Protein AF-0000000087680286 (afdb_homodimer)

Secondary structure (DSSP, 8-state):
--EEE--HHHHHHHHT-SS--PPSS----S--BEE-----TT--S--TT-EEEESSTTS--SSS-----GGGEEEE-TTS-HHHHHTSTTHHHHHHHHHHHSS---TT-EEEESSTTSHHHHHHHHHHHHTT-EEEEEE---TTHHHHHHHHHHTT-SEEEEHHHHHSTHHHHHHHHSPPPSEEEESS-HHHHHHHHHHSPTT-EEEE---TT---EEE-HHHHHHS--EEEE--HHHHHHHS-HHHHHHHHHHHHHHHHTTS--PPPEEEEEGGGHHHHHHHHTSTT--SEEEEE-/--EEE--HHHHHHHHT-SS--PPSS----S--BEE-----TT--S--TT-EEEESSTTS--SSS-----GGGEEEE-TTS-HHHHHTSTTHHHHHHHHHHHSS---TT-EEEESSTTSHHHHHHHHHHHHTT-EEEEEE---TTHHHHHHHHHHTT-SEEEEHHHHHSTHHHHHHHHSPPPSEEEESS-HHHHHHHHHHSPTT-EEEE---TT---EEE-HHHHHHS--EEEE--HHHHHHHS-HHHHHHHHHHHHHHHHTTS--PPPEEEEEGGGHHHHHHHHTSTT--SEEEEE-

Structure (mmCIF, N/CA/C/O backbone):
data_AF-0000000087680286-model_v1
#
loop_
_entity.id
_entity.type
_entity.pdbx_description
1 polymer Enoyl-
#
loop_
_atom_site.group_PDB
_atom_site.id
_atom_site.type_symbol
_atom_site.label_atom_id
_atom_site.label_alt_id
_atom_site.label_comp_id
_atom_site.label_asym_id
_atom_site.label_entity_id
_atom_site.label_seq_id
_atom_site.pdbx_PDB_ins_code
_atom_site.Cartn_x
_atom_site.Cartn_y
_atom_site.Cartn_z
_atom_site.occupancy
_atom_site.B_iso_or_equiv
_atom_site.auth_seq_id
_atom_site.auth_comp_id
_atom_site.auth_asym_id
_atom_site.auth_atom_id
_atom_site.pdbx_PDB_model_num
ATOM 1 N N . MET A 1 1 ? 9.203 36.938 14 1 97.38 1 MET A N 1
ATOM 2 C CA . MET A 1 1 ? 8.125 35.969 14.109 1 97.38 1 MET A CA 1
ATOM 3 C C . MET A 1 1 ? 6.957 36.531 14.914 1 97.38 1 MET A C 1
ATOM 5 O O . MET A 1 1 ? 7.16 37.219 15.898 1 97.38 1 MET A O 1
ATOM 9 N N . LEU A 1 2 ? 5.754 36.25 14.438 1 98.19 2 LEU A N 1
ATOM 10 C CA . LEU A 1 2 ? 4.551 36.688 15.148 1 98.19 2 LEU A CA 1
ATOM 11 C C . LEU A 1 2 ? 4.016 35.531 16.016 1 98.19 2 LEU A C 1
ATOM 13 O O . LEU A 1 2 ? 3.709 35.75 17.188 1 98.19 2 LEU A O 1
ATOM 17 N N . ALA A 1 3 ? 3.922 34.406 15.508 1 98.38 3 ALA A N 1
ATOM 18 C CA . ALA A 1 3 ? 3.383 33.25 16.172 1 98.38 3 ALA A CA 1
ATOM 19 C C . ALA A 1 3 ? 3.896 31.953 15.523 1 98.38 3 ALA A C 1
ATOM 21 O O . ALA A 1 3 ? 4.078 31.906 14.305 1 98.38 3 ALA A O 1
ATOM 22 N N . ALA A 1 4 ? 4.188 30.969 16.297 1 98.25 4 ALA A N 1
ATOM 23 C CA . ALA A 1 4 ? 4.672 29.672 15.828 1 98.25 4 ALA A CA 1
ATOM 24 C C . ALA A 1 4 ? 4.117 28.531 16.672 1 98.25 4 ALA A C 1
ATOM 26 O O . ALA A 1 4 ? 4.277 28.516 17.906 1 98.25 4 ALA A O 1
ATOM 27 N N . PRO A 1 5 ? 3.461 27.578 16.062 1 97.62 5 PRO A N 1
ATOM 28 C CA . PRO A 1 5 ? 2.879 26.469 16.828 1 97.62 5 PRO A CA 1
ATOM 29 C C . PRO A 1 5 ? 3.908 25.406 17.203 1 97.62 5 PRO A C 1
ATOM 31 O O . PRO A 1 5 ? 5.035 25.438 16.703 1 97.62 5 PRO A O 1
ATOM 34 N N . VAL A 1 6 ? 3.527 24.594 18.156 1 96.19 6 VAL A N 1
ATOM 35 C CA . VAL A 1 6 ? 4.254 23.359 18.469 1 96.19 6 VAL A CA 1
ATOM 36 C C . VAL A 1 6 ? 3.531 22.172 17.859 1 96.19 6 VAL A C 1
ATOM 38 O O . VAL A 1 6 ? 2.418 21.828 18.266 1 96.19 6 VAL A O 1
ATOM 41 N N . ASN A 1 7 ? 4.102 21.547 16.875 1 94.19 7 ASN A N 1
ATOM 42 C CA . ASN A 1 7 ? 3.543 20.359 16.25 1 94.19 7 ASN A CA 1
ATOM 43 C C . ASN A 1 7 ? 4.184 19.078 16.797 1 94.19 7 ASN A C 1
ATOM 45 O O . ASN A 1 7 ? 5.316 19.109 17.281 1 94.19 7 ASN A O 1
ATOM 49 N N . PRO A 1 8 ? 3.455 17.953 16.688 1 91.25 8 PRO A N 1
ATOM 50 C CA . PRO A 1 8 ? 4.09 16.672 17.031 1 91.25 8 PRO A CA 1
ATOM 51 C C . PRO A 1 8 ? 5.387 16.438 16.266 1 91.25 8 PRO A C 1
ATOM 53 O O . PRO A 1 8 ? 6.336 15.867 16.797 1 91.25 8 PRO A O 1
ATOM 56 N N . SER A 1 9 ? 5.465 16.875 15.07 1 92.25 9 SER A N 1
ATOM 57 C CA . SER A 1 9 ? 6.672 16.734 14.258 1 92.25 9 SER A CA 1
ATOM 58 C C . SER A 1 9 ? 7.844 17.484 14.875 1 92.25 9 SER A C 1
ATOM 60 O O . SER A 1 9 ? 8.992 17.062 14.766 1 92.25 9 SER A O 1
ATOM 62 N N . ASP A 1 10 ? 7.598 18.656 15.5 1 95.12 10 ASP A N 1
ATOM 63 C CA . ASP A 1 10 ? 8.648 19.391 16.203 1 95.12 10 ASP A CA 1
ATOM 64 C C . ASP A 1 10 ? 9.219 18.578 17.344 1 95.12 10 ASP A C 1
ATOM 66 O O . ASP A 1 10 ? 10.445 18.5 17.516 1 95.12 10 ASP A O 1
ATOM 70 N N . ILE A 1 11 ? 8.305 18.016 18.078 1 92.56 11 ILE A N 1
ATOM 71 C CA . ILE A 1 11 ? 8.703 17.203 19.234 1 92.56 11 ILE A CA 1
ATOM 72 C C . ILE A 1 11 ? 9.5 15.992 18.766 1 92.56 11 ILE A C 1
ATOM 74 O O . ILE A 1 11 ? 10.547 15.672 19.328 1 92.56 11 ILE A O 1
ATOM 78 N N . ASN A 1 12 ? 9.008 15.344 17.703 1 91.62 12 ASN A N 1
ATOM 79 C CA . ASN A 1 12 ? 9.719 14.195 17.125 1 91.62 12 ASN A CA 1
ATOM 80 C C . ASN A 1 12 ? 11.109 14.578 16.656 1 91.62 12 ASN A C 1
ATOM 82 O O . ASN A 1 12 ? 12.062 13.812 16.797 1 91.62 12 ASN A O 1
ATOM 86 N N . MET A 1 13 ? 11.211 15.734 16.094 1 92.44 13 MET A N 1
ATOM 87 C CA . MET A 1 13 ? 12.508 16.219 15.625 1 92.44 13 MET A CA 1
ATOM 88 C C . MET A 1 13 ? 13.461 16.453 16.797 1 92.44 13 MET A C 1
ATOM 90 O O . MET A 1 13 ? 14.625 16.047 16.734 1 92.44 13 MET A O 1
ATOM 94 N N . ILE A 1 14 ? 12.984 16.984 17.812 1 92.31 14 ILE A N 1
ATOM 95 C CA . ILE A 1 14 ? 13.781 17.234 19.016 1 92.31 14 ILE A CA 1
ATOM 96 C C . ILE A 1 14 ? 14.227 15.914 19.625 1 92.31 14 ILE A C 1
ATOM 98 O O . ILE A 1 14 ? 15.359 15.789 20.094 1 92.31 14 ILE A O 1
ATOM 102 N N . GLN A 1 15 ? 13.383 14.945 19.516 1 91.25 15 GLN A N 1
ATOM 103 C CA . GLN A 1 15 ? 13.664 13.633 20.078 1 91.25 15 GLN A CA 1
ATOM 104 C C . GLN A 1 15 ? 14.555 12.805 19.141 1 91.25 15 GLN A C 1
ATOM 106 O O . GLN A 1 15 ? 15.023 11.734 19.516 1 91.25 15 GLN A O 1
ATOM 111 N N . GLY A 1 16 ? 14.742 13.234 17.922 1 89.5 16 GLY A N 1
ATOM 112 C CA . GLY A 1 16 ? 15.633 12.562 16.984 1 89.5 16 GLY A CA 1
ATOM 113 C C . GLY A 1 16 ? 14.945 11.461 16.203 1 89.5 16 GLY A C 1
ATOM 114 O O . GLY A 1 16 ? 15.602 10.641 15.562 1 89.5 16 GLY A O 1
ATOM 115 N N . ASN A 1 17 ? 13.633 11.406 16.219 1 85.56 17 ASN A N 1
ATOM 116 C CA . ASN A 1 17 ? 12.883 10.32 15.586 1 85.56 17 ASN A CA 1
ATOM 117 C C . ASN A 1 17 ? 12.133 10.797 14.352 1 85.56 17 ASN A C 1
ATOM 119 O O . ASN A 1 17 ? 11.203 10.141 13.891 1 85.56 17 ASN A O 1
ATOM 123 N N . TYR A 1 18 ? 12.539 11.898 13.859 1 88.69 18 TYR A N 1
ATOM 124 C CA . TYR A 1 18 ? 11.875 12.453 12.695 1 88.69 18 TYR A CA 1
ATOM 125 C C . TYR A 1 18 ? 12.719 12.266 11.438 1 88.69 18 TYR A C 1
ATOM 127 O O . TYR A 1 18 ? 13.938 12.07 11.523 1 88.69 18 TYR A O 1
ATOM 135 N N . GLY A 1 19 ? 12.133 12.219 10.32 1 85.81 19 GLY A N 1
ATOM 136 C CA . GLY A 1 19 ? 12.805 11.977 9.047 1 85.81 19 GLY A CA 1
ATOM 137 C C . GLY A 1 19 ? 13.773 13.078 8.664 1 85.81 19 GLY A C 1
ATOM 138 O O . GLY A 1 19 ? 14.688 12.852 7.867 1 85.81 19 GLY A O 1
ATOM 139 N N . LEU A 1 20 ? 13.539 14.234 9.156 1 85.56 20 LEU A N 1
ATOM 140 C CA . LEU A 1 20 ? 14.406 15.391 8.945 1 85.56 20 LEU A CA 1
ATOM 141 C C . LEU A 1 20 ? 15 15.875 10.266 1 85.56 20 LEU A C 1
ATOM 143 O O . LEU A 1 20 ? 14.266 16.234 11.188 1 85.56 20 LEU A O 1
ATOM 147 N N . LEU A 1 21 ? 16.328 15.812 10.32 1 88.69 21 LEU A N 1
ATOM 148 C CA . LEU A 1 21 ? 17 16.297 11.516 1 88.69 21 LEU A CA 1
ATOM 149 C C . LEU A 1 21 ? 17.953 17.453 11.172 1 88.69 21 LEU A C 1
ATOM 151 O O . LEU A 1 21 ? 18.812 17.312 10.289 1 88.69 21 LEU A O 1
ATOM 155 N N . PRO A 1 22 ? 17.719 18.547 11.852 1 87.69 22 PRO A N 1
ATOM 156 C CA . PRO A 1 22 ? 18.594 19.688 11.578 1 87.69 22 PRO A CA 1
ATOM 157 C C . PRO A 1 22 ? 20 19.484 12.133 1 87.69 22 PRO A C 1
ATOM 159 O O . PRO A 1 22 ? 20.203 18.703 13.07 1 87.69 22 PRO A O 1
ATOM 162 N N . LYS A 1 23 ? 20.969 20.219 11.508 1 89.38 23 LYS A N 1
ATOM 163 C CA . LYS A 1 23 ? 22.312 20.281 12.086 1 89.38 23 LYS A CA 1
ATOM 164 C C . LYS A 1 23 ? 22.328 21.125 13.359 1 89.38 23 LYS A C 1
ATOM 166 O O . LYS A 1 23 ? 21.797 22.234 13.383 1 89.38 23 LYS A O 1
ATOM 171 N N . LEU A 1 24 ? 22.953 20.672 14.352 1 91.75 24 LEU A N 1
ATOM 172 C CA . LEU A 1 24 ? 22.984 21.391 15.625 1 91.75 24 LEU A CA 1
ATOM 173 C C . LEU A 1 24 ? 24.156 22.359 15.688 1 91.75 24 LEU A C 1
ATOM 175 O O . LEU A 1 24 ? 25.219 22.094 15.133 1 91.75 24 LEU A O 1
ATOM 179 N N . PRO A 1 25 ? 24.031 23.422 16.5 1 94.19 25 PRO A N 1
ATOM 180 C CA . PRO A 1 25 ? 22.844 23.922 17.203 1 94.19 25 PRO A CA 1
ATOM 181 C C . PRO A 1 25 ? 21.75 24.406 16.234 1 94.19 25 PRO A C 1
ATOM 183 O O . PRO A 1 25 ? 22.062 24.859 15.133 1 94.19 25 PRO A O 1
ATOM 186 N N . ALA A 1 26 ? 20.516 24.203 16.641 1 94.31 26 ALA A N 1
ATOM 187 C CA . ALA A 1 26 ? 19.391 24.578 15.789 1 94.31 26 ALA A CA 1
ATOM 188 C C . ALA A 1 26 ? 18.266 25.234 16.609 1 94.31 26 ALA A C 1
ATOM 190 O O . ALA A 1 26 ? 18.203 25.062 17.828 1 94.31 26 ALA A O 1
ATOM 191 N N . VAL A 1 27 ? 17.469 26.062 15.945 1 95.5 27 VAL A N 1
ATOM 192 C CA . VAL A 1 27 ? 16.25 26.641 16.516 1 95.5 27 VAL A CA 1
ATOM 193 C C . VAL A 1 27 ? 15.055 25.766 16.156 1 95.5 27 VAL A C 1
ATOM 195 O O . VAL A 1 27 ? 14.898 25.344 15.016 1 95.5 27 VAL A O 1
ATOM 198 N N . GLY A 1 28 ? 14.227 25.438 17.188 1 95.31 28 GLY A N 1
ATOM 199 C CA . GLY A 1 28 ? 13.062 24.609 16.953 1 95.31 28 GLY A CA 1
ATOM 200 C C . GLY A 1 28 ? 11.953 25.328 16.203 1 95.31 28 GLY A C 1
ATOM 201 O O . GLY A 1 28 ? 11.992 26.547 16.047 1 95.31 28 GLY A O 1
ATOM 202 N N . GLY A 1 29 ? 11 24.516 15.75 1 96.12 29 GLY A N 1
ATOM 203 C CA . GLY A 1 29 ? 9.828 25.047 15.078 1 96.12 29 GLY A CA 1
ATOM 204 C C . GLY A 1 29 ? 9.883 24.891 13.57 1 96.12 29 GLY A C 1
ATOM 205 O O . GLY A 1 29 ? 10.734 25.484 12.906 1 96.12 29 GLY A O 1
ATOM 206 N N . ASN A 1 30 ? 8.891 24.172 13.023 1 94.5 30 ASN A N 1
ATOM 207 C CA . ASN A 1 30 ? 8.844 23.891 11.586 1 94.5 30 ASN A CA 1
ATOM 208 C C . ASN A 1 30 ? 7.797 24.75 10.883 1 94.5 30 ASN A C 1
ATOM 210 O O . ASN A 1 30 ? 7.719 24.75 9.656 1 94.5 30 ASN A O 1
ATOM 214 N N . GLU A 1 31 ? 7.066 25.469 11.672 1 96.5 31 GLU A N 1
ATOM 215 C CA . GLU A 1 31 ? 5.922 26.234 11.172 1 96.5 31 GLU A CA 1
ATOM 216 C C . GLU A 1 31 ? 5.75 27.531 11.945 1 96.5 31 GLU A C 1
ATOM 218 O O . GLU A 1 31 ? 6.332 27.719 13.016 1 96.5 31 GLU A O 1
ATOM 223 N N . GLY A 1 32 ? 4.984 28.438 11.273 1 97.75 32 GLY A N 1
ATOM 224 C CA . GLY A 1 32 ? 4.695 29.719 11.883 1 97.75 32 GLY A CA 1
ATOM 225 C C . GLY A 1 32 ? 4.512 30.828 10.875 1 97.75 32 GLY A C 1
ATOM 226 O O . GLY A 1 32 ? 4.613 30.609 9.664 1 97.75 32 GLY A O 1
ATOM 227 N N . VAL A 1 33 ? 4.168 32.031 11.445 1 98.5 33 VAL A N 1
ATOM 228 C CA . VAL A 1 33 ? 4.004 33.188 10.594 1 98.5 33 VAL A CA 1
ATOM 229 C C . VAL A 1 33 ? 4.844 34.344 11.148 1 98.5 33 VAL A C 1
ATOM 231 O O . VAL A 1 33 ? 4.949 34.531 12.359 1 98.5 33 VAL A O 1
ATOM 234 N N . GLY A 1 34 ? 5.516 34.969 10.281 1 98.25 34 GLY A N 1
ATOM 235 C CA . GLY A 1 34 ? 6.273 36.156 10.602 1 98.25 34 GLY A CA 1
ATOM 236 C C . GLY A 1 34 ? 5.91 37.344 9.727 1 98.25 34 GLY A C 1
ATOM 237 O O . GLY A 1 34 ? 5.156 37.219 8.758 1 98.25 34 GLY A O 1
ATOM 238 N N . GLN A 1 35 ? 6.371 38.469 10.164 1 98.31 35 GLN A N 1
ATOM 239 C CA . GLN A 1 35 ? 6.234 39.688 9.383 1 98.31 35 GLN A CA 1
ATOM 240 C C . GLN A 1 35 ? 7.598 40.188 8.922 1 98.31 35 GLN A C 1
ATOM 242 O O . GLN A 1 35 ? 8.539 40.281 9.719 1 98.31 35 GLN A O 1
ATOM 247 N N . VAL A 1 36 ? 7.695 40.531 7.641 1 98.44 36 VAL A N 1
ATOM 248 C CA . VAL A 1 36 ? 8.938 41.094 7.098 1 98.44 36 VAL A CA 1
ATOM 249 C C . VAL A 1 36 ? 9.219 42.438 7.719 1 98.44 36 VAL A C 1
ATOM 251 O O . VAL A 1 36 ? 8.375 43.344 7.664 1 98.44 36 VAL A O 1
ATOM 254 N N . VAL A 1 37 ? 10.383 42.531 8.289 1 98.06 37 VAL A N 1
ATOM 255 C CA . VAL A 1 37 ? 10.75 43.781 8.945 1 98.06 37 VAL A CA 1
ATOM 256 C C . VAL A 1 37 ? 11.68 44.594 8.039 1 98.06 37 VAL A C 1
ATOM 258 O O . VAL A 1 37 ? 11.641 45.844 8.039 1 98.06 37 VAL A O 1
ATOM 261 N N . ALA A 1 38 ? 12.562 43.875 7.297 1 98 38 ALA A N 1
ATOM 262 C CA . ALA A 1 38 ? 13.516 44.5 6.371 1 98 38 ALA A CA 1
ATOM 263 C C . ALA A 1 38 ? 13.875 43.531 5.242 1 98 38 ALA A C 1
ATOM 265 O O . ALA A 1 38 ? 13.711 42.312 5.383 1 98 38 ALA A O 1
ATOM 266 N N . VAL A 1 39 ? 14.328 44.156 4.117 1 97.81 39 VAL A N 1
ATOM 267 C CA . VAL A 1 39 ? 14.719 43.312 2.98 1 97.81 39 VAL A CA 1
ATOM 268 C C . VAL A 1 39 ? 16.078 43.781 2.457 1 97.81 39 VAL A C 1
ATOM 270 O O . VAL A 1 39 ? 16.453 44.938 2.588 1 97.81 39 VAL A O 1
ATOM 273 N N . GLY A 1 40 ? 16.828 42.75 1.97 1 96.69 40 GLY A N 1
ATOM 274 C CA . GLY A 1 40 ? 18.062 43.094 1.274 1 96.69 40 GLY A CA 1
ATOM 275 C C . GLY A 1 40 ? 17.828 43.812 -0.038 1 96.69 40 GLY A C 1
ATOM 276 O O . GLY A 1 40 ? 16.703 43.812 -0.567 1 96.69 40 GLY A O 1
ATOM 277 N N . SER A 1 41 ? 18.828 44.375 -0.595 1 96 41 SER A N 1
ATOM 278 C CA . SER A 1 41 ? 18.734 45.219 -1.788 1 96 41 SER A CA 1
ATOM 279 C C . SER A 1 41 ? 18.297 44.406 -3.002 1 96 41 SER A C 1
ATOM 281 O O . SER A 1 41 ? 17.688 44.938 -3.93 1 96 41 SER A O 1
ATOM 283 N N . SER A 1 42 ? 18.516 43.125 -2.971 1 96 42 SER A N 1
ATOM 284 C CA . SER A 1 42 ? 18.234 42.281 -4.145 1 96 42 SER A CA 1
ATOM 285 C C . SER A 1 42 ? 16.922 41.562 -4 1 96 42 SER A C 1
ATOM 287 O O . SER A 1 42 ? 16.5 40.812 -4.902 1 96 42 SER A O 1
ATOM 289 N N . VAL A 1 43 ? 16.281 41.688 -2.863 1 96.88 43 VAL A N 1
ATOM 290 C CA . VAL A 1 43 ? 15.031 41 -2.604 1 96.88 43 VAL A CA 1
ATOM 291 C C . VAL A 1 43 ? 13.875 41.75 -3.258 1 96.88 43 VAL A C 1
ATOM 293 O O . VAL A 1 43 ? 13.719 42.938 -3.049 1 96.88 43 VAL A O 1
ATOM 296 N N . THR A 1 44 ? 13.078 41.094 -4.133 1 93.69 44 THR A N 1
ATOM 297 C CA . THR A 1 44 ? 11.969 41.75 -4.824 1 93.69 44 THR A CA 1
ATOM 298 C C . THR A 1 44 ? 10.656 41.031 -4.531 1 93.69 44 THR A C 1
ATOM 300 O O . THR A 1 44 ? 9.578 41.562 -4.797 1 93.69 44 THR A O 1
ATOM 303 N N . GLY A 1 45 ? 10.656 39.938 -3.982 1 92.69 45 GLY A N 1
ATOM 304 C CA . GLY A 1 45 ? 9.469 39.094 -3.863 1 92.69 45 GLY A CA 1
ATOM 305 C C . GLY A 1 45 ? 8.641 39.406 -2.631 1 92.69 45 GLY A C 1
ATOM 306 O O . GLY A 1 45 ? 7.477 39.031 -2.547 1 92.69 45 GLY A O 1
ATOM 307 N N . VAL A 1 46 ? 9.289 40.125 -1.631 1 96.06 46 VAL A N 1
ATOM 308 C CA . VAL A 1 46 ? 8.594 40.5 -0.408 1 96.06 46 VAL A CA 1
ATOM 309 C C . VAL A 1 46 ? 8.992 41.938 -0.009 1 96.06 46 VAL A C 1
ATOM 311 O O . VAL A 1 46 ? 10.008 42.438 -0.479 1 96.06 46 VAL A O 1
ATOM 314 N N . LYS A 1 47 ? 8.164 42.531 0.838 1 96.5 47 LYS A N 1
ATOM 315 C CA . LYS A 1 47 ? 8.445 43.844 1.374 1 96.5 47 LYS A CA 1
ATOM 316 C C . LYS A 1 47 ? 8.117 43.938 2.861 1 96.5 47 LYS A C 1
ATOM 318 O O . LYS A 1 47 ? 7.355 43.094 3.377 1 96.5 47 LYS A O 1
ATOM 323 N N . PRO A 1 48 ? 8.648 44.938 3.504 1 97.75 48 PRO A N 1
ATOM 324 C CA . PRO A 1 48 ? 8.305 45.094 4.918 1 97.75 48 PRO A CA 1
ATOM 325 C C . PRO A 1 48 ? 6.797 45.156 5.152 1 97.75 48 PRO A C 1
ATOM 327 O O . PRO A 1 48 ? 6.09 45.875 4.418 1 97.75 48 PRO A O 1
ATOM 330 N N . GLY A 1 49 ? 6.355 44.438 6.121 1 97.94 49 GLY A N 1
ATOM 331 C CA . GLY A 1 49 ? 4.934 44.406 6.426 1 97.94 49 GLY A CA 1
ATOM 332 C C . GLY A 1 49 ? 4.254 43.125 5.965 1 97.94 49 GLY A C 1
ATOM 333 O O . GLY A 1 49 ? 3.205 42.75 6.492 1 97.94 49 GLY A O 1
ATOM 334 N N . ASP A 1 50 ? 4.863 42.469 5.012 1 98.06 50 ASP A N 1
ATOM 335 C CA . ASP A 1 50 ? 4.281 41.25 4.48 1 98.06 50 ASP A CA 1
ATOM 336 C C . ASP A 1 50 ? 4.309 40.125 5.52 1 98.06 50 ASP A C 1
ATOM 338 O O . ASP A 1 50 ? 5.289 39.969 6.254 1 98.06 50 ASP A O 1
ATOM 342 N N . TRP A 1 51 ? 3.207 39.375 5.648 1 98.31 51 TRP A N 1
ATOM 343 C CA . TRP A 1 51 ? 3.238 38.125 6.402 1 98.31 51 TRP A CA 1
ATOM 344 C C . TRP A 1 51 ? 3.842 37 5.566 1 98.31 51 TRP A C 1
ATOM 346 O O . TRP A 1 51 ? 3.561 36.875 4.371 1 98.31 51 TRP A O 1
ATOM 356 N N . VAL A 1 52 ? 4.703 36.25 6.176 1 98.06 52 VAL A N 1
ATOM 357 C CA . VAL A 1 52 ? 5.387 35.156 5.477 1 98.06 52 VAL A CA 1
ATOM 358 C C . VAL A 1 52 ? 5.406 33.906 6.352 1 98.06 52 VAL A C 1
ATOM 360 O O . VAL A 1 52 ? 5.398 34 7.582 1 98.06 52 VAL A O 1
ATOM 363 N N . ILE A 1 53 ? 5.379 32.781 5.742 1 97.94 53 ILE A N 1
ATOM 364 C CA . ILE A 1 53 ? 5.547 31.516 6.406 1 97.94 53 ILE A CA 1
ATOM 365 C C . ILE A 1 53 ? 6.711 30.75 5.773 1 97.94 53 ILE A C 1
ATOM 367 O O . ILE A 1 53 ? 7.102 31.031 4.637 1 97.94 53 ILE A O 1
ATOM 371 N N . PRO A 1 54 ? 7.289 29.812 6.527 1 96.5 54 PRO A N 1
ATOM 372 C CA . PRO A 1 54 ? 8.383 29.016 5.957 1 96.5 54 PRO A CA 1
ATOM 373 C C . PRO A 1 54 ? 7.938 28.172 4.766 1 96.5 54 PRO A C 1
ATOM 375 O O . PRO A 1 54 ? 6.848 27.594 4.785 1 96.5 54 PRO A O 1
ATOM 378 N N . ALA A 1 55 ? 8.789 28.094 3.773 1 95.38 55 ALA A N 1
ATOM 379 C CA . ALA A 1 55 ? 8.508 27.266 2.604 1 95.38 55 ALA A CA 1
ATOM 380 C C . ALA A 1 55 ? 8.812 25.797 2.889 1 95.38 55 ALA A C 1
ATOM 382 O O . ALA A 1 55 ? 8.234 24.906 2.271 1 95.38 55 ALA A O 1
ATOM 383 N N . ASN A 1 56 ? 9.789 25.609 3.789 1 91.62 56 ASN A N 1
ATOM 384 C CA . ASN A 1 56 ? 10.219 24.25 4.129 1 91.62 56 ASN A CA 1
ATOM 385 C C . ASN A 1 56 ? 10.359 24.078 5.637 1 91.62 56 ASN A C 1
ATOM 387 O O . ASN A 1 56 ? 10.406 25.047 6.383 1 91.62 56 ASN A O 1
ATOM 391 N N . ALA A 1 57 ? 10.406 22.812 5.977 1 87.38 57 ALA A N 1
ATOM 392 C CA . ALA A 1 57 ? 10.68 22.5 7.379 1 87.38 57 ALA A CA 1
ATOM 393 C C . ALA A 1 57 ? 12.148 22.734 7.715 1 87.38 57 ALA A C 1
ATOM 395 O O . ALA A 1 57 ? 13 22.766 6.824 1 87.38 57 ALA A O 1
ATOM 396 N N . GLY A 1 58 ? 12.438 22.984 8.953 1 87.44 58 GLY A N 1
ATOM 397 C CA . GLY A 1 58 ? 13.805 23.016 9.445 1 87.44 58 GLY A CA 1
ATOM 398 C C . GLY A 1 58 ? 14.383 24.406 9.508 1 87.44 58 GLY A C 1
ATOM 399 O O . GLY A 1 58 ? 15.578 24.578 9.758 1 87.44 58 GLY A O 1
ATOM 400 N N . LEU A 1 59 ? 13.602 25.438 9.328 1 90.94 59 LEU A N 1
ATOM 401 C CA . LEU A 1 59 ? 14.117 26.812 9.352 1 90.94 59 LEU A CA 1
ATOM 402 C C . LEU A 1 59 ? 14.242 27.312 10.789 1 90.94 59 LEU A C 1
ATOM 404 O O . LEU A 1 59 ? 15.078 28.172 11.078 1 90.94 59 LEU A O 1
ATOM 408 N N . GLY A 1 60 ? 13.422 26.734 11.641 1 95.69 60 GLY A N 1
ATOM 409 C CA . GLY A 1 60 ? 13.43 27.203 13.023 1 95.69 60 GLY A CA 1
ATOM 410 C C . GLY A 1 60 ? 12.656 28.484 13.227 1 95.69 60 GLY A C 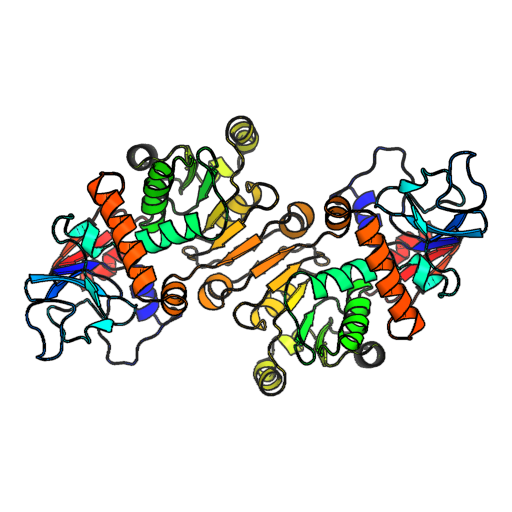1
ATOM 411 O O . GLY A 1 60 ? 13.18 29.578 12.992 1 95.69 60 GLY A O 1
ATOM 412 N N . THR A 1 61 ? 11.445 28.375 13.797 1 97.44 61 THR A N 1
ATOM 413 C CA . THR A 1 61 ? 10.578 29.531 13.891 1 97.44 61 THR A CA 1
ATOM 414 C C . THR A 1 61 ? 10.367 29.938 15.352 1 97.44 61 THR A C 1
ATOM 416 O O . THR A 1 61 ? 9.75 30.969 15.633 1 97.44 61 THR A O 1
ATOM 419 N N . TRP A 1 62 ? 10.844 29.156 16.281 1 97.81 62 TRP A N 1
ATOM 420 C CA . TRP A 1 62 ? 10.719 29.484 17.688 1 97.81 62 TRP A CA 1
ATOM 421 C C . TRP A 1 62 ? 11.75 30.531 18.094 1 97.81 62 TRP A C 1
ATOM 423 O O . TRP A 1 62 ? 12.602 30.281 18.953 1 97.81 62 TRP A O 1
ATOM 433 N N . ARG A 1 63 ? 11.633 31.656 17.531 1 97.69 63 ARG A N 1
ATOM 434 C CA . ARG A 1 63 ? 12.484 32.812 17.766 1 97.69 63 ARG A CA 1
ATOM 435 C C . ARG A 1 63 ? 11.758 34.125 17.422 1 97.69 63 ARG A C 1
ATOM 437 O O . ARG A 1 63 ? 10.703 34.094 16.781 1 97.69 63 ARG A O 1
ATOM 444 N N . THR A 1 64 ? 12.305 35.219 17.844 1 97.5 64 THR A N 1
ATOM 445 C CA . THR A 1 64 ? 11.648 36.5 17.641 1 97.5 64 THR A CA 1
ATOM 446 C C . THR A 1 64 ? 11.977 37.062 16.266 1 97.5 64 THR A C 1
ATOM 448 O O . THR A 1 64 ? 11.133 37.719 15.633 1 97.5 64 THR A O 1
ATOM 451 N N . GLU A 1 65 ? 13.25 36.875 15.875 1 97.25 65 GLU A N 1
ATOM 452 C CA . GLU A 1 65 ? 13.68 37.406 14.594 1 97.25 65 GLU A CA 1
ATOM 453 C C . GLU A 1 65 ? 14.68 36.469 13.906 1 97.25 65 GLU A C 1
ATOM 455 O O . GLU A 1 65 ? 15.375 35.719 14.578 1 97.25 65 GLU A O 1
ATOM 460 N N . ALA A 1 66 ? 14.672 36.531 12.609 1 96.75 66 ALA A N 1
ATOM 461 C CA . ALA A 1 66 ? 15.625 35.75 11.82 1 96.75 66 ALA A CA 1
ATOM 462 C C . ALA A 1 66 ? 15.82 36.375 10.438 1 96.75 66 ALA A C 1
ATOM 464 O O . ALA A 1 66 ? 15 37.156 9.984 1 96.75 66 ALA A O 1
ATOM 465 N N . VAL A 1 67 ? 16.969 36.062 9.797 1 97.12 67 VAL A N 1
ATOM 466 C CA . VAL A 1 67 ? 17.25 36.438 8.422 1 97.12 67 VAL A CA 1
ATOM 467 C C . VAL A 1 67 ? 17.172 35.188 7.52 1 97.12 67 VAL A C 1
ATOM 469 O O . VAL A 1 67 ? 17.828 34.188 7.789 1 97.12 67 VAL A O 1
ATOM 472 N N . PHE A 1 68 ? 16.375 35.281 6.488 1 96.31 68 PHE A N 1
ATOM 473 C CA . PHE A 1 68 ? 16.203 34.156 5.566 1 96.31 68 PHE A CA 1
ATOM 474 C C . PHE A 1 68 ? 16.359 34.625 4.125 1 96.31 68 PHE A C 1
ATOM 476 O O . PHE A 1 68 ? 16.188 35.812 3.822 1 96.31 68 PHE A O 1
ATOM 483 N N . SER A 1 69 ? 16.75 33.656 3.311 1 95.38 69 SER A N 1
ATOM 484 C CA . SER A 1 69 ? 16.641 33.938 1.88 1 95.38 69 SER A CA 1
ATOM 485 C C . SER A 1 69 ? 15.18 34.094 1.458 1 95.38 69 SER A C 1
ATOM 487 O O . SER A 1 69 ? 14.289 33.5 2.064 1 95.38 69 SER A O 1
ATOM 489 N N . GLU A 1 70 ? 14.945 34.906 0.458 1 93.75 70 GLU A N 1
ATOM 490 C CA . GLU A 1 70 ? 13.578 35.125 -0.002 1 93.75 70 GLU A CA 1
ATOM 491 C C . GLU A 1 70 ? 12.914 33.812 -0.433 1 93.75 70 GLU A C 1
ATOM 493 O O . GLU A 1 70 ? 11.703 33.656 -0.25 1 93.75 70 GLU A O 1
ATOM 498 N N . GLU A 1 71 ? 13.695 32.844 -0.941 1 92.94 71 GLU A N 1
ATOM 499 C CA . GLU A 1 71 ? 13.156 31.578 -1.44 1 92.94 71 GLU A CA 1
ATOM 500 C C . GLU A 1 71 ? 12.719 30.672 -0.292 1 92.94 71 GLU A C 1
ATOM 502 O O . GLU A 1 71 ? 11.969 29.719 -0.5 1 92.94 71 GLU A O 1
ATOM 507 N N . ALA A 1 72 ? 13.133 31.016 0.868 1 95 72 ALA A N 1
ATOM 508 C CA . ALA A 1 72 ? 12.828 30.188 2.029 1 95 72 ALA A CA 1
ATOM 509 C C . ALA A 1 72 ? 11.469 30.531 2.623 1 95 72 ALA A C 1
ATOM 511 O O . ALA A 1 72 ? 11 29.875 3.551 1 95 72 ALA A O 1
ATOM 512 N N . LEU A 1 73 ? 10.844 31.578 2.043 1 96 73 LEU A N 1
ATOM 513 C CA . LEU A 1 73 ? 9.602 32.062 2.619 1 96 73 LEU A CA 1
ATOM 514 C C . LEU A 1 73 ? 8.516 32.188 1.554 1 96 73 LEU A C 1
ATOM 516 O O . LEU A 1 73 ? 8.82 32.375 0.375 1 96 73 LEU A O 1
ATOM 520 N N . ILE A 1 74 ? 7.301 32.031 2.037 1 95.81 74 ILE A N 1
ATOM 521 C CA . ILE A 1 74 ? 6.121 32.219 1.2 1 95.81 74 ILE A CA 1
ATOM 522 C C . ILE A 1 74 ? 5.223 33.281 1.819 1 95.81 74 ILE A C 1
ATOM 524 O O . ILE A 1 74 ? 4.926 33.25 3.016 1 95.81 74 ILE A O 1
ATOM 528 N N . SER A 1 75 ? 4.828 34.219 0.966 1 96.06 75 SER A N 1
ATOM 529 C CA . SER A 1 75 ? 3.928 35.25 1.452 1 96.06 75 SER A CA 1
ATOM 530 C C . SER A 1 75 ? 2.51 34.719 1.623 1 96.06 75 SER A C 1
ATOM 532 O O . SER A 1 75 ? 2.039 33.906 0.811 1 96.06 75 SER A O 1
ATOM 534 N N . VAL A 1 76 ? 1.835 35.156 2.668 1 97 76 VAL A N 1
ATOM 535 C CA . VAL A 1 76 ? 0.426 34.844 2.887 1 97 76 VAL A CA 1
ATOM 536 C C . VAL A 1 76 ? -0.355 36.125 3.129 1 97 76 VAL A C 1
ATOM 538 O O . VAL A 1 76 ? 0.209 37.125 3.576 1 97 76 VAL A O 1
ATOM 541 N N . PRO A 1 77 ? -1.648 36.094 2.777 1 95.56 77 PRO A N 1
ATOM 542 C CA . PRO A 1 77 ? -2.449 37.281 3.082 1 95.56 77 PRO A CA 1
ATOM 543 C C . PRO A 1 77 ? -2.451 37.625 4.57 1 95.56 77 PRO A C 1
ATOM 545 O O . PRO A 1 77 ? -2.523 36.719 5.414 1 95.56 77 PRO A O 1
ATOM 548 N N . SER A 1 78 ? -2.391 38.906 4.797 1 94.69 78 SER A N 1
ATOM 549 C CA . SER A 1 78 ? -2.354 39.344 6.188 1 94.69 78 SER A CA 1
ATOM 550 C C . SER A 1 78 ? -3.754 39.656 6.711 1 94.69 78 SER A C 1
ATOM 552 O O . SER A 1 78 ? -3.912 40.125 7.836 1 94.69 78 SER A O 1
ATOM 554 N N . ASP A 1 79 ? -4.766 39.375 5.938 1 96.12 79 ASP A N 1
ATOM 555 C CA . ASP A 1 79 ? -6.137 39.625 6.363 1 96.12 79 ASP A CA 1
ATOM 556 C C . ASP A 1 79 ? -6.805 38.344 6.867 1 96.12 79 ASP A C 1
ATOM 558 O O . ASP A 1 79 ? -8.023 38.312 7.035 1 96.12 79 ASP A O 1
ATOM 562 N N . ILE A 1 80 ? -6.105 37.281 7.051 1 96.75 80 ILE A N 1
ATOM 563 C CA . ILE A 1 80 ? -6.605 36.062 7.703 1 96.75 80 ILE A CA 1
ATOM 564 C C . ILE A 1 80 ? -6.23 36.094 9.188 1 96.75 80 ILE A C 1
ATOM 566 O O . ILE A 1 80 ? -5.32 36.812 9.594 1 96.75 80 ILE A O 1
ATOM 570 N N . PRO A 1 81 ? -6.992 35.312 10.008 1 97.5 81 PRO A N 1
ATOM 571 C CA . PRO A 1 81 ? -6.66 35.312 11.43 1 97.5 81 PRO A CA 1
ATOM 572 C C . PRO A 1 81 ? -5.23 34.844 11.703 1 97.5 81 PRO A C 1
ATOM 574 O O . PRO A 1 81 ? -4.734 33.938 11.023 1 97.5 81 PRO A O 1
ATOM 577 N N . LEU A 1 82 ? -4.57 35.469 12.68 1 97.5 82 LEU A N 1
ATOM 578 C CA . LEU A 1 82 ? -3.184 35.188 13.031 1 97.5 82 LEU A CA 1
ATOM 579 C C . LEU A 1 82 ? -2.99 33.688 13.297 1 97.5 82 LEU A C 1
ATOM 581 O O . LEU A 1 82 ? -2.029 33.094 12.82 1 97.5 82 LEU A O 1
ATOM 585 N N . GLN A 1 83 ? -3.945 33.094 14.055 1 97.38 83 GLN A N 1
ATOM 586 C CA . GLN A 1 83 ? -3.842 31.672 14.398 1 97.38 83 GLN A CA 1
ATOM 587 C C . GLN A 1 83 ? -3.938 30.781 13.164 1 97.38 83 GLN A C 1
ATOM 589 O O . GLN A 1 83 ? -3.271 29.75 13.078 1 97.38 83 GLN A O 1
ATOM 594 N N . SER A 1 84 ? -4.777 31.203 12.188 1 98.12 84 SER A N 1
ATOM 595 C CA . SER A 1 84 ? -4.883 30.469 10.93 1 98.12 84 SER A CA 1
ATOM 596 C C . SER A 1 84 ? -3.576 30.531 10.141 1 98.12 84 SER A C 1
ATOM 598 O O . SER A 1 84 ? -3.102 29.516 9.633 1 98.12 84 SER A O 1
ATOM 600 N N . ALA A 1 85 ? -3.004 31.734 10.094 1 97.88 85 ALA A N 1
ATOM 601 C CA . ALA A 1 85 ? -1.741 31.906 9.383 1 97.88 85 ALA A CA 1
ATOM 602 C C . ALA A 1 85 ? -0.625 31.094 10.039 1 97.88 85 ALA A C 1
ATOM 604 O O . ALA A 1 85 ? 0.179 30.469 9.352 1 97.88 85 ALA A O 1
ATOM 605 N N . ALA A 1 86 ? -0.596 31.094 11.406 1 97.88 86 ALA A N 1
ATOM 606 C CA . ALA A 1 86 ? 0.466 30.453 12.172 1 97.88 86 ALA A CA 1
ATOM 607 C C . ALA A 1 86 ? 0.405 28.938 12.016 1 97.88 86 ALA A C 1
ATOM 609 O O . ALA A 1 86 ? 1.417 28.25 12.18 1 97.88 86 ALA A O 1
ATOM 610 N N . THR A 1 87 ? -0.782 28.391 11.734 1 97.69 87 THR A N 1
ATOM 611 C CA . THR A 1 87 ? -0.957 26.938 11.695 1 97.69 87 THR A CA 1
ATOM 612 C C . THR A 1 87 ? -1.274 26.469 10.281 1 97.69 87 THR A C 1
ATOM 614 O O . THR A 1 87 ? -1.776 25.359 10.086 1 97.69 87 THR A O 1
ATOM 617 N N . LEU A 1 88 ? -0.979 27.219 9.297 1 97.94 88 LEU A N 1
ATOM 618 C CA . LEU A 1 88 ? -1.408 27 7.922 1 97.94 88 LEU A CA 1
ATOM 619 C C . LEU A 1 88 ? -0.494 26 7.215 1 97.94 88 LEU A C 1
ATOM 621 O O . LEU A 1 88 ? -0.961 25.156 6.445 1 97.94 88 LEU A O 1
ATOM 625 N N . GLY A 1 89 ? 0.739 26.016 7.5 1 97.12 89 GLY A N 1
ATOM 626 C CA . GLY A 1 89 ? 1.769 25.438 6.645 1 97.12 89 GLY A CA 1
ATOM 627 C C . GLY A 1 89 ? 1.945 23.953 6.836 1 97.12 89 GLY A C 1
ATOM 628 O O . GLY A 1 89 ? 2.625 23.297 6.047 1 97.12 89 GLY A O 1
ATOM 629 N N . VAL A 1 90 ? 1.293 23.344 7.891 1 97.38 90 VAL A N 1
ATOM 630 C CA . VAL A 1 90 ? 1.567 21.938 8.164 1 97.38 90 VAL A CA 1
ATOM 631 C C . VAL A 1 90 ? 0.263 21.141 8.141 1 97.38 90 VAL A C 1
ATOM 633 O O . VAL A 1 90 ? 0.004 20.391 7.203 1 97.38 90 VAL A O 1
ATOM 636 N N . ASN A 1 91 ? -0.634 21.344 9.102 1 97.81 91 ASN A N 1
ATOM 637 C CA . ASN A 1 91 ? -1.798 20.484 9.281 1 97.81 91 ASN A CA 1
ATOM 638 C C . ASN A 1 91 ? -2.805 20.656 8.148 1 97.81 91 ASN A C 1
ATOM 640 O O . ASN A 1 91 ? -3.225 19.688 7.523 1 97.81 91 ASN A O 1
ATOM 644 N N . PRO A 1 92 ? -3.18 21.938 7.809 1 98.62 92 PRO A N 1
ATOM 645 C CA . PRO A 1 92 ? -4.121 22.094 6.695 1 98.62 92 PRO A CA 1
ATOM 646 C C . PRO A 1 92 ? -3.541 21.625 5.363 1 98.62 92 PRO A C 1
ATOM 648 O O . PRO A 1 92 ? -4.254 21.047 4.543 1 98.62 92 PRO A O 1
ATOM 651 N N . CYS A 1 93 ? -2.232 21.922 5.137 1 98.56 93 CYS A N 1
ATOM 652 C CA . CYS A 1 93 ? -1.586 21.469 3.908 1 98.56 93 CYS A CA 1
ATOM 653 C C . CYS A 1 93 ? -1.593 19.938 3.816 1 98.56 93 CYS A C 1
ATOM 655 O O . CYS A 1 93 ? -1.888 19.391 2.76 1 98.56 93 CYS A O 1
ATOM 657 N N . THR A 1 94 ? -1.287 19.281 4.918 1 98.62 94 THR A N 1
ATOM 658 C CA . THR A 1 94 ? -1.306 17.812 4.984 1 98.62 94 THR A CA 1
ATOM 659 C C . THR A 1 94 ? -2.699 17.281 4.68 1 98.62 94 THR A C 1
ATOM 661 O O . THR A 1 94 ? -2.857 16.391 3.838 1 98.62 94 THR A O 1
ATOM 664 N N . ALA A 1 95 ? -3.68 17.859 5.328 1 98.88 95 ALA A N 1
ATOM 665 C CA . ALA A 1 95 ? -5.062 17.438 5.137 1 98.88 95 ALA A CA 1
ATOM 666 C C . ALA A 1 95 ? -5.484 17.562 3.676 1 98.88 95 ALA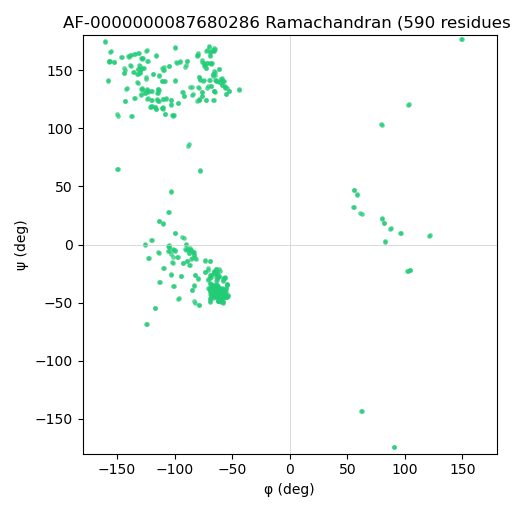 A C 1
ATOM 668 O O . ALA A 1 95 ? -6.031 16.625 3.088 1 98.88 95 ALA A O 1
ATOM 669 N N . TYR A 1 96 ? -5.211 18.703 3.119 1 98.88 96 TYR A N 1
ATOM 670 C CA . TYR A 1 96 ? -5.633 18.984 1.751 1 98.88 96 TYR A CA 1
ATOM 671 C C . TYR A 1 96 ? -4.98 18.016 0.769 1 98.88 96 TYR A C 1
ATOM 673 O O . TYR A 1 96 ? -5.66 17.438 -0.085 1 98.88 96 TYR A O 1
ATOM 681 N N . ARG A 1 97 ? -3.688 17.844 0.887 1 98.81 97 ARG A N 1
ATOM 682 C CA . ARG A 1 97 ? -2.975 17.016 -0.075 1 98.81 97 ARG A CA 1
ATOM 683 C C . ARG A 1 97 ? -3.381 15.555 0.063 1 98.81 97 ARG A C 1
ATOM 685 O O . ARG A 1 97 ? -3.467 14.828 -0.933 1 98.81 97 ARG A O 1
ATOM 692 N N . MET A 1 98 ? -3.662 15.07 1.263 1 98.88 98 MET A N 1
ATOM 693 C CA . MET A 1 98 ? -4.117 13.688 1.429 1 98.88 98 MET A CA 1
ATOM 694 C C . MET A 1 98 ? -5.48 13.484 0.778 1 98.88 98 MET A C 1
ATOM 696 O O . MET A 1 98 ? -5.742 12.438 0.19 1 98.88 98 MET A O 1
ATOM 700 N N . LEU A 1 99 ? -6.324 14.484 0.838 1 98.81 99 LEU A N 1
ATOM 701 C CA . LEU A 1 99 ? -7.66 14.383 0.266 1 98.81 99 LEU A CA 1
ATOM 702 C C . LEU A 1 99 ? -7.609 14.445 -1.257 1 98.81 99 LEU A C 1
ATOM 704 O O . LEU A 1 99 ? -8.445 13.844 -1.937 1 98.81 99 LEU A O 1
ATOM 708 N N . MET A 1 100 ? -6.539 15.047 -1.797 1 98.25 100 MET A N 1
ATOM 709 C CA . MET A 1 100 ? -6.539 15.375 -3.221 1 98.25 100 MET A CA 1
ATOM 710 C C . MET A 1 100 ? -5.691 14.375 -4.004 1 98.25 100 MET A C 1
ATOM 712 O O . MET A 1 100 ? -5.953 14.125 -5.184 1 98.25 100 MET A O 1
ATOM 716 N N . ASP A 1 101 ? -4.77 13.789 -3.383 1 98.19 101 ASP A N 1
ATOM 717 C CA . ASP A 1 101 ? -3.676 13.242 -4.18 1 98.19 101 ASP A CA 1
ATOM 718 C C . ASP A 1 101 ? -3.818 11.734 -4.348 1 98.19 101 ASP A C 1
ATOM 720 O O . ASP A 1 101 ? -3.197 11.141 -5.234 1 98.19 101 ASP A O 1
ATOM 724 N N . PHE A 1 102 ? -4.633 11.016 -3.602 1 98.56 102 PHE A N 1
ATOM 725 C CA . PHE A 1 102 ? -4.5 9.57 -3.537 1 98.56 102 PHE A CA 1
ATOM 726 C C . PHE A 1 102 ? -5.707 8.883 -4.164 1 98.56 102 PHE A C 1
ATOM 728 O O . PHE A 1 102 ? -5.609 7.758 -4.648 1 98.56 102 PHE A O 1
ATOM 735 N N . GLU A 1 103 ? -6.844 9.477 -4.059 1 98.56 103 GLU A N 1
ATOM 736 C CA . GLU A 1 103 ? -8.07 9.023 -4.707 1 98.56 103 GLU A CA 1
ATOM 737 C C . GLU A 1 103 ? -8.773 10.172 -5.426 1 98.56 103 GLU A C 1
ATOM 739 O O . GLU A 1 103 ? -8.641 11.328 -5.031 1 98.56 103 GLU A O 1
ATOM 744 N N . ARG A 1 104 ? -9.516 9.82 -6.516 1 97.88 104 ARG A N 1
ATOM 745 C CA . ARG A 1 104 ? -10.359 10.805 -7.184 1 97.88 104 ARG A CA 1
ATOM 746 C C . ARG A 1 104 ? -11.75 10.852 -6.555 1 97.88 104 ARG A C 1
ATOM 748 O O . ARG A 1 104 ? -12.688 10.227 -7.055 1 97.88 104 ARG A O 1
ATOM 755 N N . LEU A 1 105 ? -11.836 11.648 -5.473 1 98.25 105 LEU A N 1
ATOM 756 C CA . LEU A 1 105 ? -13.078 11.727 -4.715 1 98.25 105 LEU A CA 1
ATOM 757 C C . LEU A 1 105 ? -14.031 12.742 -5.336 1 98.25 105 LEU A C 1
ATOM 759 O O . LEU A 1 105 ? -13.602 13.797 -5.809 1 98.25 105 LEU A O 1
ATOM 763 N N . ARG A 1 106 ? -15.281 12.375 -5.438 1 97.44 106 ARG A N 1
ATOM 764 C CA . ARG A 1 106 ? -16.359 13.25 -5.898 1 97.44 106 ARG A CA 1
ATOM 765 C C . ARG A 1 106 ? -17.297 13.609 -4.754 1 97.44 106 ARG A C 1
ATOM 767 O O . ARG A 1 106 ? -17.375 12.891 -3.756 1 97.44 106 ARG A O 1
ATOM 774 N N . PRO A 1 107 ? -17.906 14.883 -4.891 1 97.44 107 PRO A N 1
ATOM 775 C CA . PRO A 1 107 ? -18.906 15.195 -3.863 1 97.44 107 PRO A CA 1
ATOM 776 C C . PRO A 1 107 ? -19.844 14.023 -3.568 1 97.44 107 PRO A C 1
ATOM 778 O O . PRO A 1 107 ? -20.297 13.352 -4.492 1 97.44 107 PRO A O 1
ATOM 781 N N . GLY A 1 108 ? -20.047 13.734 -2.357 1 96.25 108 GLY A N 1
ATOM 782 C CA . GLY A 1 108 ? -20.891 12.617 -1.96 1 96.25 108 GLY A CA 1
ATOM 783 C C . GLY A 1 108 ? -20.094 11.406 -1.525 1 96.25 108 GLY A C 1
ATOM 784 O O . GLY A 1 108 ? -20.594 10.555 -0.786 1 96.25 108 GLY A O 1
ATOM 785 N N . ASP A 1 109 ? -18.797 11.266 -1.966 1 97.38 109 ASP A N 1
ATOM 786 C CA . ASP A 1 109 ? -17.953 10.156 -1.546 1 97.38 109 ASP A CA 1
ATOM 787 C C . ASP A 1 109 ? -17.578 10.281 -0.071 1 97.38 109 ASP A C 1
ATOM 789 O O . ASP A 1 109 ? -17.719 11.352 0.523 1 97.38 109 ASP A O 1
ATOM 793 N N . SER A 1 110 ? -17.125 9.164 0.486 1 97.44 110 SER A N 1
ATOM 794 C CA . SER A 1 110 ? -16.797 9.141 1.908 1 97.44 110 SER A CA 1
ATOM 795 C C . SER A 1 110 ? -15.305 8.938 2.133 1 97.44 110 SER A C 1
ATOM 797 O O . SER A 1 110 ? -14.641 8.242 1.354 1 97.44 110 SER A O 1
ATOM 799 N N . VAL A 1 111 ? -14.867 9.594 3.186 1 98.62 111 VAL A N 1
ATOM 800 C CA . VAL A 1 111 ? -13.516 9.438 3.719 1 98.62 111 VAL A CA 1
ATOM 801 C C . VAL A 1 111 ? -13.586 9.047 5.195 1 98.62 111 VAL A C 1
ATOM 803 O O . VAL A 1 111 ? -14.383 9.602 5.949 1 98.62 111 VAL A O 1
ATOM 806 N N . ILE A 1 112 ? -12.789 8.023 5.57 1 98.75 112 ILE A N 1
ATOM 807 C CA . ILE A 1 112 ? -12.742 7.637 6.977 1 98.75 112 ILE A CA 1
ATOM 808 C C . ILE A 1 112 ? -11.383 7.992 7.566 1 98.75 112 ILE A C 1
ATOM 810 O O . ILE A 1 112 ? -10.359 7.918 6.879 1 98.75 112 ILE A O 1
ATOM 814 N N . GLN A 1 113 ? -11.344 8.461 8.789 1 98.81 113 GLN A N 1
ATOM 815 C CA . GLN A 1 113 ? -10.07 8.797 9.422 1 98.81 113 GLN A CA 1
ATOM 816 C C . GLN A 1 113 ? -10.094 8.461 10.914 1 98.81 113 GLN A C 1
ATOM 818 O O . GLN A 1 113 ? -11.156 8.469 11.539 1 98.81 113 GLN A O 1
ATOM 823 N N . ASN A 1 114 ? -8.953 8.094 11.422 1 98.19 114 ASN A N 1
ATOM 824 C CA . ASN A 1 114 ? -8.773 8.062 12.875 1 98.19 114 ASN A CA 1
ATOM 825 C C . ASN A 1 114 ? -8.031 9.305 13.367 1 98.19 114 ASN A C 1
ATOM 827 O O . ASN A 1 114 ? -7.652 10.164 12.57 1 98.19 114 ASN A O 1
ATOM 831 N N . ALA A 1 115 ? -7.977 9.531 14.695 1 94.5 115 ALA A N 1
ATOM 832 C CA . ALA A 1 115 ? -7.402 10.742 15.289 1 94.5 115 ALA A CA 1
ATOM 833 C C . ALA A 1 115 ? -8.078 11.992 14.734 1 94.5 115 ALA A C 1
ATOM 835 O O . ALA A 1 115 ? -7.406 12.953 14.359 1 94.5 115 ALA A O 1
ATOM 836 N N . SER A 1 116 ? -9.414 11.938 14.711 1 96.19 116 SER A N 1
ATOM 837 C CA . SER A 1 116 ? -10.18 12.977 14.031 1 96.19 116 SER A CA 1
ATOM 838 C C . SER A 1 116 ? -10.133 14.297 14.789 1 96.19 116 SER A C 1
ATOM 840 O O . SER A 1 116 ? -10.414 15.352 14.227 1 96.19 116 SER A O 1
ATOM 842 N N . ASN A 1 117 ? -9.82 14.203 16.031 1 92.75 117 ASN A N 1
ATOM 843 C CA . ASN A 1 117 ? -9.781 15.414 16.844 1 92.75 117 ASN A CA 1
ATOM 844 C C . ASN A 1 117 ? -8.414 16.094 16.766 1 92.75 117 ASN A C 1
ATOM 846 O O . ASN A 1 117 ? -8.219 17.172 17.328 1 92.75 117 ASN A O 1
ATOM 850 N N . SER A 1 118 ? -7.461 15.469 16.141 1 92.75 118 SER A N 1
ATOM 851 C CA . SER A 1 118 ? -6.145 16.078 15.969 1 92.75 118 SER A CA 1
ATOM 852 C C . SER A 1 118 ? -6.223 17.312 15.07 1 92.75 118 SER A C 1
ATOM 854 O O . SER A 1 118 ? -7.258 17.562 14.453 1 92.75 118 SER A O 1
ATOM 856 N N . GLY A 1 119 ? -5.086 18.094 15.039 1 94.31 119 GLY A N 1
ATOM 857 C CA . GLY A 1 119 ? -5.023 19.234 14.148 1 94.31 119 GLY A CA 1
ATOM 858 C C . GLY A 1 119 ? -5.289 18.891 12.695 1 94.31 119 GLY A C 1
ATOM 859 O O . GLY A 1 119 ? -6.102 19.531 12.031 1 94.31 119 GLY A O 1
ATOM 860 N N . VAL A 1 120 ? -4.664 17.797 12.211 1 97.25 120 VAL A N 1
ATOM 861 C CA . VAL A 1 120 ? -4.867 17.344 10.844 1 97.25 120 VAL A CA 1
ATOM 862 C C . VAL A 1 120 ? -6.293 16.828 10.672 1 97.25 120 VAL A C 1
ATOM 864 O O . VAL A 1 120 ? -6.961 17.141 9.68 1 97.25 120 VAL A O 1
ATOM 867 N N . GLY A 1 121 ? -6.754 16.047 11.641 1 97.44 121 GLY A N 1
ATOM 868 C CA . GLY A 1 121 ? -8.094 15.492 11.57 1 97.44 121 GLY A CA 1
ATOM 869 C C . GLY A 1 121 ? -9.18 16.547 11.445 1 97.44 121 GLY A C 1
ATOM 870 O O . GLY A 1 121 ? -10.102 16.406 10.641 1 97.44 121 GLY A O 1
ATOM 871 N N . GLN A 1 122 ? -9.078 17.562 12.219 1 97.38 122 GLN A N 1
ATOM 872 C CA . GLN A 1 122 ? -10.062 18.641 12.164 1 97.38 122 GLN A CA 1
ATOM 873 C C . GLN A 1 122 ? -9.977 19.406 10.852 1 97.38 122 GLN A C 1
ATOM 875 O O . GLN A 1 122 ? -11 19.812 10.297 1 97.38 122 GLN A O 1
ATOM 880 N N . ALA A 1 123 ? -8.75 19.594 10.375 1 98.44 123 ALA A N 1
ATOM 881 C CA . ALA A 1 123 ? -8.594 20.219 9.062 1 98.44 123 ALA A CA 1
ATOM 882 C C . ALA A 1 123 ? -9.227 19.344 7.973 1 98.44 123 ALA A C 1
ATOM 884 O O . ALA A 1 123 ? -9.875 19.875 7.062 1 98.44 123 ALA A O 1
ATOM 885 N N . VAL A 1 124 ? -9.094 18 8.047 1 98.81 124 VAL A N 1
ATOM 886 C CA . VAL A 1 124 ? -9.688 17.078 7.094 1 98.81 124 VAL A CA 1
ATOM 887 C C . VAL A 1 124 ? -11.211 17.234 7.094 1 98.81 124 VAL A C 1
ATOM 889 O O . VA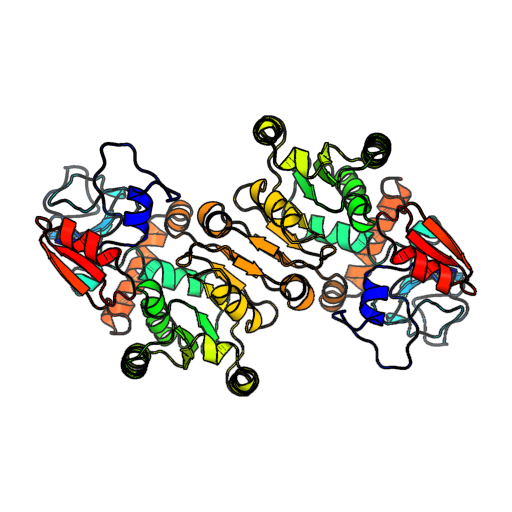L A 1 124 ? -11.828 17.312 6.031 1 98.81 124 VAL A O 1
ATOM 892 N N . ILE A 1 125 ? -11.773 17.344 8.297 1 98.75 125 ILE A N 1
ATOM 893 C CA . ILE A 1 125 ? -13.219 17.469 8.43 1 98.75 125 ILE A CA 1
ATOM 894 C C . ILE A 1 125 ? -13.695 18.719 7.684 1 98.75 125 ILE A C 1
ATOM 896 O O . ILE A 1 125 ? -14.609 18.656 6.855 1 98.75 125 ILE A O 1
ATOM 900 N N . GLN A 1 126 ? -13.078 19.797 7.918 1 98.88 126 GLN A N 1
ATOM 901 C CA . GLN A 1 126 ? -13.523 21.062 7.359 1 98.88 126 GLN A CA 1
ATOM 902 C C . GLN A 1 126 ? -13.305 21.109 5.848 1 98.88 126 GLN A C 1
ATOM 904 O O . GLN A 1 126 ? -14.195 21.516 5.102 1 98.88 126 GLN A O 1
ATOM 909 N N . ILE A 1 127 ? -12.133 20.703 5.398 1 98.88 127 ILE A N 1
ATOM 910 C CA . ILE A 1 127 ? -11.812 20.75 3.977 1 98.88 127 ILE A CA 1
ATOM 911 C C . ILE A 1 127 ? -12.695 19.766 3.213 1 98.88 127 ILE A C 1
ATOM 913 O O . ILE A 1 127 ? -13.188 20.078 2.131 1 98.88 127 ILE A O 1
ATOM 917 N N . ALA A 1 128 ? -12.891 18.562 3.766 1 98.88 128 ALA A N 1
ATOM 918 C CA . ALA A 1 128 ? -13.781 17.578 3.141 1 98.88 128 ALA A CA 1
ATOM 919 C C . ALA A 1 128 ? -15.195 18.141 2.998 1 98.88 128 ALA A C 1
ATOM 921 O O . ALA A 1 128 ? -15.836 17.984 1.954 1 98.88 128 ALA A O 1
ATOM 922 N N . ALA A 1 129 ? -15.656 18.797 4.062 1 98.75 129 ALA A N 1
ATOM 923 C CA . ALA A 1 129 ? -16.984 19.422 4.004 1 98.75 129 ALA A CA 1
ATOM 924 C C . ALA A 1 129 ? -17.047 20.453 2.883 1 98.75 129 ALA A C 1
ATOM 926 O O . ALA A 1 129 ? -18.016 20.5 2.133 1 98.75 129 ALA A O 1
ATOM 927 N N . ALA A 1 130 ? -16.016 21.25 2.777 1 98.62 130 ALA A N 1
ATOM 928 C CA . ALA A 1 130 ? -15.953 22.281 1.743 1 98.62 130 ALA A CA 1
ATOM 929 C C . ALA A 1 130 ? -15.961 21.656 0.349 1 98.62 130 ALA A C 1
ATOM 931 O O . ALA A 1 130 ? -16.453 22.281 -0.607 1 98.62 130 ALA A O 1
ATOM 932 N N . LEU A 1 131 ? -15.469 20.453 0.229 1 97.94 131 LEU A N 1
ATOM 933 C CA . LEU A 1 131 ? -15.383 19.766 -1.049 1 97.94 131 LEU A CA 1
ATOM 934 C C . LEU A 1 131 ? -16.641 18.938 -1.3 1 97.94 131 LEU A C 1
ATOM 936 O O . LEU A 1 131 ? -16.75 18.281 -2.336 1 97.94 131 LEU A O 1
ATOM 940 N N . GLY A 1 132 ? -17.547 18.891 -0.367 1 98 132 GLY A N 1
ATOM 941 C CA . GLY A 1 132 ? -18.781 18.141 -0.497 1 98 132 GLY A CA 1
ATOM 942 C C . GLY A 1 132 ? -18.609 16.672 -0.185 1 98 132 GLY A C 1
ATOM 943 O O . GLY A 1 132 ? -19.438 15.844 -0.602 1 98 132 GLY A O 1
ATOM 944 N N . LEU A 1 133 ? -17.562 16.297 0.489 1 98.12 133 LEU A N 1
ATOM 945 C CA . LEU A 1 133 ? -17.312 14.914 0.875 1 98.12 133 LEU A CA 1
ATOM 946 C C . LEU A 1 133 ? -17.938 14.602 2.23 1 98.12 133 LEU A C 1
ATOM 948 O O . LEU A 1 133 ? -18.172 15.516 3.025 1 98.12 133 LEU A O 1
ATOM 952 N N . ARG A 1 134 ? -18.156 13.375 2.451 1 97.38 134 ARG A N 1
ATOM 953 C CA . ARG A 1 134 ? -18.594 12.898 3.758 1 97.38 134 ARG A CA 1
ATOM 954 C C . ARG A 1 134 ? -17.438 12.328 4.555 1 97.38 134 ARG A C 1
ATOM 956 O O . ARG A 1 134 ? -16.547 11.68 3.994 1 97.38 134 ARG A O 1
ATOM 963 N N . THR A 1 135 ? -17.484 12.602 5.82 1 98.38 135 THR A N 1
ATOM 964 C CA . THR A 1 135 ? -16.391 12.086 6.641 1 98.38 135 THR A CA 1
ATOM 965 C C . THR A 1 135 ? -16.922 11.164 7.734 1 98.38 135 THR A C 1
ATOM 967 O O . THR A 1 135 ? -17.984 11.43 8.312 1 98.38 135 THR A O 1
ATOM 970 N N . ILE A 1 136 ? -16.312 10.055 7.848 1 98.19 136 ILE A N 1
ATOM 971 C CA . ILE A 1 136 ? -16.484 9.164 8.992 1 98.19 136 ILE A CA 1
ATOM 972 C C . ILE A 1 136 ? -15.312 9.32 9.945 1 98.19 136 ILE A C 1
ATOM 974 O O . ILE A 1 136 ? -14.195 8.898 9.641 1 98.19 136 ILE A O 1
ATOM 978 N N . ASN A 1 137 ? -15.633 9.891 11.109 1 98.44 137 ASN A N 1
ATOM 979 C CA . ASN A 1 137 ? -14.586 10.32 12.023 1 98.44 137 ASN A CA 1
ATOM 980 C C . ASN A 1 137 ? -14.516 9.422 13.258 1 98.44 137 ASN A C 1
ATOM 982 O O . ASN A 1 137 ? -15.422 9.453 14.094 1 98.44 137 ASN A O 1
ATOM 986 N N . VAL A 1 138 ? -13.398 8.688 13.32 1 97.75 138 VAL A N 1
ATOM 987 C CA . VAL A 1 138 ? -13.219 7.746 14.422 1 97.75 138 VAL A CA 1
ATOM 988 C C . VAL A 1 138 ? -12.484 8.43 15.57 1 97.75 138 VAL A C 1
ATOM 990 O O . VAL A 1 138 ? -11.445 9.062 15.367 1 97.75 138 VAL A O 1
ATOM 993 N N . VAL A 1 139 ? -13.023 8.367 16.75 1 95.19 139 VAL A N 1
ATOM 994 C CA . VAL A 1 139 ? -12.43 8.977 17.938 1 95.19 139 VAL A CA 1
ATOM 995 C C . VAL A 1 139 ? -12.32 7.941 19.062 1 95.19 139 VAL A C 1
ATOM 997 O O . VAL A 1 139 ? -12.992 6.906 19.016 1 95.19 139 VAL A O 1
ATOM 1000 N N . ARG A 1 140 ? -11.5 8.164 20.031 1 92.25 140 ARG A N 1
ATOM 1001 C CA . ARG A 1 140 ? -11.414 7.344 21.234 1 92.25 140 ARG A CA 1
ATOM 1002 C C . ARG A 1 140 ? -12.555 7.664 22.203 1 92.25 140 ARG A C 1
ATOM 1004 O O . ARG A 1 140 ? -12.914 8.828 22.375 1 92.25 140 ARG A O 1
ATOM 1011 N N . ASP A 1 141 ? -12.992 6.652 22.766 1 89.44 141 ASP A N 1
ATOM 1012 C CA . ASP A 1 141 ? -14.055 6.867 23.75 1 89.44 141 ASP A CA 1
ATOM 1013 C C . ASP A 1 141 ? -13.547 7.68 24.938 1 89.44 141 ASP A C 1
ATOM 1015 O O . ASP A 1 141 ? -12.398 7.512 25.359 1 89.44 141 ASP A O 1
ATOM 1019 N N . ARG A 1 142 ? -14.445 8.594 25.422 1 87.75 142 ARG A N 1
ATOM 1020 C CA . ARG A 1 142 ? -14.125 9.453 26.547 1 87.75 142 ARG A CA 1
ATOM 1021 C C . ARG A 1 142 ? -15.391 9.93 27.25 1 87.75 142 ARG A C 1
ATOM 1023 O O . ARG A 1 142 ? -16.484 9.875 26.672 1 87.75 142 ARG A O 1
ATOM 1030 N N . PRO A 1 143 ? -15.258 10.328 28.531 1 88.12 143 PRO A N 1
ATOM 1031 C CA . PRO A 1 143 ? -16.438 10.758 29.297 1 88.12 143 PRO A CA 1
ATOM 1032 C C . PRO A 1 143 ? -17.203 11.883 28.609 1 88.12 143 PRO A C 1
ATOM 1034 O O . PRO A 1 143 ? -18.438 11.914 28.641 1 88.12 143 PRO A O 1
ATOM 1037 N N . ASP A 1 144 ? -16.609 12.812 27.984 1 87.69 144 ASP A N 1
ATOM 1038 C CA . ASP A 1 144 ? -17.266 13.953 27.344 1 87.69 144 ASP A CA 1
ATOM 1039 C C . ASP A 1 144 ? -17.328 13.781 25.828 1 87.69 144 ASP A C 1
ATOM 1041 O O . ASP A 1 144 ? -17.109 14.742 25.094 1 87.69 144 ASP A O 1
ATOM 1045 N N . ILE A 1 145 ? -17.703 12.594 25.453 1 92.5 145 ILE A N 1
ATOM 1046 C CA . ILE A 1 145 ? -17.656 12.25 24.047 1 92.5 145 ILE A CA 1
ATOM 1047 C C . ILE A 1 145 ? -18.672 13.078 23.266 1 92.5 145 ILE A C 1
ATOM 1049 O O . ILE A 1 145 ? -18.453 13.445 22.109 1 92.5 145 ILE A O 1
ATOM 1053 N N . GLN A 1 146 ? -19.828 13.375 23.891 1 95 146 GLN A N 1
ATOM 1054 C CA . GLN A 1 146 ? -20.859 14.148 23.219 1 95 146 GLN A CA 1
ATOM 1055 C C . GLN A 1 146 ? -20.375 15.547 22.875 1 95 146 GLN A C 1
ATOM 1057 O O . GLN A 1 146 ? -20.641 16.062 21.781 1 95 146 GLN A O 1
ATOM 1062 N N . LYS A 1 147 ? -19.672 16.141 23.812 1 93.69 147 LYS A N 1
ATOM 1063 C CA . LYS A 1 147 ? -19.109 17.453 23.547 1 93.69 147 LYS A CA 1
ATOM 1064 C C . LYS A 1 147 ? -18.141 17.422 22.375 1 93.69 147 LYS A C 1
ATOM 1066 O O . LYS A 1 147 ? -18.172 18.312 21.516 1 93.69 147 LYS A O 1
ATOM 1071 N N . LEU A 1 148 ? -17.344 16.438 22.359 1 93.5 148 LEU A N 1
ATOM 1072 C CA . LEU A 1 148 ? -16.406 16.281 21.25 1 93.5 148 LEU A CA 1
ATOM 1073 C C . LEU A 1 148 ? -17.156 16.078 19.938 1 93.5 148 LEU A C 1
ATOM 1075 O O . LEU A 1 148 ? -16.828 16.703 18.938 1 93.5 148 LEU A O 1
ATOM 1079 N N . THR A 1 149 ? -18.141 15.219 19.984 1 96.44 149 THR A N 1
ATOM 1080 C CA . THR A 1 149 ? -18.938 14.938 18.797 1 96.44 149 THR A CA 1
ATOM 1081 C C . THR A 1 149 ? -19.594 16.203 18.266 1 96.44 149 THR A C 1
ATOM 1083 O O . THR A 1 149 ? -19.531 16.484 17.062 1 96.44 149 THR A O 1
ATOM 1086 N N . ASP A 1 150 ? -20.172 16.969 19.125 1 96.69 150 ASP A N 1
ATOM 1087 C CA . ASP A 1 150 ? -20.828 18.203 18.734 1 96.69 150 ASP A CA 1
ATOM 1088 C C . ASP A 1 150 ? -19.812 19.172 18.109 1 96.69 150 ASP A C 1
ATOM 1090 O O . ASP A 1 150 ? -20.125 19.828 17.109 1 96.69 150 ASP A O 1
ATOM 1094 N N . ARG A 1 151 ? -18.703 19.234 18.703 1 94.25 151 ARG A N 1
ATOM 1095 C CA . ARG A 1 151 ? -17.656 20.109 18.188 1 94.25 151 ARG A CA 1
ATOM 1096 C C . ARG A 1 151 ? -17.234 19.688 16.781 1 94.25 151 ARG A C 1
ATOM 1098 O O . ARG A 1 151 ? -17.156 20.531 15.875 1 94.25 151 ARG A O 1
ATOM 1105 N N . LEU A 1 152 ? -16.984 18.438 16.594 1 96.88 152 LEU A N 1
ATOM 1106 C CA . LEU A 1 152 ? -16.547 17.953 15.281 1 96.88 152 LEU A CA 1
ATOM 1107 C C . LEU A 1 152 ? -17.656 18.141 14.242 1 96.88 152 LEU A C 1
ATOM 1109 O O . LEU A 1 152 ? -17.375 18.5 13.094 1 96.88 152 LEU A O 1
ATOM 1113 N N . LYS A 1 153 ? -18.875 17.969 14.656 1 98.12 153 LYS A N 1
ATOM 1114 C CA . LYS A 1 153 ? -20 18.188 13.742 1 98.12 153 LYS A CA 1
ATOM 1115 C C . LYS A 1 153 ? -20.109 19.656 13.359 1 98.12 153 LYS A C 1
ATOM 1117 O O . LYS A 1 153 ? -20.453 19.984 12.219 1 98.12 153 LYS A O 1
ATOM 1122 N N . SER A 1 154 ? -19.844 20.469 14.312 1 97.38 154 SER A N 1
ATOM 1123 C CA . SER A 1 154 ? -19.891 21.891 14.023 1 97.38 154 SER A CA 1
ATOM 1124 C C . SER A 1 154 ? -18.812 22.281 13.016 1 97.38 154 SER A C 1
ATOM 1126 O O . SER A 1 154 ? -18.938 23.297 12.336 1 97.38 154 SER A O 1
ATOM 1128 N N . LEU A 1 155 ? -17.781 21.469 12.93 1 97.31 155 LEU A N 1
ATOM 1129 C CA . LEU A 1 155 ? -16.703 21.719 11.969 1 97.31 155 LEU A CA 1
ATOM 1130 C C . LEU A 1 155 ? -17.047 21.125 10.609 1 97.31 155 LEU A C 1
ATOM 1132 O O . LEU A 1 155 ? -16.328 21.344 9.633 1 97.31 155 LEU A O 1
ATOM 1136 N N . GLY A 1 156 ? -18.078 20.281 10.555 1 98.12 156 GLY A N 1
ATOM 1137 C CA . GLY A 1 156 ? -18.516 19.75 9.273 1 98.12 156 GLY A CA 1
ATOM 1138 C C . GLY A 1 156 ? -18.484 18.234 9.227 1 98.12 156 GLY A C 1
ATOM 1139 O O . GLY A 1 156 ? -18.719 17.625 8.18 1 98.12 156 GLY A O 1
ATOM 1140 N N . ALA A 1 157 ? -18.234 17.594 10.352 1 98.25 157 ALA A N 1
ATOM 1141 C CA . ALA A 1 157 ? -18.203 16.141 10.391 1 98.25 157 ALA A CA 1
ATOM 1142 C C . ALA A 1 157 ? -19.578 15.547 10.102 1 98.25 157 ALA A C 1
ATOM 1144 O O . ALA A 1 157 ? -20.562 15.953 10.711 1 98.25 157 ALA A O 1
ATOM 1145 N N . HIS A 1 158 ? -19.641 14.594 9.234 1 96.94 158 HIS A N 1
ATOM 1146 C CA . HIS A 1 158 ? -20.922 13.938 8.938 1 96.94 158 HIS A CA 1
ATOM 1147 C C . HIS A 1 158 ? -21.234 12.852 9.961 1 96.94 158 HIS A C 1
ATOM 1149 O O . HIS A 1 158 ? -22.344 12.797 10.492 1 96.94 158 HIS A O 1
ATOM 1155 N N . HIS A 1 159 ? -20.219 11.992 10.195 1 96.44 159 HIS A N 1
ATOM 1156 C CA . HIS A 1 159 ? -20.359 10.922 11.18 1 96.44 159 HIS A CA 1
ATOM 1157 C C . HIS A 1 159 ? -19.188 10.914 12.156 1 96.44 159 HIS A C 1
ATOM 1159 O O . HIS A 1 159 ? -18.047 11.133 11.766 1 96.44 159 HIS A O 1
ATOM 1165 N N . VAL A 1 160 ? -19.484 10.797 13.43 1 97.38 160 VAL A N 1
ATOM 1166 C CA . VAL A 1 160 ? -18.5 10.609 14.484 1 97.38 160 VAL A CA 1
ATOM 1167 C C . VAL A 1 160 ? -18.766 9.305 15.227 1 97.38 160 VAL A C 1
ATOM 1169 O O . VAL A 1 160 ? -19.859 9.102 15.75 1 97.38 160 VAL A O 1
ATOM 1172 N N . VAL A 1 161 ? -17.828 8.422 15.18 1 96 161 VAL A N 1
ATOM 1173 C CA . VAL A 1 161 ? -18 7.113 15.797 1 96 161 VAL A CA 1
ATOM 1174 C C . VAL A 1 161 ? -16.797 6.793 16.672 1 96 161 VAL A C 1
ATOM 1176 O O . VAL A 1 161 ? -15.68 7.234 16.391 1 96 161 VAL A O 1
ATOM 1179 N N . THR A 1 162 ? -16.984 6.047 17.766 1 95.69 162 THR A N 1
ATOM 1180 C CA . THR A 1 162 ? -15.859 5.613 18.594 1 95.69 162 THR A CA 1
ATOM 1181 C C . THR A 1 162 ? -15.18 4.391 17.984 1 95.69 162 THR A C 1
ATOM 1183 O O . THR A 1 162 ? -15.766 3.709 17.125 1 95.69 162 THR A O 1
ATOM 1186 N N . GLU A 1 163 ? -14.008 4.145 18.406 1 94.06 163 GLU A N 1
ATOM 1187 C CA . GLU A 1 163 ? -13.297 2.951 17.969 1 94.06 163 GLU A CA 1
ATOM 1188 C C . GLU A 1 163 ? -14.102 1.688 18.25 1 94.06 163 GLU A C 1
ATOM 1190 O O . GLU A 1 163 ? -14.117 0.76 17.438 1 94.06 163 GLU A O 1
ATOM 1195 N N . GLU A 1 164 ? -14.703 1.651 19.375 1 93.12 164 GLU A N 1
ATOM 1196 C CA . GLU A 1 164 ? -15.508 0.502 19.781 1 93.12 164 GLU A CA 1
ATOM 1197 C C . GLU A 1 164 ? -16.734 0.344 18.875 1 93.12 164 GLU A C 1
ATOM 1199 O O . GLU A 1 164 ? -17.078 -0.771 18.484 1 93.12 164 GLU A O 1
ATOM 1204 N N . GLU A 1 165 ? -17.328 1.443 18.594 1 92.5 165 GLU A N 1
ATOM 1205 C CA . GLU A 1 165 ? -18.5 1.411 17.719 1 92.5 165 GLU A CA 1
ATOM 1206 C C . GLU A 1 165 ? -18.125 0.92 16.312 1 92.5 165 GLU A C 1
ATOM 1208 O O . GLU A 1 165 ? -18.906 0.186 15.695 1 92.5 165 GLU A O 1
ATOM 1213 N N . LEU A 1 166 ? -17 1.299 15.867 1 93.38 166 LEU A N 1
ATOM 1214 C CA . LEU A 1 166 ? -16.547 0.937 14.531 1 93.38 166 LEU A CA 1
ATOM 1215 C C . LEU A 1 166 ? -16.375 -0.574 14.406 1 93.38 166 LEU A C 1
ATOM 1217 O O . LEU A 1 166 ? -16.5 -1.128 13.312 1 93.38 166 LEU A O 1
ATOM 1221 N N . ARG A 1 167 ? -16.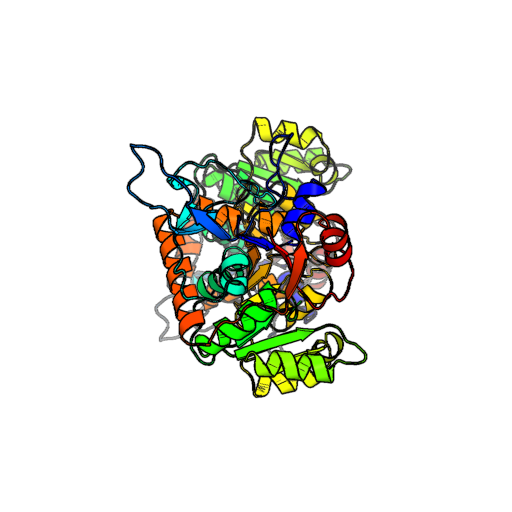156 -1.286 15.477 1 90.25 167 ARG A N 1
ATOM 1222 C CA . ARG A 1 167 ? -15.891 -2.721 15.477 1 90.25 167 ARG A CA 1
ATOM 1223 C C . ARG A 1 167 ? -17.188 -3.521 15.562 1 90.25 167 ARG A C 1
ATOM 1225 O O . ARG A 1 167 ? -17.188 -4.738 15.375 1 90.25 167 ARG A O 1
ATOM 1232 N N . LYS A 1 168 ? -18.188 -2.811 15.898 1 88.38 168 LYS A N 1
ATOM 1233 C CA . LYS A 1 168 ? -19.453 -3.504 16.109 1 88.38 168 LYS A CA 1
ATOM 1234 C C . LYS A 1 168 ? -20.078 -3.922 14.789 1 88.38 168 LYS A C 1
ATOM 1236 O O . LYS A 1 168 ? -19.891 -3.254 13.766 1 88.38 168 LYS A O 1
ATOM 1241 N N . LEU A 1 169 ? -20.859 -4.949 14.891 1 81.38 169 LEU A N 1
ATOM 1242 C CA . LEU A 1 169 ? -21.547 -5.504 13.727 1 81.38 169 LEU A CA 1
ATOM 1243 C C . LEU A 1 169 ? -22.547 -4.5 13.148 1 81.38 169 LEU A C 1
ATOM 1245 O O . LEU A 1 169 ? -22.797 -4.504 11.945 1 81.38 169 LEU A O 1
ATOM 1249 N N . GLU A 1 170 ? -22.984 -3.615 13.977 1 82.31 170 GLU A N 1
ATOM 1250 C CA . GLU A 1 170 ? -23.969 -2.617 13.562 1 82.31 170 GLU A CA 1
ATOM 1251 C C . GLU A 1 170 ? -23.391 -1.692 12.492 1 82.31 170 GLU A C 1
ATOM 1253 O O . GLU A 1 170 ? -24.141 -1.039 11.758 1 82.31 170 GLU A O 1
ATOM 1258 N N . MET A 1 171 ? -22.109 -1.638 12.438 1 82.56 171 MET A N 1
ATOM 1259 C CA . MET A 1 171 ? -21.469 -0.795 11.438 1 82.56 171 MET A CA 1
ATOM 1260 C C . MET A 1 171 ? -21.781 -1.285 10.031 1 82.56 171 MET A C 1
ATOM 1262 O O . MET A 1 171 ? -21.828 -0.492 9.086 1 82.56 171 MET A O 1
ATOM 1266 N N . LYS A 1 172 ? -22.031 -2.57 9.883 1 80.75 172 LYS A N 1
ATOM 1267 C CA . LYS A 1 172 ? -22.438 -3.088 8.578 1 80.75 172 LYS A CA 1
ATOM 1268 C C . LYS A 1 172 ? -23.719 -2.408 8.094 1 80.75 172 LYS A C 1
ATOM 1270 O O . LYS A 1 172 ? -23.844 -2.109 6.902 1 80.75 172 LYS A O 1
ATOM 1275 N N . ASN A 1 173 ? -24.609 -2.174 9.055 1 85.94 173 ASN A N 1
ATOM 1276 C CA . ASN A 1 173 ? -25.844 -1.478 8.719 1 85.94 173 ASN A CA 1
ATOM 1277 C C . ASN A 1 173 ? -25.594 -0.004 8.414 1 85.94 173 ASN A C 1
ATOM 1279 O O . ASN A 1 173 ? -26.281 0.586 7.574 1 85.94 173 ASN A O 1
ATOM 1283 N N . PHE A 1 174 ? -24.609 0.492 9.055 1 88.06 174 PHE A N 1
ATOM 1284 C CA . PHE A 1 174 ? -24.188 1.873 8.844 1 88.06 174 PHE A CA 1
ATOM 1285 C C . PHE A 1 174 ? -23.828 2.109 7.383 1 88.06 174 PHE A C 1
ATOM 1287 O O . PHE A 1 174 ? -24.219 3.111 6.789 1 88.06 174 PHE A O 1
ATOM 1294 N N . PHE A 1 175 ? -23.188 1.14 6.719 1 88.88 175 PHE A N 1
ATOM 1295 C CA . PHE A 1 175 ? -22.672 1.317 5.371 1 88.88 175 PHE A CA 1
ATOM 1296 C C . PHE A 1 175 ? -23.719 0.932 4.328 1 88.88 175 PHE A C 1
ATOM 1298 O O . PHE A 1 175 ? -23.453 0.997 3.125 1 88.88 175 PHE A O 1
ATOM 1305 N N . LYS A 1 176 ? -24.891 0.515 4.754 1 87.31 176 LYS A N 1
ATOM 1306 C CA . LYS A 1 176 ? -26.016 0.397 3.844 1 87.31 176 LYS A CA 1
ATOM 1307 C C . LYS A 1 176 ? -26.5 1.771 3.383 1 87.31 176 LYS A C 1
ATOM 1309 O O . LYS A 1 176 ? -27 1.919 2.262 1 87.31 176 LYS A O 1
ATOM 1314 N N . ASP A 1 177 ? -26.297 2.723 4.227 1 87.5 177 ASP A N 1
ATOM 1315 C CA . ASP A 1 177 ? -26.812 4.062 3.955 1 87.5 177 ASP A CA 1
ATOM 1316 C C . ASP A 1 177 ? -25.672 5.027 3.619 1 87.5 177 ASP A C 1
ATOM 1318 O O . ASP A 1 177 ? -25.906 6.098 3.057 1 87.5 177 ASP A O 1
ATOM 1322 N N . VAL A 1 178 ? -24.516 4.699 3.998 1 89.88 178 VAL A N 1
ATOM 1323 C CA . VAL A 1 178 ? -23.344 5.535 3.777 1 89.88 178 VAL A CA 1
ATOM 1324 C C . VAL A 1 178 ? -22.375 4.828 2.836 1 89.88 178 VAL A C 1
ATOM 1326 O O . VAL A 1 178 ? -22 3.674 3.072 1 89.88 178 VAL A O 1
ATOM 1329 N N . PRO A 1 179 ? -22.047 5.484 1.817 1 91.69 179 PRO A N 1
ATOM 1330 C CA . PRO A 1 179 ? -21.094 4.844 0.918 1 91.69 179 PRO A CA 1
ATOM 1331 C C . PRO A 1 179 ? -19.797 4.453 1.625 1 91.69 179 PRO A C 1
ATOM 1333 O O . PRO A 1 179 ? -19.25 5.234 2.416 1 91.69 179 PRO A O 1
ATOM 1336 N N . GLN A 1 180 ? -19.281 3.213 1.341 1 95.5 180 GLN A N 1
ATOM 1337 C CA . GLN A 1 180 ? -18 2.807 1.9 1 95.5 180 GLN A CA 1
ATOM 1338 C C . GLN A 1 180 ? -16.891 3.764 1.476 1 95.5 180 GLN A C 1
ATOM 1340 O O . GLN A 1 180 ? -16.844 4.191 0.32 1 95.5 180 GLN A O 1
ATOM 1345 N N . PRO A 1 181 ? -16.062 4.098 2.387 1 98.12 181 PRO A N 1
ATOM 1346 C CA . PRO A 1 181 ? -15.039 5.09 2.062 1 98.12 181 PRO A CA 1
ATOM 1347 C C . PRO A 1 181 ? -13.992 4.555 1.092 1 98.12 181 PRO A C 1
ATOM 1349 O O . PRO A 1 181 ? -13.578 3.398 1.202 1 98.12 181 PRO A O 1
ATOM 1352 N N . GLN A 1 182 ? -13.586 5.379 0.218 1 98.31 182 GLN A N 1
ATOM 1353 C CA . GLN A 1 182 ? -12.547 5.039 -0.75 1 98.31 182 GLN A CA 1
ATOM 1354 C C . GLN A 1 182 ? -11.164 5.438 -0.238 1 98.31 182 GLN A C 1
ATOM 1356 O O . GLN A 1 182 ? -10.148 5.004 -0.781 1 98.31 182 GLN A O 1
ATOM 1361 N N . LEU A 1 183 ? -11.172 6.285 0.775 1 98.88 183 LEU A N 1
ATOM 1362 C CA . LEU A 1 183 ? -9.938 6.828 1.333 1 98.88 183 LEU A CA 1
ATOM 1363 C C . LEU A 1 183 ? -9.969 6.781 2.857 1 98.88 183 LEU A C 1
ATOM 1365 O O . LEU A 1 183 ? -10.961 7.156 3.479 1 98.88 183 LEU A O 1
ATOM 1369 N N . ALA A 1 184 ? -8.961 6.188 3.381 1 98.94 184 ALA A N 1
ATOM 1370 C CA . ALA A 1 184 ? -8.75 6.195 4.828 1 98.94 184 ALA A CA 1
ATOM 1371 C C . ALA A 1 184 ? -7.488 6.965 5.191 1 98.94 184 ALA A C 1
ATOM 1373 O O . ALA A 1 184 ? -6.453 6.82 4.535 1 98.94 184 ALA A O 1
ATOM 1374 N N . LEU A 1 185 ? -7.598 7.82 6.176 1 98.94 185 LEU A N 1
ATOM 1375 C CA . LEU A 1 185 ? -6.457 8.57 6.691 1 98.94 185 LEU A CA 1
ATOM 1376 C C . LEU A 1 185 ? -6.082 8.102 8.094 1 98.94 185 LEU A C 1
ATOM 1378 O O . LEU A 1 185 ? -6.891 8.188 9.016 1 98.94 185 LEU A O 1
ATOM 1382 N N . ASN A 1 186 ? -4.883 7.59 8.211 1 98.88 186 ASN A N 1
ATOM 1383 C CA . ASN A 1 186 ? -4.441 6.945 9.438 1 98.88 186 ASN A CA 1
ATOM 1384 C C . ASN A 1 186 ? -3.318 7.73 10.109 1 98.88 186 ASN A C 1
ATOM 1386 O O . ASN A 1 186 ? -2.287 8 9.492 1 98.88 186 ASN A O 1
ATOM 1390 N N . CYS A 1 187 ? -3.564 8.086 11.344 1 97.19 187 CYS A N 1
ATOM 1391 C CA . CYS A 1 187 ? -2.568 8.805 12.133 1 97.19 187 CYS A CA 1
ATOM 1392 C C . CYS A 1 187 ? -2.191 8.016 13.383 1 97.19 187 CYS A C 1
ATOM 1394 O O . CYS A 1 187 ? -1.448 8.516 14.227 1 97.19 187 CYS A O 1
ATOM 1396 N N . VAL A 1 188 ? -2.676 6.848 13.57 1 96.19 188 VAL A N 1
ATOM 1397 C CA . VAL A 1 188 ? -2.574 6.176 14.859 1 96.19 188 VAL A CA 1
ATOM 1398 C C . VAL A 1 188 ? -1.742 4.906 14.719 1 96.19 188 VAL A C 1
ATOM 1400 O O . VAL A 1 188 ? -0.725 4.742 15.398 1 96.19 188 VAL A O 1
ATOM 1403 N N . GLY A 1 189 ? -2.076 4.027 13.852 1 96.88 189 GLY A N 1
ATOM 1404 C CA . GLY A 1 189 ? -1.453 2.721 13.703 1 96.88 189 GLY A CA 1
ATOM 1405 C C . GLY A 1 189 ? -2.131 1.645 14.531 1 96.88 189 GLY A C 1
ATOM 1406 O O . GLY A 1 189 ? -3.244 1.841 15.023 1 96.88 189 GLY A O 1
ATOM 1407 N N . GLY A 1 190 ? -1.547 0.448 14.531 1 96.62 190 GLY A N 1
ATOM 1408 C CA . GLY A 1 190 ? -2.045 -0.643 15.359 1 96.62 190 GLY A CA 1
ATOM 1409 C C . GLY A 1 190 ? -3.455 -1.067 14.992 1 96.62 190 GLY A C 1
ATOM 1410 O O . GLY A 1 190 ? -3.826 -1.065 13.82 1 96.62 190 GLY A O 1
ATOM 1411 N N . LYS A 1 191 ? -4.223 -1.412 16.031 1 95.44 191 LYS A N 1
ATOM 1412 C CA . LYS A 1 191 ? -5.582 -1.909 15.836 1 95.44 191 LYS A CA 1
ATOM 1413 C C . LYS A 1 191 ? -6.469 -0.85 15.195 1 95.44 191 LYS A C 1
ATOM 1415 O O . LYS A 1 191 ? -7.363 -1.175 14.406 1 95.44 191 LYS A O 1
ATOM 1420 N N . SER A 1 192 ? -6.234 0.355 15.539 1 96.5 192 SER A N 1
ATOM 1421 C CA . SER A 1 192 ? -7.02 1.454 14.984 1 96.5 192 SER A CA 1
ATOM 1422 C C . SER A 1 192 ? -6.914 1.496 13.461 1 96.5 192 SER A C 1
ATOM 1424 O O . SER A 1 192 ? -7.922 1.625 12.766 1 96.5 192 SER A O 1
ATOM 1426 N N . SER A 1 193 ? -5.723 1.335 12.953 1 97.31 193 SER A N 1
ATOM 1427 C CA . SER A 1 193 ? -5.527 1.339 11.508 1 97.31 193 SER A CA 1
ATOM 1428 C C . SER A 1 193 ? -6.148 0.102 10.867 1 97.31 193 SER A C 1
ATOM 1430 O O . SER A 1 193 ? -6.688 0.176 9.758 1 97.31 193 SER A O 1
ATOM 1432 N N . THR A 1 194 ? -6.062 -1.038 11.562 1 97.38 194 THR A N 1
ATOM 1433 C CA . THR A 1 194 ? -6.645 -2.279 11.055 1 97.38 194 THR A CA 1
ATOM 1434 C C . THR A 1 194 ? -8.148 -2.127 10.852 1 97.38 194 THR A C 1
ATOM 1436 O O . THR A 1 194 ? -8.695 -2.592 9.852 1 97.38 194 THR A O 1
ATOM 1439 N N . GLU A 1 195 ? -8.789 -1.458 11.766 1 96.19 195 GLU A N 1
ATOM 1440 C CA . GLU A 1 195 ? -10.234 -1.265 11.68 1 96.19 195 GLU A CA 1
ATOM 1441 C C . GLU A 1 195 ? -10.594 -0.352 10.508 1 96.19 195 GLU A C 1
ATOM 1443 O O . GLU A 1 195 ? -11.609 -0.56 9.844 1 96.19 195 GLU A O 1
ATOM 1448 N N . LEU A 1 196 ? -9.789 0.69 10.258 1 97.69 196 LEU A N 1
ATOM 1449 C CA . LEU A 1 196 ? -10.023 1.533 9.094 1 97.69 196 LEU A CA 1
ATOM 1450 C C . LEU A 1 196 ? -10 0.707 7.812 1 97.69 196 LEU A C 1
ATOM 1452 O O . LEU A 1 196 ? -10.875 0.851 6.957 1 97.69 196 LEU A O 1
ATOM 1456 N N . LEU A 1 197 ? -9.016 -0.175 7.707 1 98 197 LEU A N 1
ATOM 1457 C CA . LEU A 1 197 ? -8.836 -0.996 6.516 1 98 197 LEU A CA 1
ATOM 1458 C C . LEU A 1 197 ? -10.055 -1.876 6.266 1 98 197 LEU A C 1
ATOM 1460 O O . LEU A 1 197 ? -10.484 -2.041 5.121 1 98 197 LEU A O 1
ATOM 1464 N N . ARG A 1 198 ? -10.578 -2.367 7.309 1 96.12 198 ARG A N 1
ATOM 1465 C CA . ARG A 1 198 ? -11.711 -3.287 7.211 1 96.12 198 ARG A CA 1
ATOM 1466 C C . ARG A 1 198 ? -12.906 -2.615 6.547 1 96.12 198 ARG A C 1
ATOM 1468 O O . ARG A 1 198 ? -13.688 -3.271 5.855 1 96.12 198 ARG A O 1
ATOM 1475 N N . HIS A 1 199 ? -13.023 -1.316 6.648 1 96.5 199 HIS A N 1
ATOM 1476 C CA . HIS A 1 199 ? -14.242 -0.638 6.211 1 96.5 199 HIS A CA 1
ATOM 1477 C C . HIS A 1 199 ? -14.023 0.083 4.883 1 96.5 199 HIS A C 1
ATOM 1479 O O . HIS A 1 199 ? -14.953 0.68 4.336 1 96.5 199 HIS A O 1
ATOM 1485 N N . LEU A 1 200 ? -12.812 0.032 4.375 1 97.44 200 LEU A N 1
ATOM 1486 C CA . LEU A 1 200 ? -12.539 0.641 3.078 1 97.44 200 LEU A CA 1
ATOM 1487 C C . LEU A 1 200 ? -13.266 -0.098 1.962 1 97.44 200 LEU A C 1
ATOM 1489 O O . LEU A 1 200 ? -13.484 -1.31 2.051 1 97.44 200 LEU A O 1
ATOM 1493 N N . ALA A 1 201 ? -13.656 0.669 0.985 1 97.31 201 ALA A N 1
ATOM 1494 C CA . ALA A 1 201 ? -14.234 0.083 -0.222 1 97.31 201 ALA A CA 1
ATOM 1495 C C . ALA A 1 201 ? -13.188 -0.704 -1.005 1 97.31 201 ALA A C 1
ATOM 1497 O O . ALA A 1 201 ? -11.992 -0.465 -0.862 1 97.31 201 ALA A O 1
ATOM 1498 N N . PRO A 1 202 ? -13.656 -1.682 -1.829 1 96.69 202 PRO A N 1
ATOM 1499 C CA . PRO A 1 202 ? -12.703 -2.344 -2.719 1 96.69 202 PRO A CA 1
ATOM 1500 C C . PRO A 1 202 ? -11.898 -1.356 -3.559 1 96.69 202 PRO A C 1
ATOM 1502 O O . PRO A 1 202 ? -12.453 -0.395 -4.094 1 96.69 202 PRO A O 1
ATOM 1505 N N . GLY A 1 203 ? -10.633 -1.578 -3.561 1 97.56 203 GLY A N 1
ATOM 1506 C CA . GLY A 1 203 ? -9.758 -0.71 -4.328 1 97.56 203 GLY A CA 1
ATOM 1507 C C . GLY A 1 203 ? -9.383 0.563 -3.594 1 97.56 203 GLY A C 1
ATOM 1508 O O . GLY A 1 203 ? -8.688 1.42 -4.141 1 97.56 203 GLY A O 1
ATOM 1509 N N . GLY A 1 204 ? -9.852 0.704 -2.35 1 98.5 204 GLY A N 1
ATOM 1510 C CA . GLY A 1 204 ? -9.602 1.913 -1.579 1 98.5 204 GLY A CA 1
ATOM 1511 C C . GLY A 1 204 ? -8.156 2.066 -1.151 1 98.5 204 GLY A C 1
ATOM 1512 O O . GLY A 1 204 ? -7.363 1.132 -1.284 1 98.5 204 GLY A O 1
ATOM 1513 N N . THR A 1 205 ? -7.781 3.238 -0.619 1 98.94 205 THR A N 1
ATOM 1514 C CA . THR A 1 205 ? -6.426 3.566 -0.194 1 98.94 205 THR A CA 1
ATOM 1515 C C . THR A 1 205 ? -6.41 4.031 1.259 1 98.94 205 THR A C 1
ATOM 1517 O O . THR A 1 205 ? -7.273 4.805 1.677 1 98.94 205 THR A O 1
ATOM 1520 N N . MET A 1 206 ? -5.566 3.488 2.02 1 98.94 206 MET A N 1
ATOM 1521 C CA . MET A 1 206 ? -5.281 4.078 3.324 1 98.94 206 MET A CA 1
ATOM 1522 C C . MET A 1 206 ? -3.953 4.828 3.303 1 98.94 206 MET A C 1
ATOM 1524 O O . MET A 1 206 ? -2.924 4.266 2.926 1 98.94 206 MET A O 1
ATOM 1528 N N . VAL A 1 207 ? -3.996 6.066 3.664 1 98.94 207 VAL A N 1
ATOM 1529 C CA . VAL A 1 207 ? -2.812 6.914 3.744 1 98.94 207 VAL A CA 1
ATOM 1530 C C . VAL A 1 207 ? -2.389 7.078 5.203 1 98.94 207 VAL A C 1
ATOM 1532 O O . VAL A 1 207 ? -3.174 7.539 6.035 1 98.94 207 VAL A O 1
ATOM 1535 N N . THR A 1 208 ? -1.181 6.66 5.5 1 98.88 208 THR A N 1
ATOM 1536 C CA . THR A 1 208 ? -0.615 6.824 6.836 1 98.88 208 THR A CA 1
ATOM 1537 C C . THR A 1 208 ? 0.261 8.07 6.898 1 98.88 208 THR A C 1
ATOM 1539 O O . THR A 1 208 ? 1.22 8.203 6.137 1 98.88 208 THR A O 1
ATOM 1542 N N . TYR A 1 209 ? -0.094 8.961 7.789 1 98.38 209 TYR A N 1
ATOM 1543 C CA . TYR A 1 209 ? 0.646 10.211 7.859 1 98.38 209 TYR A CA 1
ATOM 1544 C C . TYR A 1 209 ? 1.161 10.469 9.273 1 98.38 209 TYR A C 1
ATOM 1546 O O . TYR A 1 209 ? 1.794 11.492 9.531 1 98.38 209 TYR A O 1
ATOM 1554 N N . GLY A 1 210 ? 0.86 9.523 10.156 1 96.19 210 GLY A N 1
ATOM 1555 C CA . GLY A 1 210 ? 1.318 9.578 11.531 1 96.19 210 GLY A CA 1
ATOM 1556 C C . GLY A 1 210 ? 1.275 8.227 12.227 1 96.19 210 GLY A C 1
ATOM 1557 O O . GLY A 1 210 ? 0.82 7.242 11.648 1 96.19 210 GLY A O 1
ATOM 1558 N N . GLY A 1 211 ? 1.743 8.117 13.414 1 94.38 211 GLY A N 1
ATOM 1559 C CA . GLY A 1 211 ? 1.801 6.918 14.234 1 94.38 211 GLY A CA 1
ATOM 1560 C C . GLY A 1 211 ? 1.707 7.199 15.719 1 94.38 211 GLY A C 1
ATOM 1561 O O . GLY A 1 211 ? 2.607 6.844 16.484 1 94.38 211 GLY A O 1
ATOM 1562 N N . MET A 1 212 ? 0.601 7.688 16.109 1 90.94 212 MET A N 1
ATOM 1563 C CA . MET A 1 212 ? 0.461 8.203 17.469 1 90.94 212 MET A CA 1
ATOM 1564 C C . MET A 1 212 ? 0.497 7.074 18.484 1 90.94 212 MET A C 1
ATOM 1566 O O . MET A 1 212 ? 0.89 7.285 19.641 1 90.94 212 MET A O 1
ATOM 1570 N N . ALA A 1 213 ? 0.118 5.91 18.109 1 92.56 213 ALA A N 1
ATOM 1571 C CA . ALA A 1 213 ? 0.108 4.766 19.016 1 92.56 213 ALA A CA 1
ATOM 1572 C C . ALA A 1 213 ? 1.484 4.113 19.094 1 92.56 213 ALA A C 1
ATOM 1574 O O . ALA A 1 213 ? 1.707 3.211 19.906 1 92.56 213 ALA A O 1
ATOM 1575 N N . LYS A 1 214 ? 2.375 4.605 18.25 1 92.81 214 LYS A N 1
ATOM 1576 C CA . LYS A 1 214 ? 3.701 3.998 18.156 1 92.81 214 LYS A CA 1
ATOM 1577 C C . LYS A 1 214 ? 3.604 2.506 17.859 1 92.81 214 LYS A C 1
ATOM 1579 O O . LYS A 1 214 ? 4.332 1.702 18.438 1 92.81 214 LYS A O 1
ATOM 1584 N N . GLN A 1 215 ? 2.631 2.102 17.156 1 96.69 215 GLN A N 1
ATOM 1585 C CA . GLN A 1 215 ? 2.414 0.745 16.672 1 96.69 215 GLN A CA 1
ATOM 1586 C C . GLN A 1 215 ? 2.393 0.707 15.141 1 96.69 215 GLN A C 1
ATOM 1588 O O . GLN A 1 215 ? 1.976 1.672 14.5 1 96.69 215 GLN A O 1
ATOM 1593 N N . PRO A 1 216 ? 2.869 -0.367 14.609 1 97.69 216 PRO A N 1
ATOM 1594 C CA . PRO A 1 216 ? 2.871 -0.466 13.141 1 97.69 216 PRO A CA 1
ATOM 1595 C C . PRO A 1 216 ? 1.467 -0.607 12.562 1 97.69 216 PRO A C 1
ATOM 1597 O O . PRO A 1 216 ? 0.5 -0.789 13.305 1 97.69 216 PRO A O 1
ATOM 1600 N N . VAL A 1 217 ? 1.382 -0.406 11.273 1 98.25 217 VAL A N 1
ATOM 1601 C CA . VAL A 1 217 ? 0.165 -0.732 10.539 1 98.25 217 VAL A CA 1
ATOM 1602 C C . VAL A 1 217 ? 0.073 -2.242 10.336 1 98.25 217 VAL A C 1
ATOM 1604 O O . VAL A 1 217 ? 1.051 -2.883 9.945 1 98.25 217 VAL A O 1
ATOM 1607 N N . ILE A 1 218 ? -1.052 -2.779 10.648 1 97.75 218 ILE A N 1
ATOM 1608 C CA . ILE A 1 218 ? -1.298 -4.211 10.492 1 97.75 218 ILE A CA 1
ATOM 1609 C C . ILE A 1 218 ? -2.406 -4.438 9.469 1 97.75 218 ILE A C 1
ATOM 1611 O O . ILE A 1 218 ? -3.543 -4.004 9.672 1 97.75 218 ILE A O 1
ATOM 1615 N N . ALA A 1 219 ? -2.09 -5.09 8.375 1 97.94 219 ALA A N 1
ATOM 1616 C CA . ALA A 1 219 ? -3.051 -5.297 7.293 1 97.94 219 ALA A CA 1
ATOM 1617 C C . ALA A 1 219 ? -3.213 -6.781 6.98 1 97.94 219 ALA A C 1
ATOM 1619 O O . ALA A 1 219 ? -2.23 -7.48 6.719 1 97.94 219 ALA A O 1
ATOM 1620 N N . SER A 1 220 ? -4.438 -7.223 7.027 1 96.94 220 SER A N 1
ATOM 1621 C CA . SER A 1 220 ? -4.715 -8.594 6.621 1 96.94 220 SER A CA 1
ATOM 1622 C C . SER A 1 220 ? -4.32 -8.836 5.164 1 96.94 220 SER A C 1
ATOM 1624 O O . SER A 1 220 ? -4.59 -7.996 4.301 1 96.94 220 SER A O 1
ATOM 1626 N N . VAL A 1 221 ? -3.758 -9.992 4.914 1 96.62 221 VAL A N 1
ATOM 1627 C CA . VAL A 1 221 ? -3.34 -10.367 3.566 1 96.62 221 VAL A CA 1
ATOM 1628 C C . VAL A 1 221 ? -4.555 -10.422 2.645 1 96.62 221 VAL A C 1
ATOM 1630 O O . VAL A 1 221 ? -4.488 -9.992 1.488 1 96.62 221 VAL A O 1
ATOM 1633 N N . SER A 1 222 ? -5.652 -10.891 3.164 1 96.06 222 SER A N 1
ATOM 1634 C CA . SER A 1 222 ? -6.867 -11.047 2.373 1 96.06 222 SER A CA 1
ATOM 1635 C C . SER A 1 222 ? -7.379 -9.695 1.868 1 96.06 222 SER A C 1
ATOM 1637 O O . SER A 1 222 ? -7.867 -9.594 0.742 1 96.06 222 SER A O 1
ATOM 1639 N N . LEU A 1 223 ? -7.277 -8.641 2.682 1 97.31 223 LEU A N 1
ATOM 1640 C CA . LEU A 1 223 ? -7.73 -7.316 2.268 1 97.31 223 LEU A CA 1
ATOM 1641 C C . LEU A 1 223 ? -6.883 -6.785 1.118 1 97.31 223 LEU A C 1
ATOM 1643 O O . LEU A 1 223 ? -7.402 -6.137 0.205 1 97.31 223 LEU A O 1
ATOM 1647 N N . LEU A 1 224 ? -5.574 -7.031 1.214 1 98.25 224 LEU A N 1
ATOM 1648 C CA . LEU A 1 224 ? -4.684 -6.594 0.145 1 98.25 224 LEU A CA 1
ATOM 1649 C C . LEU A 1 224 ? -4.969 -7.352 -1.146 1 98.25 224 LEU A C 1
ATOM 1651 O O . LEU A 1 224 ? -5.094 -6.746 -2.213 1 98.25 224 LEU A O 1
ATOM 1655 N N . ILE A 1 225 ? -5.125 -8.633 -1.048 1 97.69 225 ILE A N 1
ATOM 1656 C CA . ILE A 1 225 ? -5.23 -9.477 -2.23 1 97.69 225 ILE A CA 1
ATOM 1657 C C . ILE A 1 225 ? -6.637 -9.375 -2.812 1 97.69 225 ILE A C 1
ATOM 1659 O O . ILE A 1 225 ? -6.812 -8.969 -3.963 1 97.69 225 ILE A O 1
ATOM 1663 N N . PHE A 1 226 ? -7.723 -9.578 -2 1 96.25 226 PHE A N 1
ATOM 1664 C CA . PHE A 1 226 ? -9.055 -9.797 -2.549 1 96.25 226 PHE A CA 1
ATOM 1665 C C . PHE A 1 226 ? -9.836 -8.492 -2.617 1 96.25 226 PHE A C 1
ATOM 1667 O O . PHE A 1 226 ? -10.711 -8.328 -3.471 1 96.25 226 PHE A O 1
ATOM 1674 N N . LYS A 1 227 ? -9.508 -7.551 -1.733 1 96.5 227 LYS A N 1
ATOM 1675 C CA . LYS A 1 227 ? -10.18 -6.254 -1.784 1 96.5 227 LYS A CA 1
ATOM 1676 C C . LYS A 1 227 ? -9.336 -5.23 -2.537 1 96.5 227 LYS A C 1
ATOM 1678 O O . LYS A 1 227 ? -9.789 -4.109 -2.785 1 96.5 227 LYS A O 1
ATOM 1683 N N . ASP A 1 228 ? -8.078 -5.629 -2.801 1 97.75 228 ASP A N 1
ATOM 1684 C CA . ASP A 1 228 ? -7.148 -4.812 -3.578 1 97.75 228 ASP A CA 1
ATOM 1685 C C . ASP A 1 228 ? -6.938 -3.449 -2.926 1 97.75 228 ASP A C 1
ATOM 1687 O O . ASP A 1 228 ? -7.012 -2.416 -3.596 1 97.75 228 ASP A O 1
ATOM 1691 N N . LEU A 1 229 ? -6.777 -3.459 -1.626 1 98.56 229 LEU A N 1
ATOM 1692 C CA . LEU A 1 229 ? -6.496 -2.211 -0.924 1 98.56 229 LEU A CA 1
ATOM 1693 C C . LEU A 1 229 ? -5.07 -1.746 -1.194 1 98.56 229 LEU A C 1
ATOM 1695 O O . LEU A 1 229 ? -4.188 -2.562 -1.468 1 98.56 229 LEU A O 1
ATOM 1699 N N . LYS A 1 230 ? -4.891 -0.454 -1.132 1 98.75 230 LYS A N 1
ATOM 1700 C CA . LYS A 1 230 ? -3.582 0.18 -1.258 1 98.75 230 LYS A CA 1
ATOM 1701 C C . LYS A 1 230 ? -3.178 0.871 0.042 1 98.75 230 LYS A C 1
ATOM 1703 O O . LYS A 1 230 ? -3.977 1.597 0.639 1 98.75 230 LYS A O 1
ATOM 1708 N N . LEU A 1 231 ? -2.002 0.607 0.489 1 98.94 231 LEU A N 1
ATOM 1709 C CA . LEU A 1 231 ? -1.451 1.318 1.638 1 98.94 231 LEU A CA 1
ATOM 1710 C C . LEU A 1 231 ? -0.311 2.238 1.214 1 98.94 231 LEU A C 1
ATOM 1712 O O . LEU A 1 231 ? 0.643 1.794 0.57 1 98.94 231 LEU A O 1
ATOM 1716 N N . ARG A 1 232 ? -0.465 3.492 1.567 1 98.81 232 ARG A N 1
ATOM 1717 C CA . ARG A 1 232 ? 0.471 4.547 1.191 1 98.81 232 ARG A CA 1
ATOM 1718 C C . ARG A 1 232 ? 0.865 5.387 2.402 1 98.81 232 ARG A C 1
ATOM 1720 O O . ARG A 1 232 ? 0.271 5.258 3.475 1 98.81 232 ARG A O 1
ATOM 1727 N N . GLY A 1 233 ? 1.929 6.137 2.219 1 98.62 233 GLY A N 1
ATOM 1728 C CA . GLY A 1 233 ? 2.332 7.145 3.189 1 98.62 233 GLY A CA 1
ATOM 1729 C C . GLY A 1 233 ? 2.275 8.555 2.641 1 98.62 233 GLY A C 1
ATOM 1730 O O . GLY A 1 233 ? 2.139 8.758 1.433 1 98.62 233 GLY A O 1
ATOM 1731 N N . PHE A 1 234 ? 2.281 9.445 3.557 1 98.69 234 PHE A N 1
ATOM 1732 C CA . PHE A 1 234 ? 2.367 10.836 3.135 1 98.69 234 PHE A CA 1
ATOM 1733 C C . PHE A 1 234 ? 3.246 11.641 4.086 1 98.69 234 PHE A C 1
ATOM 1735 O O . PHE A 1 234 ? 3.127 11.508 5.309 1 98.69 234 PHE A O 1
ATOM 1742 N N . TRP A 1 235 ? 4.086 12.391 3.49 1 97.56 235 TRP A N 1
ATOM 1743 C CA . TRP A 1 235 ? 4.98 13.289 4.207 1 97.56 235 TRP A CA 1
ATOM 1744 C C . TRP A 1 235 ? 5.051 14.648 3.52 1 97.56 235 TRP A C 1
ATOM 1746 O O . TRP A 1 235 ? 5.621 14.773 2.432 1 97.56 235 TRP A O 1
ATOM 1756 N N . LEU A 1 236 ? 4.504 15.641 4.152 1 97.25 236 LEU A N 1
ATOM 1757 C CA . LEU A 1 236 ? 4.395 16.969 3.562 1 97.25 236 LEU A CA 1
ATOM 1758 C C . LEU A 1 236 ? 5.77 17.516 3.197 1 97.25 236 LEU A C 1
ATOM 1760 O O . LEU A 1 236 ? 5.93 18.172 2.16 1 97.25 236 LEU A O 1
ATOM 1764 N N . SER A 1 237 ? 6.773 17.297 4.105 1 94.56 237 SER A N 1
ATOM 1765 C CA . SER A 1 237 ? 8.117 17.781 3.824 1 94.56 237 SER A CA 1
ATOM 1766 C C . SER A 1 237 ? 8.641 17.234 2.504 1 94.56 237 SER A C 1
ATOM 1768 O O . SER A 1 237 ? 9.25 17.969 1.717 1 94.56 237 SER A O 1
ATOM 1770 N N . GLN A 1 238 ? 8.375 15.969 2.285 1 95.25 238 GLN A N 1
ATOM 1771 C CA . GLN A 1 238 ? 8.797 15.375 1.02 1 95.25 238 GLN A CA 1
ATOM 1772 C C . GLN A 1 238 ? 7.984 15.93 -0.147 1 95.25 238 GLN A C 1
ATOM 1774 O O . GLN A 1 238 ? 8.523 16.141 -1.238 1 95.25 238 GLN A O 1
ATOM 1779 N N . TRP A 1 239 ? 6.707 16.109 0.05 1 97 239 TRP A N 1
ATOM 1780 C CA . TRP A 1 239 ? 5.863 16.719 -0.979 1 97 239 TRP A CA 1
ATOM 1781 C C . TRP A 1 239 ? 6.418 18.062 -1.417 1 97 239 TRP A C 1
ATOM 1783 O O . TRP A 1 239 ? 6.473 18.359 -2.611 1 97 239 TRP A O 1
ATOM 1793 N N . LYS A 1 240 ? 6.828 18.891 -0.456 1 94.88 240 LYS A N 1
ATOM 1794 C CA . LYS A 1 240 ? 7.379 20.203 -0.748 1 94.88 240 LYS A CA 1
ATOM 1795 C C . LYS A 1 240 ? 8.672 20.094 -1.549 1 94.88 24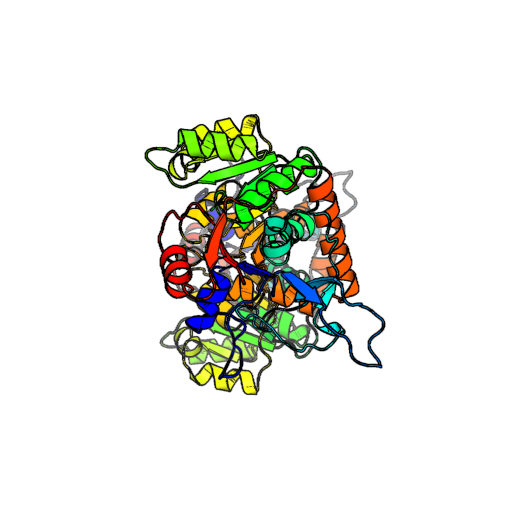0 LYS A C 1
ATOM 1797 O O . LYS A 1 240 ? 8.953 20.938 -2.41 1 94.88 240 LYS A O 1
ATOM 1802 N N . LYS A 1 241 ? 9.445 19.094 -1.24 1 92.94 241 LYS A N 1
ATOM 1803 C CA . LYS A 1 241 ? 10.688 18.875 -1.966 1 92.94 241 LYS A CA 1
ATOM 1804 C C . LYS A 1 241 ? 10.422 18.422 -3.398 1 92.94 241 LYS A C 1
ATOM 1806 O O . LYS A 1 241 ? 11.172 18.75 -4.312 1 92.94 241 LYS A O 1
ATOM 1811 N N . ASP A 1 242 ? 9.359 17.688 -3.58 1 95.12 242 ASP A N 1
ATOM 1812 C CA . ASP A 1 242 ? 9.047 17.094 -4.875 1 95.12 242 ASP A CA 1
ATOM 1813 C C . ASP A 1 242 ? 8.281 18.078 -5.758 1 95.12 242 ASP A C 1
ATOM 1815 O O . ASP A 1 242 ? 8.023 17.797 -6.93 1 95.12 242 ASP A O 1
ATOM 1819 N N . HIS A 1 243 ? 7.926 19.219 -5.254 1 95.31 243 HIS A N 1
ATOM 1820 C CA . HIS A 1 243 ? 7.125 20.188 -5.984 1 95.31 243 HIS A CA 1
ATOM 1821 C C . HIS A 1 243 ? 7.766 21.578 -5.941 1 95.31 243 HIS A C 1
ATOM 1823 O O . HIS A 1 243 ? 8.602 21.859 -5.074 1 95.31 243 HIS A O 1
ATOM 1829 N N . SER A 1 244 ? 7.398 22.406 -6.836 1 93.25 244 SER A N 1
ATOM 1830 C CA . SER A 1 244 ? 7.973 23.734 -6.93 1 93.25 244 SER A CA 1
ATOM 1831 C C . SER A 1 244 ? 7.41 24.656 -5.852 1 93.25 244 SER A C 1
ATOM 1833 O O . SER A 1 244 ? 6.312 24.438 -5.34 1 93.25 244 SER A O 1
ATOM 1835 N N . PRO A 1 245 ? 8.125 25.703 -5.547 1 90.88 245 PRO A N 1
ATOM 1836 C CA . PRO A 1 245 ? 7.602 26.703 -4.621 1 90.88 245 PRO A CA 1
ATOM 1837 C C . PRO A 1 245 ? 6.285 27.312 -5.094 1 90.88 245 PRO A C 1
ATOM 1839 O O . PRO A 1 245 ? 5.43 27.672 -4.27 1 90.88 245 PRO A O 1
ATOM 1842 N N . ASP A 1 246 ? 6.148 27.328 -6.391 1 94.12 246 ASP A N 1
ATOM 1843 C CA . ASP A 1 246 ? 4.91 27.875 -6.938 1 94.12 246 ASP A CA 1
ATOM 1844 C C . ASP A 1 246 ? 3.723 26.969 -6.629 1 94.12 246 ASP A C 1
ATOM 1846 O O . ASP A 1 246 ? 2.623 27.453 -6.352 1 94.12 246 ASP A O 1
ATOM 1850 N N . GLN A 1 247 ? 3.967 25.688 -6.68 1 96.5 247 GLN A N 1
ATOM 1851 C CA . GLN A 1 247 ? 2.906 24.734 -6.355 1 96.5 247 GLN A CA 1
ATOM 1852 C C . GLN A 1 247 ? 2.525 24.828 -4.879 1 96.5 247 GLN A C 1
ATOM 1854 O O . GLN A 1 247 ? 1.35 24.703 -4.527 1 96.5 247 GLN A O 1
ATOM 1859 N N . PHE A 1 248 ? 3.512 25.016 -4.109 1 96.31 248 PHE A N 1
ATOM 1860 C CA . PHE A 1 248 ? 3.219 25.188 -2.691 1 96.31 248 PHE A CA 1
ATOM 1861 C C . PHE A 1 248 ? 2.479 26.5 -2.441 1 96.31 248 PHE A C 1
ATOM 1863 O O . PHE A 1 248 ? 1.535 26.547 -1.648 1 96.31 248 PHE A O 1
ATOM 1870 N N . LYS A 1 249 ? 2.863 27.516 -3.082 1 95.44 249 LYS A N 1
ATOM 1871 C CA . LYS A 1 249 ? 2.176 28.797 -2.963 1 95.44 249 LYS A CA 1
ATOM 1872 C C . LYS A 1 249 ? 0.715 28.688 -3.387 1 95.44 249 LYS A C 1
ATOM 1874 O O . LYS A 1 249 ? -0.17 29.25 -2.748 1 95.44 249 LYS A O 1
ATOM 1879 N N . GLU A 1 250 ? 0.511 27.938 -4.441 1 97.44 250 GLU A N 1
ATOM 1880 C CA . GLU A 1 250 ? -0.855 27.719 -4.902 1 97.44 250 GLU A CA 1
ATOM 1881 C C . GLU A 1 250 ? -1.687 27 -3.846 1 97.44 250 GLU A C 1
ATOM 1883 O O . GLU A 1 250 ? -2.857 27.328 -3.641 1 97.44 250 GLU A O 1
ATOM 1888 N N . LEU A 1 251 ? -1.092 26.062 -3.229 1 98.12 251 LEU A N 1
ATOM 1889 C CA . LEU A 1 251 ? -1.752 25.359 -2.141 1 98.12 251 LEU A CA 1
ATOM 1890 C C . LEU A 1 251 ? -2.109 26.312 -1.004 1 98.12 251 LEU A C 1
ATOM 1892 O O . LEU A 1 251 ? -3.238 26.297 -0.51 1 98.12 251 LEU A O 1
ATOM 1896 N N . ILE A 1 252 ? -1.217 27.141 -0.671 1 97.88 252 ILE A N 1
ATOM 1897 C CA . ILE A 1 252 ? -1.412 28.094 0.414 1 97.88 252 ILE A CA 1
ATOM 1898 C C . ILE A 1 252 ? -2.557 29.031 0.068 1 97.88 252 ILE A C 1
ATOM 1900 O O . ILE A 1 252 ? -3.43 29.297 0.899 1 97.88 252 ILE A O 1
ATOM 1904 N N . LEU A 1 253 ? -2.576 29.469 -1.105 1 97.5 253 LEU A N 1
ATOM 1905 C CA . LEU A 1 253 ? -3.621 30.406 -1.524 1 97.5 253 LEU A CA 1
ATOM 1906 C C . LEU A 1 253 ? -4.984 29.719 -1.52 1 97.5 253 LEU A C 1
ATOM 1908 O O . LEU A 1 253 ? -5.988 30.328 -1.14 1 97.5 253 LEU A O 1
ATOM 1912 N N . THR A 1 254 ? -5 28.484 -1.949 1 98.44 254 THR A N 1
ATOM 1913 C CA . THR A 1 254 ? -6.23 27.703 -1.908 1 98.44 254 THR A CA 1
ATOM 1914 C C . THR A 1 254 ? -6.766 27.609 -0.482 1 98.44 254 THR A C 1
ATOM 1916 O O . THR A 1 254 ? -7.953 27.828 -0.244 1 98.44 254 THR A O 1
ATOM 1919 N N . LEU A 1 255 ? -5.918 27.359 0.423 1 98.75 255 LEU A N 1
ATOM 1920 C CA . LEU A 1 255 ? -6.32 27.219 1.818 1 98.75 255 LEU A CA 1
ATOM 1921 C C . LEU A 1 255 ? -6.734 28.578 2.396 1 98.75 255 LEU A C 1
ATOM 1923 O O . LEU A 1 255 ? -7.688 28.656 3.176 1 98.75 255 LEU A O 1
ATOM 1927 N N . CYS A 1 256 ? -6.023 29.609 2.012 1 98.38 256 CYS A N 1
ATOM 1928 C CA . CYS A 1 256 ? -6.402 30.953 2.455 1 98.38 256 CYS A CA 1
ATOM 1929 C C . CYS A 1 256 ? -7.793 31.312 1.956 1 98.38 256 CYS A C 1
ATOM 1931 O O . CYS A 1 256 ? -8.555 31.984 2.664 1 98.38 256 CYS A O 1
ATOM 1933 N N . ASP A 1 257 ? -8.086 30.906 0.767 1 98.38 257 ASP A N 1
ATOM 1934 C CA . ASP A 1 257 ? -9.422 31.141 0.224 1 98.38 257 ASP A CA 1
ATOM 1935 C C . ASP A 1 257 ? -10.484 30.438 1.057 1 98.38 257 ASP A C 1
ATOM 1937 O O . ASP A 1 257 ? -11.547 31 1.331 1 98.38 257 ASP A O 1
ATOM 1941 N N . LEU A 1 258 ? -10.219 29.234 1.472 1 98.75 258 LEU A N 1
ATOM 1942 C CA . LEU A 1 258 ? -11.141 28.516 2.338 1 98.75 258 LEU A CA 1
ATOM 1943 C C . LEU A 1 258 ? -11.328 29.234 3.666 1 98.75 258 LEU A C 1
ATOM 1945 O O . LEU A 1 258 ? -12.438 29.297 4.199 1 98.75 258 LEU A O 1
ATOM 1949 N N . ILE A 1 259 ? -10.258 29.734 4.156 1 98.56 259 ILE A N 1
ATOM 1950 C CA . ILE A 1 259 ? -10.32 30.5 5.402 1 98.56 259 ILE A CA 1
ATOM 1951 C C . ILE A 1 259 ? -11.195 31.734 5.219 1 98.56 259 ILE A C 1
ATOM 1953 O O . ILE A 1 259 ? -12.062 32 6.043 1 98.56 259 ILE A O 1
ATOM 1957 N N . HIS A 1 260 ? -11.031 32.406 4.105 1 97.62 260 HIS A N 1
ATOM 1958 C CA . HIS A 1 260 ? -11.781 33.625 3.811 1 97.62 260 HIS A CA 1
ATOM 1959 C C . HIS A 1 260 ? -13.273 33.312 3.697 1 97.62 260 HIS A C 1
ATOM 1961 O O . HIS A 1 260 ? -14.109 34.156 4.086 1 97.62 260 HIS A O 1
ATOM 1967 N N . ARG A 1 261 ? -13.578 32.188 3.27 1 97.88 261 ARG A N 1
ATOM 1968 C CA . ARG A 1 261 ? -14.969 31.797 3.053 1 97.88 261 ARG A CA 1
ATOM 1969 C C . ARG A 1 261 ? -15.578 31.203 4.32 1 97.88 261 ARG A C 1
ATOM 1971 O O . ARG A 1 261 ? -16.75 30.812 4.328 1 97.88 261 ARG A O 1
ATOM 1978 N N . GLY A 1 262 ? -14.781 31.062 5.32 1 97.69 262 GLY A N 1
ATOM 1979 C CA . GLY A 1 262 ? -15.258 30.516 6.582 1 97.69 262 GLY A CA 1
ATOM 1980 C C . GLY A 1 262 ? -15.359 29 6.574 1 97.69 262 GLY A C 1
ATOM 1981 O O . GLY A 1 262 ? -16.078 28.422 7.383 1 97.69 262 GLY A O 1
ATOM 1982 N N . GLN A 1 263 ? -14.617 28.359 5.703 1 98.62 263 GLN A N 1
ATOM 1983 C CA . GLN A 1 263 ? -14.711 26.906 5.535 1 98.62 263 GLN A CA 1
ATOM 1984 C C . GLN A 1 263 ? -13.508 26.203 6.156 1 98.62 263 GLN A C 1
ATOM 1986 O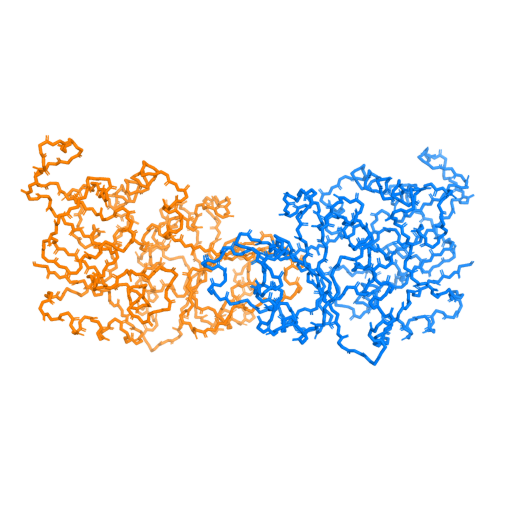 O . GLN A 1 263 ? -13.422 24.984 6.133 1 98.62 263 GLN A O 1
ATOM 1991 N N . LEU A 1 264 ? -12.633 27 6.691 1 98.69 264 LEU A N 1
ATOM 1992 C CA . LEU A 1 264 ? -11.461 26.469 7.375 1 98.69 264 LEU A CA 1
ATOM 1993 C C . LEU A 1 264 ? -11.023 27.391 8.508 1 98.69 264 LEU A C 1
ATOM 1995 O O . LEU A 1 264 ? -10.57 28.516 8.25 1 98.69 264 LEU A O 1
ATOM 1999 N N . ALA A 1 265 ? -11.195 26.938 9.68 1 97.56 265 ALA A N 1
ATOM 2000 C CA . ALA A 1 265 ? -10.781 27.688 10.867 1 97.56 265 ALA A CA 1
ATOM 2001 C C . ALA A 1 265 ? -9.578 27.031 11.539 1 97.56 265 ALA A C 1
ATOM 2003 O O . ALA A 1 265 ? -9.367 25.812 11.398 1 97.56 265 ALA A O 1
ATOM 2004 N N . ALA A 1 266 ? -8.805 27.812 12.203 1 95.5 266 ALA A N 1
ATOM 2005 C CA . ALA A 1 266 ? -7.723 27.266 13.016 1 95.5 266 ALA A CA 1
ATOM 2006 C C . ALA A 1 266 ? -8.266 26.359 14.117 1 95.5 266 ALA A C 1
ATOM 2008 O O . ALA A 1 266 ? -9.406 26.516 14.555 1 95.5 266 ALA A O 1
ATOM 2009 N N . PRO A 1 267 ? -7.48 25.391 14.508 1 91.12 267 PRO A N 1
ATOM 2010 C CA . PRO A 1 267 ? -7.914 24.625 15.672 1 91.12 267 PRO A CA 1
ATOM 2011 C C . PRO A 1 267 ? -7.953 25.453 16.953 1 91.12 267 PRO A C 1
ATOM 2013 O O . PRO A 1 267 ? -7.48 26.594 16.969 1 91.12 267 PRO A O 1
ATOM 2016 N N . ALA A 1 268 ? -8.617 24.859 17.953 1 91.56 268 ALA A N 1
ATOM 2017 C CA . ALA A 1 268 ? -8.508 25.516 19.25 1 91.56 268 ALA A CA 1
ATOM 2018 C C . ALA A 1 268 ? -7.047 25.688 19.656 1 91.56 268 ALA A C 1
ATOM 2020 O O . ALA A 1 268 ? -6.246 24.766 19.547 1 91.56 268 ALA A O 1
ATOM 2021 N N . CYS A 1 269 ? -6.703 26.906 20.031 1 93.88 269 CYS A N 1
ATOM 2022 C CA . CYS A 1 269 ? -5.305 27.219 20.297 1 93.88 269 CYS A CA 1
ATOM 2023 C C . CYS A 1 269 ? -5.129 27.812 21.703 1 93.88 269 CYS A C 1
ATOM 2025 O O . CYS A 1 269 ? -6.031 28.469 22.219 1 93.88 269 CYS A O 1
ATOM 2027 N N . SER A 1 270 ? -4.051 27.453 22.281 1 94.31 270 SER A N 1
ATOM 2028 C CA . SER A 1 270 ? -3.553 28.125 23.484 1 94.31 270 SER A CA 1
ATOM 2029 C C . SER A 1 270 ? -2.297 28.922 23.172 1 94.31 270 SER A C 1
ATOM 2031 O O . SER A 1 270 ? -1.271 28.375 22.781 1 94.31 270 SER A O 1
ATOM 2033 N N . GLU A 1 271 ? -2.436 30.203 23.375 1 96.38 271 GLU A N 1
ATOM 2034 C CA . GLU A 1 271 ? -1.292 31.078 23.125 1 96.38 271 GLU A CA 1
ATOM 2035 C C . GLU A 1 271 ? -0.373 31.156 24.328 1 96.38 271 GLU A C 1
ATOM 2037 O O . GLU A 1 271 ? -0.838 31.344 25.453 1 96.38 271 GLU A O 1
ATOM 2042 N N . VAL A 1 272 ? 0.884 30.938 24.109 1 97.5 272 VAL A N 1
ATOM 2043 C CA . VAL A 1 272 ? 1.905 30.969 25.156 1 97.5 272 VAL A CA 1
ATOM 2044 C C . VAL A 1 272 ? 3.057 31.875 24.734 1 97.5 272 VAL A C 1
ATOM 2046 O O . VAL A 1 272 ? 3.602 31.734 23.641 1 97.5 272 VAL A O 1
ATOM 2049 N N . PRO A 1 273 ? 3.455 32.844 25.641 1 97.69 273 PRO A N 1
ATOM 2050 C CA . PRO A 1 273 ? 4.641 33.625 25.297 1 97.69 273 PRO A CA 1
ATOM 2051 C C . PRO A 1 273 ? 5.887 32.781 25.109 1 97.69 273 PRO A C 1
ATOM 2053 O O . PRO A 1 273 ? 6.09 31.797 25.844 1 97.69 273 PRO A O 1
ATOM 2056 N N . LEU A 1 274 ? 6.715 33.125 24.172 1 97.56 274 LEU A N 1
ATOM 2057 C CA . LEU A 1 274 ? 7.914 32.344 23.844 1 97.56 274 LEU A CA 1
ATOM 2058 C C . LEU A 1 274 ? 8.766 32.125 25.094 1 97.56 274 LEU A C 1
ATOM 2060 O O . LEU A 1 274 ? 9.391 31.062 25.219 1 97.56 274 LEU A O 1
ATOM 2064 N N . GLN A 1 275 ? 8.812 33.062 26 1 96.88 275 GLN A N 1
ATOM 2065 C CA . GLN A 1 275 ? 9.602 32.938 27.219 1 96.88 275 GLN A CA 1
ATOM 2066 C C . GLN A 1 275 ? 9.141 31.75 28.062 1 96.88 275 GLN A C 1
ATOM 2068 O O . GLN A 1 275 ? 9.906 31.219 28.859 1 96.88 275 GLN A O 1
ATOM 2073 N N . ASP A 1 276 ? 7.906 31.344 27.859 1 97.25 276 ASP A N 1
ATOM 2074 C CA . ASP A 1 276 ? 7.328 30.234 28.609 1 97.25 276 ASP A CA 1
ATOM 2075 C C . ASP A 1 276 ? 7.242 28.984 27.75 1 97.25 276 ASP A C 1
ATOM 2077 O O . ASP A 1 276 ? 6.32 28.172 27.906 1 97.25 276 ASP A O 1
ATOM 2081 N N . TYR A 1 277 ? 8.156 28.875 26.781 1 96.31 277 TYR A N 1
ATOM 2082 C CA . TYR A 1 277 ? 8.086 27.797 25.797 1 96.31 277 TYR A CA 1
ATOM 2083 C C . TYR A 1 277 ? 8.062 26.438 26.469 1 96.31 277 TYR A C 1
ATOM 2085 O O . TYR A 1 277 ? 7.469 25.484 25.953 1 96.31 277 TYR A O 1
ATOM 2093 N N . GLN A 1 278 ? 8.625 26.25 27.641 1 96.5 278 GLN A N 1
ATOM 2094 C CA . GLN A 1 278 ? 8.656 24.969 28.328 1 96.5 278 GLN A CA 1
ATOM 2095 C C . GLN A 1 278 ? 7.246 24.5 28.672 1 96.5 278 GLN A C 1
ATOM 2097 O O . GLN A 1 278 ? 6.945 23.297 28.562 1 96.5 278 GLN A O 1
ATOM 2102 N N . ARG A 1 279 ? 6.457 25.438 29.062 1 95.19 279 ARG A N 1
ATOM 2103 C CA . ARG A 1 279 ? 5.066 25.125 29.359 1 95.19 279 ARG A CA 1
ATOM 2104 C C . ARG A 1 279 ? 4.344 24.625 28.109 1 95.19 279 ARG A C 1
ATOM 2106 O O . ARG A 1 279 ? 3.57 23.672 28.172 1 95.19 279 ARG A O 1
ATOM 2113 N N . ALA A 1 280 ? 4.574 25.297 27.016 1 95 280 ALA A N 1
ATOM 2114 C CA . ALA A 1 280 ? 3.949 24.906 25.75 1 95 280 ALA A CA 1
ATOM 2115 C C . ALA A 1 280 ? 4.391 23.516 25.312 1 95 280 ALA A C 1
ATOM 2117 O O . ALA A 1 280 ? 3.568 22.719 24.875 1 95 280 ALA A O 1
ATOM 2118 N N . LEU A 1 281 ? 5.688 23.234 25.469 1 94.69 281 LEU A N 1
ATOM 2119 C CA . LEU A 1 281 ? 6.234 21.953 25.062 1 94.69 281 LEU A CA 1
ATOM 2120 C C . LEU A 1 281 ? 5.699 20.828 25.953 1 94.69 281 LEU A C 1
ATOM 2122 O O . LEU A 1 281 ? 5.352 19.75 25.469 1 94.69 281 LEU A O 1
ATOM 2126 N N . GLU A 1 282 ? 5.582 21.094 27.234 1 93.69 282 GLU A N 1
ATOM 2127 C CA . GLU A 1 282 ? 5.043 20.109 28.172 1 93.69 282 GLU A CA 1
ATOM 2128 C C . GLU A 1 282 ? 3.578 19.812 27.875 1 93.69 282 GLU A C 1
ATOM 2130 O O . GLU A 1 282 ? 3.162 18.656 27.859 1 93.69 282 GLU A O 1
ATOM 2135 N N . ALA A 1 283 ? 2.885 20.875 27.625 1 91.75 283 ALA A N 1
ATOM 2136 C CA . ALA A 1 283 ? 1.463 20.719 27.328 1 91.75 283 ALA A CA 1
ATOM 2137 C C . ALA A 1 283 ? 1.25 19.922 26.047 1 91.75 283 ALA A C 1
ATOM 2139 O O . ALA A 1 283 ? 0.323 19.125 25.953 1 91.75 283 ALA A O 1
ATOM 2140 N N . SER A 1 284 ? 2.096 20.141 25.062 1 90.88 284 SER A N 1
ATOM 2141 C CA . SER A 1 284 ? 1.956 19.516 23.75 1 90.88 284 SER A CA 1
ATOM 2142 C C . SER A 1 284 ? 2.234 18.016 23.812 1 90.88 284 SER A C 1
ATOM 2144 O O . SER A 1 284 ? 1.871 17.266 22.906 1 90.88 284 SER A O 1
ATOM 2146 N N . MET A 1 285 ? 2.818 17.531 24.875 1 88.25 285 MET A N 1
ATOM 2147 C CA . MET A 1 285 ? 3.193 16.141 24.984 1 88.25 285 MET A CA 1
ATOM 2148 C C . MET A 1 285 ? 2.182 15.375 25.844 1 88.25 285 MET A C 1
ATOM 2150 O O . MET A 1 285 ? 2.277 14.156 25.984 1 88.25 285 MET A O 1
ATOM 2154 N N . GLN A 1 286 ? 1.209 16.141 26.406 1 83.19 286 GLN A N 1
ATOM 2155 C CA . GLN A 1 286 ? 0.182 15.5 27.219 1 83.19 286 GLN A CA 1
ATOM 2156 C C . GLN A 1 286 ? -0.876 14.836 26.344 1 83.19 286 GLN A C 1
ATOM 2158 O O . GLN A 1 286 ? -1.229 15.359 25.281 1 83.19 286 GLN A O 1
ATOM 2163 N N . PRO A 1 287 ? -1.371 13.688 26.812 1 72.81 287 PRO A N 1
ATOM 2164 C CA . PRO A 1 287 ? -2.434 13.023 26.047 1 72.81 287 PRO A CA 1
ATOM 2165 C C . PRO A 1 287 ? -3.752 13.797 26.078 1 72.81 287 PRO A C 1
ATOM 2167 O O . PRO A 1 287 ? -4.012 14.539 27.031 1 72.81 287 PRO A O 1
ATOM 2170 N N . PHE A 1 288 ? -4.637 13.609 25.078 1 65 288 PHE A N 1
ATOM 2171 C CA . PHE A 1 288 ? -5.988 14.148 25 1 65 288 PHE A CA 1
ATOM 2172 C C . PHE A 1 288 ? -5.965 15.672 24.969 1 65 288 PHE A C 1
ATOM 2174 O O . PHE A 1 288 ? -6.816 16.328 25.578 1 65 288 PHE A O 1
ATOM 2181 N N . MET A 1 289 ? -4.812 16.109 24.453 1 63.88 289 MET A N 1
ATOM 2182 C CA . MET A 1 289 ? -4.746 17.562 24.328 1 63.88 289 MET A CA 1
ATOM 2183 C C . MET A 1 289 ? -5.762 18.062 23.312 1 63.88 289 MET A C 1
ATOM 2185 O O . MET A 1 289 ? -5.895 17.5 22.219 1 63.88 289 MET A O 1
ATOM 2189 N N . SER A 1 290 ? -6.441 19.047 23.781 1 67.75 290 SER A N 1
ATOM 2190 C CA . SER A 1 290 ? -7.551 19.562 22.984 1 67.75 290 SER A CA 1
ATOM 2191 C C . SER A 1 290 ? -7.172 20.859 22.281 1 67.75 290 SER A C 1
ATOM 2193 O O . SER A 1 290 ? -7.871 21.297 21.359 1 67.75 290 SER A O 1
ATOM 2195 N N . SER A 1 291 ? -5.949 21.375 22.672 1 86.62 291 SER A N 1
ATOM 2196 C CA . SER A 1 291 ? -5.648 22.672 22.094 1 86.62 291 SER A CA 1
ATOM 2197 C C . SER A 1 291 ? -4.238 22.703 21.516 1 86.62 291 SER A C 1
ATOM 2199 O O . SER A 1 291 ? -3.297 22.203 22.141 1 86.62 291 SER A O 1
ATOM 2201 N N . LYS A 1 292 ? -4.094 23.312 20.375 1 93.62 292 LYS A N 1
ATOM 2202 C CA . LYS A 1 292 ? -2.795 23.547 19.75 1 93.62 292 LYS A CA 1
ATOM 2203 C C . LYS A 1 292 ? -2.023 24.641 20.484 1 93.62 292 LYS A C 1
ATOM 2205 O O . LYS A 1 292 ? -2.555 25.719 20.734 1 93.62 292 LYS A O 1
ATOM 2210 N N . GLN A 1 293 ? -0.801 24.328 20.938 1 95.75 293 GLN A N 1
ATOM 2211 C CA . GLN A 1 293 ? 0.03 25.328 21.594 1 95.75 293 GLN A CA 1
ATOM 2212 C C . GLN A 1 293 ? 0.684 26.25 20.562 1 95.75 293 GLN A C 1
ATOM 2214 O O . GLN A 1 293 ? 1.361 25.781 19.641 1 95.75 293 GLN A O 1
ATOM 2219 N N . ILE A 1 294 ? 0.479 27.531 20.688 1 97.75 294 ILE A N 1
ATOM 2220 C CA . ILE A 1 294 ? 1.068 28.516 19.797 1 97.75 294 ILE A CA 1
ATOM 2221 C C . ILE A 1 294 ? 1.956 29.469 20.594 1 97.75 294 ILE A C 1
ATOM 2223 O O . ILE A 1 294 ? 1.484 30.141 21.516 1 97.75 294 ILE A O 1
ATOM 2227 N N . LEU A 1 295 ? 3.203 29.484 20.266 1 98.25 295 LEU A N 1
ATOM 2228 C CA . LEU A 1 295 ? 4.125 30.453 20.844 1 98.25 295 LEU A CA 1
ATOM 2229 C C . LEU A 1 295 ? 3.936 31.828 20.219 1 98.25 295 LEU A C 1
ATOM 2231 O O . LEU A 1 295 ? 3.939 31.969 18.984 1 98.25 295 LEU A O 1
ATOM 2235 N N . THR A 1 296 ? 3.766 32.75 21.031 1 97.5 296 THR A N 1
ATOM 2236 C CA . THR A 1 296 ? 3.643 34.125 20.562 1 97.5 296 THR A CA 1
ATOM 2237 C C . THR A 1 296 ? 4.891 34.938 20.906 1 97.5 296 THR A C 1
ATOM 2239 O O . THR A 1 296 ? 5.512 34.719 21.953 1 97.5 296 THR A O 1
ATOM 2242 N N . MET A 1 297 ? 5.254 35.781 19.938 1 93.25 297 MET A N 1
ATOM 2243 C CA . MET A 1 297 ? 6.465 36.594 20.125 1 93.25 297 MET A CA 1
ATOM 2244 C C . MET A 1 297 ? 6.121 38 20.562 1 93.25 297 MET A C 1
ATOM 2246 O O . MET A 1 297 ? 5.047 38.531 20.25 1 93.25 297 MET A O 1
ATOM 2250 N N . MET B 1 1 ? -9.438 -33.656 -20.031 1 97.44 1 MET B N 1
ATOM 2251 C CA . MET B 1 1 ? -8.297 -33.094 -19.312 1 97.44 1 MET B CA 1
ATOM 2252 C C . MET B 1 1 ? -7.074 -34 -19.453 1 97.44 1 MET B C 1
ATOM 2254 O O . MET B 1 1 ? -7.195 -35.219 -19.406 1 97.44 1 MET B O 1
ATOM 2258 N N . LEU B 1 2 ? -5.93 -33.375 -19.672 1 98.19 2 LEU B N 1
ATOM 2259 C CA . LEU B 1 2 ? -4.676 -34.125 -19.734 1 98.19 2 LEU B CA 1
ATOM 2260 C C . LEU B 1 2 ? -3.963 -34.094 -18.391 1 98.19 2 LEU B C 1
ATOM 2262 O O . LEU B 1 2 ? -3.52 -35.156 -17.906 1 98.19 2 LEU B O 1
ATOM 2266 N N . ALA B 1 3 ? -3.865 -33 -17.797 1 98.38 3 ALA B N 1
ATOM 2267 C CA . ALA B 1 3 ? -3.168 -32.812 -16.531 1 98.38 3 ALA B CA 1
ATOM 2268 C C . ALA B 1 3 ? -3.678 -31.547 -15.82 1 98.38 3 ALA B C 1
ATOM 2270 O O . ALA B 1 3 ? -4.012 -30.562 -16.469 1 98.38 3 ALA B O 1
ATOM 2271 N N . ALA B 1 4 ? -3.803 -31.594 -14.547 1 98.25 4 ALA B N 1
ATOM 2272 C CA . ALA B 1 4 ? -4.266 -30.484 -13.727 1 98.25 4 ALA B CA 1
ATOM 2273 C C . ALA B 1 4 ? -3.535 -30.438 -12.391 1 98.25 4 ALA B C 1
ATOM 2275 O O . ALA B 1 4 ? -3.539 -31.422 -11.641 1 98.25 4 ALA B O 1
ATOM 2276 N N . PRO B 1 5 ? -2.904 -29.328 -12.078 1 97.62 5 PRO B N 1
ATOM 2277 C CA . PRO B 1 5 ? -2.16 -29.25 -10.82 1 97.62 5 PRO B CA 1
ATOM 2278 C C . PRO B 1 5 ? -3.064 -28.984 -9.617 1 97.62 5 PRO B C 1
ATOM 2280 O O . PRO B 1 5 ? -4.246 -28.672 -9.781 1 97.62 5 PRO B O 1
ATOM 2283 N N . VAL B 1 6 ? -2.516 -29.219 -8.438 1 96.25 6 VAL B N 1
ATOM 2284 C CA . VAL B 1 6 ? -3.119 -28.781 -7.184 1 96.25 6 VAL B CA 1
ATOM 2285 C C . VAL B 1 6 ? -2.402 -27.531 -6.676 1 96.25 6 VAL B C 1
ATOM 2287 O O . VAL B 1 6 ? -1.229 -27.594 -6.301 1 96.25 6 VAL B O 1
ATOM 2290 N N . ASN B 1 7 ? -3.051 -26.406 -6.688 1 94.25 7 ASN B N 1
ATOM 2291 C CA . ASN B 1 7 ? -2.5 -25.172 -6.172 1 94.25 7 ASN B CA 1
ATOM 2292 C C . ASN B 1 7 ? -2.988 -24.875 -4.754 1 94.25 7 ASN B C 1
ATOM 2294 O O . ASN B 1 7 ? -4.051 -25.359 -4.352 1 94.25 7 ASN B O 1
ATOM 2298 N N . PRO B 1 8 ? -2.205 -24.062 -4.004 1 91.31 8 PRO B N 1
ATOM 2299 C CA . PRO B 1 8 ? -2.711 -23.609 -2.705 1 91.31 8 PRO B CA 1
ATOM 2300 C C . PRO B 1 8 ? -4.078 -22.938 -2.807 1 91.31 8 PRO B C 1
ATOM 2302 O O . PRO B 1 8 ? -4.918 -23.109 -1.915 1 91.31 8 PRO B O 1
ATOM 2305 N N . SER B 1 9 ? -4.336 -22.266 -3.846 1 92.25 9 SER B N 1
ATOM 2306 C CA . SER B 1 9 ? -5.625 -21.609 -4.051 1 92.25 9 SER B CA 1
ATOM 2307 C C . SER B 1 9 ? -6.754 -22.625 -4.148 1 92.25 9 SER B C 1
ATOM 2309 O O . SER B 1 9 ? -7.879 -22.359 -3.721 1 92.25 9 SER B O 1
ATOM 2311 N N . ASP B 1 10 ? -6.504 -23.812 -4.746 1 95.25 10 ASP B N 1
ATOM 2312 C CA . ASP B 1 10 ? -7.496 -24.891 -4.793 1 95.25 10 ASP B CA 1
ATOM 2313 C C . ASP B 1 10 ? -7.871 -25.344 -3.389 1 95.25 10 ASP B C 1
ATOM 2315 O O . ASP B 1 10 ? -9.055 -25.516 -3.076 1 95.25 10 ASP B O 1
ATOM 2319 N N . ILE B 1 11 ? -6.836 -25.531 -2.623 1 92.69 11 ILE B N 1
ATOM 2320 C CA . ILE B 1 11 ? -7.031 -26 -1.255 1 92.69 11 ILE B CA 1
ATOM 2321 C C . ILE B 1 11 ? -7.812 -24.953 -0.463 1 92.69 11 ILE B C 1
ATOM 2323 O O . ILE B 1 11 ? -8.75 -25.281 0.261 1 92.69 11 ILE B O 1
ATOM 2327 N N . ASN B 1 12 ? -7.414 -23.672 -0.629 1 91.81 12 ASN B N 1
ATOM 2328 C CA . ASN B 1 12 ? -8.117 -22.594 0.041 1 91.81 12 ASN B CA 1
ATOM 2329 C C . ASN B 1 12 ? -9.586 -22.531 -0.374 1 91.81 12 ASN B C 1
ATOM 2331 O O . ASN B 1 12 ? -10.461 -22.25 0.451 1 91.81 12 ASN B O 1
ATOM 2335 N N . MET B 1 13 ? -9.836 -22.797 -1.613 1 92.56 13 MET B N 1
ATOM 2336 C CA . MET B 1 13 ? -11.203 -22.797 -2.113 1 92.56 13 MET B CA 1
ATOM 2337 C C . MET B 1 13 ? -12.008 -23.938 -1.476 1 92.56 13 MET B C 1
ATOM 2339 O O . MET B 1 13 ? -13.148 -23.734 -1.047 1 92.56 13 MET B O 1
ATOM 2343 N N . ILE B 1 14 ? -11.438 -25.047 -1.374 1 92.5 14 ILE B N 1
ATOM 2344 C CA . ILE B 1 14 ? -12.078 -26.203 -0.767 1 92.5 14 ILE B CA 1
ATOM 2345 C C . ILE B 1 14 ? -12.359 -25.922 0.708 1 92.5 14 ILE B C 1
ATOM 2347 O O . ILE B 1 14 ? -13.414 -26.297 1.227 1 92.5 14 ILE B O 1
ATOM 2351 N N . GLN B 1 15 ? -11.492 -25.203 1.314 1 91.31 15 GLN B N 1
ATOM 2352 C CA . GLN B 1 15 ? -11.609 -24.875 2.732 1 91.31 15 GLN B CA 1
ATOM 2353 C C . GLN B 1 15 ? -12.562 -23.703 2.955 1 91.31 15 GLN B C 1
ATOM 2355 O O . GLN B 1 15 ? -12.914 -23.391 4.094 1 91.31 15 GLN B O 1
ATOM 2360 N N . GLY B 1 16 ? -12.945 -23 1.909 1 89.5 16 GLY B N 1
ATOM 2361 C CA . GLY B 1 16 ? -13.898 -21.922 2.01 1 89.5 16 GLY B CA 1
ATOM 2362 C C . GLY B 1 16 ? -13.258 -20.578 2.338 1 89.5 16 GLY B C 1
ATOM 2363 O O . GLY B 1 16 ? -13.945 -19.625 2.707 1 89.5 16 GLY B O 1
ATOM 2364 N N . ASN B 1 17 ? -11.945 -20.469 2.227 1 85.75 17 ASN B N 1
ATOM 2365 C CA . ASN B 1 17 ? -11.219 -19.281 2.635 1 85.75 17 ASN B CA 1
ATOM 2366 C C . ASN B 1 17 ? -10.664 -18.516 1.432 1 85.75 17 ASN B C 1
ATOM 2368 O O . ASN B 1 17 ? -9.758 -17.703 1.573 1 85.75 17 ASN B O 1
ATOM 2372 N N . TYR B 1 18 ? -11.188 -18.812 0.312 1 88.75 18 TYR B N 1
ATOM 2373 C CA . TYR B 1 18 ? -10.703 -18.172 -0.899 1 88.75 18 TYR B CA 1
ATOM 2374 C C . TYR B 1 18 ? -11.688 -17.109 -1.375 1 88.75 18 TYR B C 1
ATOM 2376 O O . TYR B 1 18 ? -12.875 -17.156 -1.033 1 88.75 18 TYR B O 1
ATOM 2384 N N . GLY B 1 19 ? -11.242 -16.141 -2.062 1 86.06 19 GLY B N 1
ATOM 2385 C CA . GLY B 1 19 ? -12.047 -15.016 -2.527 1 86.06 19 GLY B CA 1
ATOM 2386 C C . GLY B 1 19 ? -13.117 -15.43 -3.521 1 86.06 19 GLY B C 1
ATOM 2387 O O . GLY B 1 19 ? -14.102 -14.711 -3.711 1 86.06 19 GLY B O 1
ATOM 2388 N N . LEU B 1 20 ? -12.906 -16.5 -4.18 1 85.62 20 LEU B N 1
ATOM 2389 C CA . LEU B 1 20 ? -13.859 -17.078 -5.125 1 85.62 20 LEU B CA 1
ATOM 2390 C C . LEU B 1 20 ? -14.312 -18.453 -4.668 1 85.62 20 LEU B C 1
ATOM 2392 O O . LEU B 1 20 ? -13.492 -19.375 -4.523 1 85.62 20 LEU B O 1
ATOM 2396 N N . LEU B 1 21 ? -15.617 -18.562 -4.43 1 88.88 21 LEU B N 1
ATOM 2397 C CA . LEU B 1 21 ? -16.172 -19.859 -4.035 1 88.88 21 LEU B CA 1
ATOM 2398 C C . LEU B 1 21 ? -17.219 -20.328 -5.031 1 88.88 21 LEU B C 1
ATOM 2400 O O . LEU B 1 21 ? -18.172 -19.594 -5.332 1 88.88 21 LEU B O 1
ATOM 2404 N N . PRO B 1 22 ? -16.984 -21.5 -5.539 1 88.06 22 PRO B N 1
ATOM 2405 C CA . PRO B 1 22 ? -17.969 -22.016 -6.492 1 88.06 22 PRO B CA 1
ATOM 2406 C C . PRO B 1 22 ? -19.281 -22.438 -5.824 1 88.06 22 PRO B C 1
ATOM 2408 O O . PRO B 1 22 ? -19.297 -22.734 -4.629 1 88.06 22 PRO B O 1
ATOM 2411 N N . LYS B 1 23 ? -20.359 -22.438 -6.629 1 89.5 23 LYS B N 1
ATOM 2412 C CA . LYS B 1 23 ? -21.625 -23.016 -6.168 1 89.5 23 LYS B CA 1
ATOM 2413 C C . LYS B 1 23 ? -21.531 -24.531 -6.078 1 89.5 23 LYS B C 1
ATOM 2415 O O . LYS B 1 23 ? -21.062 -25.188 -7.02 1 89.5 23 LYS B O 1
ATOM 2420 N N . LEU B 1 24 ? -22.016 -25.094 -5.062 1 91.69 24 LEU B N 1
ATOM 2421 C CA . LEU B 1 24 ? -21.922 -26.531 -4.871 1 91.69 24 LEU B CA 1
ATOM 2422 C C . LEU B 1 24 ? -23.141 -27.234 -5.457 1 91.69 24 LEU B C 1
ATOM 2424 O O . LEU B 1 24 ? -24.25 -26.703 -5.438 1 91.69 24 LEU B O 1
ATOM 2428 N N . PRO B 1 25 ? -22.969 -28.516 -5.875 1 94.06 25 PRO B N 1
ATOM 2429 C CA . PRO B 1 25 ? -21.734 -29.297 -6.012 1 94.06 25 PRO B CA 1
ATOM 2430 C C . PRO B 1 25 ? -20.812 -28.766 -7.094 1 94.06 25 PRO B C 1
ATOM 2432 O O . PRO B 1 25 ? -21.266 -28.172 -8.078 1 94.06 25 PRO B O 1
ATOM 2435 N N . ALA B 1 26 ? -19.516 -28.875 -6.855 1 94.38 26 ALA B N 1
ATOM 2436 C CA . ALA B 1 26 ? -18.531 -28.344 -7.801 1 94.38 26 ALA B CA 1
ATOM 2437 C C . ALA B 1 26 ? -17.359 -29.312 -7.977 1 94.38 26 ALA B C 1
ATOM 2439 O O . ALA B 1 26 ? -17.141 -30.188 -7.129 1 94.38 26 ALA B O 1
ATOM 2440 N N . VAL B 1 27 ? -16.703 -29.25 -9.133 1 95.5 27 VAL B N 1
ATOM 2441 C CA . VAL B 1 27 ? -15.469 -29.969 -9.414 1 95.5 27 VAL B CA 1
ATOM 2442 C C . VAL B 1 27 ? -14.266 -29.094 -9.078 1 95.5 27 VAL B C 1
ATOM 2444 O O . VAL B 1 27 ? -14.234 -27.906 -9.43 1 95.5 27 VAL B O 1
ATOM 2447 N N . GLY B 1 28 ? -13.297 -29.656 -8.328 1 95.38 28 GLY B N 1
ATOM 2448 C CA . GLY B 1 28 ? -12.117 -28.891 -7.941 1 95.38 28 GLY B CA 1
ATOM 2449 C C . GLY B 1 28 ? -11.164 -28.656 -9.094 1 95.38 28 GLY B C 1
ATOM 2450 O O . GLY B 1 28 ? -11.297 -29.266 -10.156 1 95.38 28 GLY B O 1
ATOM 2451 N N . GLY B 1 29 ? -10.227 -27.734 -8.836 1 96.19 29 GLY B N 1
ATOM 2452 C CA . GLY B 1 29 ? -9.188 -27.438 -9.805 1 96.19 29 GLY B CA 1
ATOM 2453 C C . GLY B 1 29 ? -9.422 -26.141 -10.555 1 96.19 29 GLY B C 1
ATOM 2454 O O . GLY B 1 29 ? -10.391 -26.016 -11.305 1 96.19 29 GLY B O 1
ATOM 2455 N N . ASN B 1 30 ? -8.461 -25.219 -10.438 1 94.62 30 ASN B N 1
ATOM 2456 C CA . ASN B 1 30 ? -8.578 -23.906 -11.062 1 94.62 30 ASN B CA 1
ATOM 2457 C C . ASN B 1 30 ? -7.684 -23.781 -12.297 1 94.62 30 ASN B C 1
ATOM 2459 O O . ASN B 1 30 ? -7.746 -22.781 -13.016 1 94.62 30 ASN B O 1
ATOM 2463 N N . GLU B 1 31 ? -6.902 -24.812 -12.516 1 96.62 31 GLU B N 1
ATOM 2464 C CA . GLU B 1 31 ? -5.879 -24.797 -13.555 1 96.62 31 GLU B CA 1
ATOM 2465 C C . GLU B 1 31 ? -5.691 -26.172 -14.172 1 96.62 31 GLU B C 1
ATOM 2467 O O . GLU B 1 31 ? -6.148 -27.172 -13.617 1 96.62 31 GLU B O 1
ATOM 2472 N N . GLY B 1 32 ? -5.074 -26.125 -15.367 1 97.75 32 GLY B N 1
ATOM 2473 C CA . GLY B 1 32 ? -4.785 -27.359 -16.078 1 97.75 32 GLY B CA 1
ATOM 2474 C C . GLY B 1 32 ? -4.812 -27.219 -17.578 1 97.75 32 GLY B C 1
ATOM 2475 O O . GLY B 1 32 ? -5.055 -26.125 -18.094 1 97.75 32 GLY B O 1
ATOM 2476 N N . VAL B 1 33 ? -4.477 -28.344 -18.25 1 98.5 33 VAL B N 1
ATOM 2477 C CA . VAL B 1 33 ? -4.5 -28.375 -19.703 1 98.5 33 VAL B CA 1
ATOM 2478 C C . VAL B 1 33 ? -5.332 -29.547 -20.188 1 98.5 33 VAL B C 1
ATOM 2480 O O . VAL B 1 33 ? -5.285 -30.641 -19.609 1 98.5 33 VAL B O 1
ATOM 2483 N N . GLY B 1 34 ? -6.152 -29.266 -21.094 1 98.25 34 GLY B N 1
ATOM 2484 C CA . GLY B 1 34 ? -6.938 -30.297 -21.766 1 98.25 34 GLY B CA 1
ATOM 2485 C C . GLY B 1 34 ? -6.762 -30.281 -23.266 1 98.25 34 GLY B C 1
ATOM 2486 O O . GLY B 1 34 ? -6.129 -29.375 -23.828 1 98.25 34 GLY B O 1
ATOM 2487 N N . GLN B 1 35 ? -7.234 -31.312 -23.844 1 98.31 35 GLN B N 1
ATOM 2488 C CA . GLN B 1 35 ? -7.273 -31.422 -25.297 1 98.31 35 GLN B CA 1
ATOM 2489 C C . GLN B 1 35 ? -8.711 -31.453 -25.812 1 98.31 35 GLN B C 1
ATOM 2491 O O . GLN B 1 35 ? -9.547 -32.188 -25.297 1 98.31 35 GLN B O 1
ATOM 2496 N N . VAL B 1 36 ? -9 -30.641 -26.828 1 98.44 36 VAL B N 1
ATOM 2497 C CA . VAL B 1 36 ? -10.336 -30.594 -27.422 1 98.44 36 VAL B CA 1
ATOM 2498 C C . VAL B 1 36 ? -10.625 -31.938 -28.109 1 98.44 36 VAL B C 1
ATOM 2500 O O . VAL B 1 36 ? -9.852 -32.375 -28.969 1 98.44 36 VAL B O 1
ATOM 2503 N N . VAL B 1 37 ? -11.703 -32.531 -27.703 1 98.06 37 VAL B N 1
ATOM 2504 C CA . VAL B 1 37 ? -12.062 -33.812 -28.266 1 98.06 37 VAL B CA 1
ATOM 2505 C C . VAL B 1 37 ? -13.148 -33.625 -29.328 1 98.06 37 VAL B C 1
ATOM 2507 O O . VAL B 1 37 ? -13.195 -34.375 -30.312 1 98.06 37 VAL B O 1
ATOM 2510 N N . ALA B 1 38 ? -14.07 -32.656 -29.078 1 98 38 ALA B N 1
ATOM 2511 C CA . ALA B 1 38 ? -15.172 -32.344 -29.984 1 98 38 ALA B CA 1
ATOM 2512 C C . ALA B 1 38 ? -15.609 -30.891 -29.828 1 98 38 ALA B C 1
ATOM 2514 O O . ALA B 1 38 ? -15.352 -30.266 -28.797 1 98 38 ALA B O 1
ATOM 2515 N N . VAL B 1 39 ? -16.25 -30.391 -30.938 1 97.81 39 VAL B N 1
ATOM 2516 C CA . VAL B 1 39 ? -16.719 -29.016 -30.891 1 97.81 39 VAL B CA 1
ATOM 2517 C C . VAL B 1 39 ? -18.172 -28.953 -31.375 1 97.81 39 VAL B C 1
ATOM 2519 O O . VAL B 1 39 ? -18.594 -29.766 -32.188 1 97.81 39 VAL B O 1
ATOM 2522 N N . GLY B 1 40 ? -18.906 -28 -30.75 1 96.62 40 GLY B N 1
ATOM 2523 C CA . GLY B 1 40 ? -20.234 -27.719 -31.281 1 96.62 40 GLY B CA 1
ATOM 2524 C C . GLY B 1 40 ? -20.219 -27.094 -32.656 1 96.62 40 GLY B C 1
ATOM 2525 O O . GLY B 1 40 ? -19.188 -26.578 -33.094 1 96.62 40 GLY B O 1
ATOM 2526 N N . SER B 1 41 ? -21.312 -27.047 -33.312 1 95.94 41 SER B N 1
ATOM 2527 C CA . SER B 1 41 ? -21.422 -26.594 -34.688 1 95.94 41 SER B CA 1
ATOM 2528 C C . SER B 1 41 ? -21.094 -25.109 -34.812 1 95.94 41 SER B C 1
ATOM 2530 O O . SER B 1 41 ? -20.641 -24.641 -35.844 1 95.94 41 SER B O 1
ATOM 2532 N N . SER B 1 42 ? -21.234 -24.391 -33.75 1 95.81 42 SER B N 1
ATOM 2533 C CA . SER B 1 42 ? -21.047 -22.938 -33.812 1 95.81 42 SER B CA 1
ATOM 2534 C C . SER B 1 42 ? -19.672 -22.531 -33.312 1 95.81 42 SER B C 1
ATOM 2536 O O . SER B 1 42 ? -19.344 -21.344 -33.312 1 95.81 42 SER B O 1
ATOM 2538 N N . VAL B 1 43 ? -18.922 -23.469 -32.812 1 96.88 43 VAL B N 1
ATOM 2539 C CA . VAL B 1 43 ? -17.594 -23.188 -32.281 1 96.88 43 VAL B CA 1
ATOM 2540 C C . VAL B 1 43 ? -16.594 -23.047 -33.406 1 96.88 43 VAL B C 1
ATOM 2542 O O . VAL B 1 43 ? -16.484 -23.922 -34.25 1 96.88 43 VAL B O 1
ATOM 2545 N N . THR B 1 44 ? -15.859 -21.906 -33.5 1 93.62 44 THR B N 1
ATOM 2546 C CA . THR B 1 44 ? -14.898 -21.688 -34.594 1 93.62 44 THR B CA 1
ATOM 2547 C C . THR B 1 44 ? -13.508 -21.406 -34 1 93.62 44 THR B C 1
ATOM 2549 O O . THR B 1 44 ? -12.516 -21.438 -34.75 1 93.62 44 THR B O 1
ATOM 2552 N N . GLY B 1 45 ? -13.367 -21.188 -32.812 1 92.62 45 GLY B N 1
ATOM 2553 C CA . GLY B 1 45 ? -12.125 -20.703 -32.219 1 92.62 45 GLY B CA 1
ATOM 2554 C C . GLY B 1 45 ? -11.164 -21.812 -31.859 1 92.62 45 GLY B C 1
ATOM 2555 O O . GLY B 1 45 ? -9.977 -21.578 -31.641 1 92.62 45 GLY B O 1
ATOM 2556 N N . VAL B 1 46 ? -11.719 -23.094 -31.766 1 96 46 VAL B N 1
ATOM 2557 C CA . VAL B 1 46 ? -10.898 -24.25 -31.438 1 96 46 VAL B CA 1
ATOM 2558 C C . VAL B 1 46 ? -11.336 -25.438 -32.281 1 96 46 VAL B C 1
ATOM 2560 O O . VAL B 1 46 ? -12.438 -25.453 -32.844 1 96 46 VAL B O 1
ATOM 2563 N N . LYS B 1 47 ? -10.445 -26.422 -32.344 1 96.44 47 LYS B N 1
ATOM 2564 C CA . LYS B 1 47 ? -10.742 -27.672 -33.062 1 96.44 47 LYS B CA 1
ATOM 2565 C C . LYS B 1 47 ? -10.227 -28.875 -32.281 1 96.44 47 LYS B C 1
ATOM 2567 O O . LYS B 1 47 ? -9.359 -28.75 -31.422 1 96.44 47 LYS B O 1
ATOM 2572 N N . PRO B 1 48 ? -10.742 -30.016 -32.656 1 97.75 48 PRO B N 1
ATOM 2573 C CA . PRO B 1 48 ? -10.234 -31.219 -31.984 1 97.75 48 PRO B CA 1
ATOM 2574 C C . PRO B 1 48 ? -8.719 -31.359 -32.094 1 97.75 48 PRO B C 1
ATOM 2576 O O . PRO B 1 48 ? -8.156 -31.141 -33.188 1 97.75 48 PRO B O 1
ATOM 2579 N N . GLY B 1 49 ? -8.117 -31.672 -31 1 97.94 49 GLY B N 1
ATOM 2580 C CA . GLY B 1 49 ? -6.668 -31.797 -30.969 1 97.94 49 GLY B CA 1
ATOM 2581 C C . GLY B 1 49 ? -5.973 -30.625 -30.312 1 97.94 49 GLY B C 1
ATOM 2582 O O . GLY B 1 49 ? -4.84 -30.75 -29.844 1 97.94 49 GLY B O 1
ATOM 2583 N N . ASP B 1 50 ? -6.652 -29.516 -30.266 1 98.06 50 ASP B N 1
ATOM 2584 C CA . ASP B 1 50 ? -6.062 -28.312 -29.688 1 98.06 50 ASP B CA 1
ATOM 2585 C C . ASP B 1 50 ? -5.891 -28.484 -28.172 1 98.06 50 ASP B C 1
ATOM 2587 O O . ASP B 1 50 ? -6.762 -29.031 -27.5 1 98.06 50 ASP B O 1
ATOM 2591 N N . TRP B 1 51 ? -4.738 -28.062 -27.641 1 98.31 51 TRP B N 1
ATOM 2592 C CA . TRP B 1 51 ? -4.594 -27.906 -26.188 1 98.31 51 TRP B CA 1
ATOM 2593 C C . TRP B 1 51 ? -5.227 -26.609 -25.703 1 98.31 51 TRP B C 1
ATOM 2595 O O . TRP B 1 51 ? -5.094 -25.562 -26.344 1 98.31 51 TRP B O 1
ATOM 2605 N N . VAL B 1 52 ? -5.953 -26.703 -24.641 1 98.06 52 VAL B N 1
ATOM 2606 C CA . VAL B 1 52 ? -6.648 -25.547 -24.109 1 98.06 52 VAL B CA 1
ATOM 2607 C C . VAL B 1 52 ? -6.48 -25.5 -22.578 1 98.06 52 VAL B C 1
ATOM 2609 O O . VAL B 1 52 ? -6.328 -26.531 -21.938 1 98.06 52 VAL B O 1
ATOM 2612 N N . ILE B 1 53 ? -6.453 -24.344 -22.047 1 97.94 53 ILE B N 1
ATOM 2613 C CA . ILE B 1 53 ? -6.457 -24.125 -20.609 1 97.94 53 ILE B CA 1
ATOM 2614 C C . ILE B 1 53 ? -7.645 -23.234 -20.234 1 97.94 53 ILE B C 1
ATOM 2616 O O . ILE B 1 53 ? -8.188 -22.516 -21.078 1 97.94 53 ILE B O 1
ATOM 2620 N N . PRO B 1 54 ? -8.055 -23.312 -18.953 1 96.44 54 PRO B N 1
ATOM 2621 C CA . PRO B 1 54 ? -9.156 -22.453 -18.516 1 96.44 54 PRO B CA 1
ATOM 2622 C C . PRO B 1 54 ? -8.812 -20.969 -18.594 1 96.44 54 PRO B C 1
ATOM 2624 O O . PRO B 1 54 ? -7.695 -20.562 -18.266 1 96.44 54 PRO B O 1
ATOM 2627 N N . ALA B 1 55 ? -9.781 -20.172 -19.016 1 95.31 55 ALA B N 1
ATOM 2628 C CA . ALA B 1 55 ? -9.602 -18.734 -19.062 1 95.31 55 ALA B CA 1
ATOM 2629 C C . ALA B 1 55 ? -9.773 -18.094 -17.688 1 95.31 55 ALA B C 1
ATOM 2631 O O . ALA B 1 55 ? -9.203 -17.031 -17.406 1 95.31 55 ALA B O 1
ATOM 2632 N N . ASN B 1 56 ? -10.609 -18.781 -16.891 1 91.56 56 ASN B N 1
ATOM 2633 C CA . ASN B 1 56 ? -10.898 -18.266 -15.562 1 91.56 56 ASN B CA 1
ATOM 2634 C C . ASN B 1 56 ? -10.836 -19.375 -14.516 1 91.56 56 ASN B C 1
ATOM 2636 O O . ASN B 1 56 ? -10.852 -20.562 -14.852 1 91.56 56 ASN B O 1
ATOM 2640 N N . ALA B 1 57 ? -10.758 -18.906 -13.297 1 87.5 57 ALA B N 1
ATOM 2641 C CA . ALA B 1 57 ? -10.828 -19.859 -12.188 1 87.5 57 ALA B CA 1
ATOM 2642 C C . ALA B 1 57 ? -12.258 -20.359 -11.984 1 87.5 57 ALA B C 1
ATOM 2644 O O . ALA B 1 57 ? -13.211 -19.719 -12.438 1 87.5 57 ALA B O 1
ATOM 2645 N N . GLY B 1 58 ? -12.406 -21.5 -11.406 1 87.62 58 GLY B N 1
ATOM 2646 C CA . GLY B 1 58 ? -13.695 -22 -10.961 1 87.62 58 GLY B CA 1
ATOM 2647 C C . GLY B 1 58 ? -14.352 -22.922 -11.969 1 87.62 58 GLY B C 1
ATOM 2648 O O . GLY B 1 58 ? -15.516 -23.312 -11.805 1 87.62 58 GLY B O 1
ATOM 2649 N N . LEU B 1 59 ? -13.68 -23.344 -13.008 1 91 59 LEU B N 1
ATOM 2650 C CA . LEU B 1 59 ? -14.273 -24.203 -14.023 1 91 59 LEU B CA 1
ATOM 2651 C C . LEU B 1 59 ? -14.242 -25.672 -13.57 1 91 59 LEU B C 1
ATOM 2653 O O . LEU B 1 59 ? -15.086 -26.469 -13.984 1 91 59 LEU B O 1
ATOM 2657 N N . GLY B 1 60 ? -13.273 -25.953 -12.711 1 95.75 60 GLY B N 1
ATOM 2658 C CA . GLY B 1 60 ? -13.141 -27.344 -12.273 1 95.75 60 GLY B CA 1
ATOM 2659 C C . GLY B 1 60 ? -12.422 -28.219 -13.281 1 95.75 60 GLY B C 1
ATOM 2660 O O . GLY B 1 60 ? -13.039 -28.703 -14.234 1 95.75 60 GLY B O 1
ATOM 2661 N N . THR B 1 61 ? -11.156 -28.516 -13 1 97.5 61 THR B N 1
ATOM 2662 C CA . THR B 1 61 ? -10.359 -29.234 -13.984 1 97.5 61 THR B CA 1
ATOM 2663 C C . THR B 1 61 ? -9.984 -30.625 -13.477 1 97.5 61 THR B C 1
ATOM 2665 O O . THR B 1 61 ? -9.406 -31.422 -14.211 1 97.5 61 THR B O 1
ATOM 2668 N N . TRP B 1 62 ? -10.289 -30.922 -12.25 1 97.88 62 TRP B N 1
ATOM 2669 C CA . TRP B 1 62 ? -10 -32.25 -11.703 1 97.88 62 TRP B CA 1
ATOM 2670 C C . TRP B 1 62 ? -11.039 -33.281 -12.18 1 97.88 62 TRP B C 1
ATOM 2672 O O . TRP B 1 62 ? -11.75 -33.875 -11.359 1 97.88 62 TRP B O 1
ATOM 2682 N N . ARG B 1 63 ? -11.055 -33.5 -13.414 1 97.69 63 ARG B N 1
ATOM 2683 C CA . ARG B 1 63 ? -11.945 -34.406 -14.102 1 97.69 63 ARG B CA 1
ATOM 2684 C C . ARG B 1 63 ? -11.344 -34.875 -15.422 1 97.69 63 ARG B C 1
ATOM 2686 O O . ARG B 1 63 ? -10.391 -34.281 -15.922 1 97.69 63 ARG B O 1
ATOM 2693 N N . THR B 1 64 ? -11.906 -35.906 -15.984 1 97.56 64 THR B N 1
ATOM 2694 C CA . THR B 1 64 ? -11.367 -36.469 -17.219 1 97.56 64 THR B CA 1
ATOM 2695 C C . THR B 1 64 ? -11.906 -35.719 -18.438 1 97.56 64 THR B C 1
ATOM 2697 O O . THR B 1 64 ? -11.188 -35.531 -19.422 1 97.56 64 THR B O 1
ATOM 2700 N N . GLU B 1 65 ? -13.203 -35.375 -18.344 1 97.25 65 GLU B N 1
ATOM 2701 C CA . GLU B 1 65 ? -13.836 -34.719 -19.469 1 97.25 65 GLU B CA 1
ATOM 2702 C C . GLU B 1 65 ? -14.844 -33.656 -19 1 97.25 65 GLU B C 1
ATOM 2704 O O . GLU B 1 65 ? -15.398 -33.781 -17.906 1 97.25 65 GLU B O 1
ATOM 2709 N N . ALA B 1 66 ? -14.992 -32.656 -19.812 1 96.75 66 ALA B N 1
ATOM 2710 C CA . ALA B 1 66 ? -15.984 -31.625 -19.531 1 96.75 66 ALA B CA 1
ATOM 2711 C C . ALA B 1 66 ? -16.391 -30.891 -20.797 1 96.75 66 ALA B C 1
ATOM 2713 O O . ALA B 1 66 ? -15.695 -30.953 -21.812 1 96.75 66 ALA B O 1
ATOM 2714 N N . VAL B 1 67 ? -17.609 -30.266 -20.781 1 97.12 67 VAL B N 1
ATOM 2715 C CA . VAL B 1 67 ? -18.094 -29.406 -21.859 1 97.12 67 VAL B CA 1
ATOM 2716 C C . VAL B 1 67 ? -18.062 -27.953 -21.406 1 97.12 67 VAL B C 1
ATOM 2718 O O . VAL B 1 67 ? -18.609 -27.609 -20.359 1 97.12 67 VAL B O 1
ATOM 2721 N N . PHE B 1 68 ? -17.406 -27.125 -22.172 1 96.31 68 PHE B N 1
ATOM 2722 C CA . PHE B 1 68 ? -17.281 -25.703 -21.844 1 96.31 68 PHE B CA 1
ATOM 2723 C C . PHE B 1 68 ? -17.656 -24.844 -23.047 1 96.31 68 PHE B C 1
ATOM 2725 O O . PHE B 1 68 ? -17.609 -25.297 -24.188 1 96.31 68 PHE B O 1
ATOM 2732 N N . SER B 1 69 ? -18.094 -23.641 -22.719 1 95.31 69 SER B N 1
ATOM 2733 C CA . SER B 1 69 ? -18.188 -22.641 -23.781 1 95.31 69 SER B CA 1
ATOM 2734 C C . SER B 1 69 ? -16.812 -22.297 -24.344 1 95.31 69 SER B C 1
ATOM 2736 O O . SER B 1 69 ? -15.805 -22.375 -23.625 1 95.31 69 SER B O 1
ATOM 2738 N N . GLU B 1 70 ? -16.75 -21.969 -25.594 1 93.62 70 GLU B N 1
ATOM 2739 C CA . GLU B 1 70 ? -15.484 -21.656 -26.234 1 93.62 70 GLU B CA 1
ATOM 2740 C C . GLU B 1 70 ? -14.781 -20.5 -25.531 1 93.62 70 GLU B C 1
ATOM 2742 O O . GLU B 1 70 ? -13.555 -20.453 -25.453 1 93.62 70 GLU B O 1
ATOM 2747 N N . GLU B 1 71 ? -15.555 -19.547 -24.953 1 92.94 71 GLU B N 1
ATOM 2748 C CA . GLU B 1 71 ? -14.992 -18.359 -24.312 1 92.94 71 GLU B CA 1
ATOM 2749 C C . GLU B 1 71 ? -14.352 -18.719 -22.969 1 92.94 71 GLU B C 1
ATOM 2751 O O . GLU B 1 71 ? -13.578 -17.922 -22.422 1 92.94 71 GLU B O 1
ATOM 2756 N N . ALA B 1 72 ? -14.633 -19.875 -22.5 1 94.94 72 ALA B N 1
ATOM 2757 C CA . ALA B 1 72 ? -14.133 -20.281 -21.203 1 94.94 72 ALA B CA 1
ATOM 2758 C C . ALA B 1 72 ? -12.734 -20.891 -21.312 1 94.94 72 ALA B C 1
ATOM 2760 O O . ALA B 1 72 ? -12.109 -21.203 -20.297 1 94.94 72 ALA B O 1
ATOM 2761 N N . LEU B 1 73 ? -12.266 -21 -22.547 1 96 73 LEU B N 1
ATOM 2762 C CA . LEU B 1 73 ? -10.992 -21.688 -22.766 1 96 73 LEU B CA 1
ATOM 2763 C C . LEU B 1 73 ? -10.062 -20.828 -23.625 1 96 73 LEU B C 1
ATOM 2765 O O . LEU B 1 73 ? -10.523 -20.016 -24.438 1 96 73 LEU B O 1
ATOM 2769 N N . ILE B 1 74 ? -8.781 -21.047 -23.375 1 95.81 74 ILE B N 1
ATOM 2770 C CA . ILE B 1 74 ? -7.734 -20.422 -24.172 1 95.81 74 ILE B CA 1
ATOM 2771 C C . ILE B 1 74 ? -6.832 -21.5 -24.781 1 95.81 74 ILE B C 1
ATOM 2773 O O . ILE B 1 74 ? -6.387 -22.406 -24.078 1 95.81 74 ILE B O 1
ATOM 2777 N N . SER B 1 75 ? -6.602 -21.328 -26.047 1 96.12 75 SER B N 1
ATOM 2778 C CA . SER B 1 75 ? -5.711 -22.281 -26.719 1 96.12 75 SER B CA 1
ATOM 2779 C C . SER B 1 75 ? -4.254 -22.016 -26.359 1 96.12 75 SER B C 1
ATOM 2781 O O . SER B 1 75 ? -3.84 -20.859 -26.266 1 96.12 75 SER B O 1
ATOM 2783 N N . VAL B 1 76 ? -3.488 -23.062 -26.172 1 97.06 76 VAL B N 1
ATOM 2784 C CA . VAL B 1 76 ? -2.045 -22.969 -25.984 1 97.06 76 VAL B CA 1
ATOM 2785 C C . VAL B 1 76 ? -1.324 -23.875 -26.969 1 97.06 76 VAL B C 1
ATOM 2787 O O . VAL B 1 76 ? -1.892 -24.859 -27.438 1 97.06 76 VAL B O 1
ATOM 2790 N N . PRO B 1 77 ? -0.075 -23.5 -27.328 1 95.56 77 PRO B N 1
ATOM 2791 C CA . PRO B 1 77 ? 0.679 -24.391 -28.203 1 95.56 77 PRO B CA 1
ATOM 2792 C C . PRO B 1 77 ? 0.85 -25.797 -27.594 1 95.56 77 PRO B C 1
ATOM 2794 O O . PRO B 1 77 ? 1.085 -25.922 -26.391 1 95.56 77 PRO B O 1
ATOM 2797 N N . SER B 1 78 ? 0.73 -26.75 -28.469 1 94.62 78 SER B N 1
ATOM 2798 C CA . SER B 1 78 ? 0.846 -28.125 -28 1 94.62 78 SER B CA 1
ATOM 2799 C C . SER B 1 78 ? 2.279 -28.625 -28.109 1 94.62 78 SER B C 1
ATOM 2801 O O . SER B 1 78 ? 2.551 -29.812 -27.859 1 94.62 78 SER B O 1
ATOM 2803 N N . ASP B 1 79 ? 3.191 -27.781 -28.469 1 96.12 79 ASP B N 1
ATOM 2804 C CA . ASP B 1 79 ? 4.586 -28.188 -28.609 1 96.12 79 ASP B CA 1
ATOM 2805 C C . ASP B 1 79 ? 5.395 -27.781 -27.375 1 96.12 79 ASP B C 1
ATOM 2807 O O . ASP B 1 79 ? 6.629 -27.797 -27.406 1 96.12 79 ASP B O 1
ATOM 2811 N N . ILE B 1 80 ? 4.805 -27.328 -26.312 1 96.69 80 ILE B N 1
ATOM 2812 C CA . ILE B 1 80 ? 5.461 -27.094 -25.031 1 96.69 80 ILE B CA 1
ATOM 2813 C C . ILE B 1 80 ? 5.281 -28.312 -24.125 1 96.69 80 ILE B C 1
ATOM 2815 O O . ILE B 1 80 ? 4.383 -29.125 -24.344 1 96.69 80 ILE B O 1
ATOM 2819 N N . PRO B 1 81 ? 6.191 -28.453 -23.141 1 97.5 81 PRO B N 1
ATOM 2820 C CA . PRO B 1 81 ? 6.047 -29.609 -22.234 1 97.5 81 PRO B CA 1
ATOM 2821 C C . PRO B 1 81 ? 4.699 -29.641 -21.531 1 97.5 81 PRO B C 1
ATOM 2823 O O . PRO B 1 81 ? 4.176 -28.578 -21.141 1 97.5 81 PRO B O 1
ATOM 2826 N N . LEU B 1 82 ? 4.125 -30.828 -21.375 1 97.5 82 LEU B N 1
ATOM 2827 C CA . LEU B 1 82 ? 2.816 -31.031 -20.766 1 97.5 82 LEU B CA 1
ATOM 2828 C C . LEU B 1 82 ? 2.752 -30.375 -19.391 1 97.5 82 LEU B C 1
ATOM 2830 O O . LEU B 1 82 ? 1.776 -29.688 -19.062 1 97.5 82 LEU B O 1
ATOM 2834 N N . GLN B 1 83 ? 3.824 -30.547 -18.578 1 97.38 83 GLN B N 1
ATOM 2835 C CA . GLN B 1 83 ? 3.854 -29.984 -17.234 1 97.38 83 GLN B CA 1
ATOM 2836 C C . GLN B 1 83 ? 3.844 -28.469 -17.266 1 97.38 83 GLN B C 1
ATOM 2838 O O . GLN B 1 83 ? 3.24 -27.828 -16.406 1 97.38 83 GLN B O 1
ATOM 2843 N N . SER B 1 84 ? 4.527 -27.875 -18.281 1 98.12 84 SER B N 1
ATOM 2844 C CA . SER B 1 84 ? 4.516 -26.438 -18.453 1 98.12 84 SER B CA 1
ATOM 2845 C C . SER B 1 84 ? 3.121 -25.922 -18.797 1 98.12 84 SER B C 1
ATOM 2847 O O . SER B 1 84 ? 2.648 -24.953 -18.219 1 98.12 84 SER B O 1
ATOM 2849 N N . ALA B 1 85 ? 2.477 -26.641 -19.703 1 97.94 85 ALA B N 1
ATOM 2850 C CA . ALA B 1 85 ? 1.127 -26.25 -20.109 1 97.94 85 ALA B CA 1
ATOM 2851 C C . ALA B 1 85 ? 0.156 -26.375 -18.938 1 97.94 85 ALA B C 1
ATOM 2853 O O . ALA B 1 85 ? -0.687 -25.484 -18.734 1 97.94 85 ALA B O 1
ATOM 2854 N N . ALA B 1 86 ? 0.3 -27.453 -18.125 1 97.88 86 ALA B N 1
ATOM 2855 C CA . ALA B 1 86 ? -0.612 -27.75 -17.031 1 97.88 86 ALA B CA 1
ATOM 2856 C C . ALA B 1 86 ? -0.475 -26.719 -15.914 1 97.88 86 ALA B C 1
ATOM 2858 O O . ALA B 1 86 ? -1.412 -26.5 -15.141 1 97.88 86 ALA B O 1
ATOM 2859 N N . THR B 1 87 ? 0.697 -26.094 -15.789 1 97.69 87 THR B N 1
ATOM 2860 C CA . THR B 1 87 ? 0.956 -25.188 -14.68 1 97.69 87 THR B CA 1
ATOM 2861 C C . THR B 1 87 ? 1.117 -23.75 -15.172 1 97.69 87 THR B C 1
ATOM 2863 O O . THR B 1 87 ? 1.655 -22.906 -14.461 1 97.69 87 THR B O 1
ATOM 2866 N N . LEU B 1 88 ? 0.653 -23.438 -16.312 1 97.94 88 LEU B N 1
ATOM 2867 C CA . LEU B 1 88 ? 0.915 -22.172 -17 1 97.94 88 LEU B CA 1
ATOM 2868 C C . LEU B 1 88 ? -0.021 -21.078 -16.516 1 97.94 88 LEU B C 1
ATOM 2870 O O . LEU B 1 88 ? 0.395 -19.922 -16.344 1 97.94 88 LEU B O 1
ATOM 2874 N N . GLY B 1 89 ? -1.204 -21.391 -16.203 1 97.12 89 GLY B N 1
ATOM 2875 C CA . GLY B 1 89 ? -2.299 -20.438 -16.125 1 97.12 89 GLY B CA 1
ATOM 2876 C C . GLY B 1 89 ? -2.354 -19.703 -14.789 1 97.12 89 GLY B C 1
ATOM 2877 O O . GLY B 1 89 ? -3.09 -18.719 -14.648 1 97.12 89 GLY B O 1
ATOM 2878 N N . VAL B 1 90 ? -1.532 -20.125 -13.773 1 97.44 90 VAL B N 1
ATOM 2879 C CA . VAL B 1 90 ? -1.683 -19.516 -12.453 1 97.44 90 VAL B CA 1
ATOM 2880 C C . VAL B 1 90 ? -0.344 -18.953 -12 1 97.44 90 VAL B C 1
ATOM 2882 O O . VAL B 1 90 ? -0.159 -17.719 -11.984 1 97.44 90 VAL B O 1
ATOM 2885 N N . ASN B 1 91 ? 0.655 -19.781 -11.703 1 97.81 91 ASN B N 1
ATOM 2886 C CA . ASN B 1 91 ? 1.884 -19.328 -11.062 1 97.81 91 ASN B CA 1
ATOM 2887 C C . ASN B 1 91 ? 2.727 -18.469 -11.992 1 97.81 91 ASN B C 1
ATOM 2889 O O . ASN B 1 91 ? 3.125 -17.359 -11.633 1 97.81 91 ASN B O 1
ATOM 2893 N N . PRO B 1 92 ? 2.971 -18.922 -13.258 1 98.62 92 PRO B N 1
ATOM 2894 C CA . PRO B 1 92 ? 3.754 -18.062 -14.148 1 98.62 92 PRO B CA 1
ATOM 2895 C C . PRO B 1 92 ? 3.039 -16.766 -14.492 1 98.62 92 PRO B C 1
ATOM 2897 O O . PRO B 1 92 ? 3.682 -15.719 -14.602 1 98.62 92 PRO B O 1
ATOM 2900 N N . CYS B 1 93 ? 1.698 -16.844 -14.688 1 98.56 93 CYS B N 1
ATOM 2901 C CA . CYS B 1 93 ? 0.931 -15.633 -14.969 1 98.56 93 CYS B CA 1
ATOM 2902 C C . CYS B 1 93 ? 1.024 -14.648 -13.805 1 98.56 93 CYS B C 1
ATOM 2904 O O . CYS B 1 93 ? 1.223 -13.453 -14.016 1 98.56 93 CYS B O 1
ATOM 2906 N N . THR B 1 94 ? 0.9 -15.156 -12.594 1 98.62 94 THR B N 1
ATOM 2907 C CA . THR B 1 94 ? 1.02 -14.336 -11.391 1 98.62 94 THR B CA 1
ATOM 2908 C C . THR B 1 94 ? 2.396 -13.68 -11.32 1 98.62 94 THR B C 1
ATOM 2910 O O . THR B 1 94 ? 2.502 -12.469 -11.117 1 98.62 94 THR B O 1
ATOM 2913 N N . ALA B 1 95 ? 3.414 -14.477 -11.516 1 98.88 95 ALA B N 1
ATOM 2914 C CA . ALA B 1 95 ? 4.789 -13.984 -11.469 1 98.88 95 ALA B CA 1
ATOM 2915 C C . ALA B 1 95 ? 5.008 -12.875 -12.492 1 98.88 95 ALA B C 1
ATOM 2917 O O . ALA B 1 95 ? 5.535 -11.812 -12.156 1 98.88 95 ALA B O 1
ATOM 2918 N N . TYR B 1 96 ? 4.594 -13.117 -13.688 1 98.88 96 TYR B N 1
ATOM 2919 C CA . TYR B 1 96 ? 4.816 -12.172 -14.773 1 98.88 96 TYR B CA 1
ATOM 2920 C C . TYR B 1 96 ? 4.113 -10.844 -14.492 1 98.88 96 TYR B C 1
ATOM 2922 O O . TYR B 1 96 ? 4.711 -9.773 -14.617 1 98.88 96 TYR B O 1
ATOM 2930 N N . ARG B 1 97 ? 2.855 -10.922 -14.125 1 98.81 97 ARG B N 1
ATOM 2931 C CA . ARG B 1 97 ? 2.082 -9.703 -13.93 1 98.81 97 ARG B CA 1
ATOM 2932 C C . ARG B 1 97 ? 2.598 -8.914 -12.734 1 98.81 97 ARG B C 1
ATOM 2934 O O . ARG B 1 97 ? 2.607 -7.68 -12.75 1 98.81 97 ARG B O 1
ATOM 2941 N N . MET B 1 98 ? 3.057 -9.57 -11.672 1 98.88 98 MET B N 1
ATOM 2942 C CA . MET B 1 98 ? 3.615 -8.852 -10.531 1 98.88 98 MET B CA 1
ATOM 2943 C C . MET B 1 98 ? 4.895 -8.125 -10.922 1 98.88 98 MET B C 1
ATOM 2945 O O . MET B 1 98 ? 5.145 -7.008 -10.461 1 98.88 98 MET B O 1
ATOM 2949 N N . LEU B 1 99 ? 5.672 -8.703 -11.789 1 98.81 99 LEU B N 1
ATOM 2950 C CA . LEU B 1 99 ? 6.93 -8.102 -12.219 1 98.81 99 LEU B CA 1
ATOM 2951 C C . LEU B 1 99 ? 6.676 -6.922 -13.156 1 98.81 99 LEU B C 1
ATOM 2953 O O . LEU B 1 99 ? 7.457 -5.969 -13.18 1 98.81 99 LEU B O 1
ATOM 2957 N N . MET B 1 100 ? 5.512 -6.918 -13.812 1 98.31 100 MET B N 1
ATOM 2958 C CA . MET B 1 100 ? 5.309 -5.977 -14.906 1 98.31 100 MET B CA 1
ATOM 2959 C C . MET B 1 100 ? 4.434 -4.809 -14.461 1 98.31 100 MET B C 1
ATOM 2961 O O . MET B 1 100 ? 4.559 -3.699 -14.984 1 98.31 100 MET B O 1
ATOM 2965 N N . ASP B 1 101 ? 3.635 -5.016 -13.523 1 98.19 101 ASP B N 1
ATOM 2966 C CA . ASP B 1 101 ? 2.484 -4.125 -13.414 1 98.19 101 ASP B CA 1
ATOM 2967 C C . ASP B 1 101 ? 2.701 -3.076 -12.328 1 98.19 101 ASP B C 1
ATOM 2969 O O . ASP B 1 101 ? 2.016 -2.051 -12.305 1 98.19 101 ASP B O 1
ATOM 2973 N N . PHE B 1 102 ? 3.645 -3.199 -11.422 1 98.56 102 PHE B N 1
ATOM 2974 C CA . PHE B 1 102 ? 3.611 -2.391 -10.211 1 98.56 102 PHE B CA 1
ATOM 2975 C C . PHE B 1 102 ? 4.77 -1.401 -10.188 1 98.56 102 PHE B C 1
ATOM 2977 O O . PHE B 1 102 ? 4.68 -0.346 -9.555 1 98.56 102 PHE B O 1
ATOM 2984 N N . GLU B 1 103 ? 5.867 -1.766 -10.742 1 98.56 103 GLU B N 1
ATOM 2985 C CA . GLU B 1 103 ? 7.027 -0.896 -10.914 1 98.56 103 GLU B CA 1
ATOM 2986 C C . GLU B 1 103 ? 7.562 -0.959 -12.336 1 98.56 103 GLU B C 1
ATOM 2988 O O . GLU B 1 103 ? 7.41 -1.977 -13.016 1 98.56 103 GLU B O 1
ATOM 2993 N N . ARG B 1 104 ? 8.164 0.162 -12.773 1 97.81 104 ARG B N 1
ATOM 2994 C CA . ARG B 1 104 ? 8.859 0.164 -14.055 1 97.81 104 ARG B CA 1
ATOM 2995 C C . ARG B 1 104 ? 10.305 -0.278 -13.898 1 97.81 104 ARG B C 1
ATOM 2997 O O . ARG B 1 104 ? 11.211 0.558 -13.805 1 97.81 104 ARG B O 1
ATOM 3004 N N . LEU B 1 105 ? 10.484 -1.599 -13.945 1 98.25 105 LEU B N 1
ATOM 3005 C CA . LEU B 1 105 ? 11.812 -2.17 -13.719 1 98.25 105 LEU B CA 1
ATOM 3006 C C . LEU B 1 105 ? 12.609 -2.215 -15.016 1 98.25 105 LEU B C 1
ATOM 3008 O O . LEU B 1 105 ? 12.062 -2.502 -16.078 1 98.25 105 LEU B O 1
ATOM 3012 N N . ARG B 1 106 ? 13.852 -1.828 -14.945 1 97.5 106 ARG B N 1
ATOM 3013 C CA . ARG B 1 106 ? 14.797 -1.911 -16.047 1 97.5 106 ARG B CA 1
ATOM 3014 C C . ARG B 1 106 ? 15.852 -2.982 -15.789 1 97.5 106 ARG B C 1
ATOM 3016 O O . ARG B 1 106 ? 16.109 -3.344 -14.633 1 97.5 106 ARG B O 1
ATOM 3023 N N . PRO B 1 107 ? 16.375 -3.607 -16.953 1 97.44 107 PRO B N 1
ATOM 3024 C CA . PRO B 1 107 ? 17.469 -4.551 -16.719 1 97.44 107 PRO B CA 1
ATOM 3025 C C . PRO B 1 107 ? 18.5 -4.027 -15.734 1 97.44 107 PRO B C 1
ATOM 3027 O O . PRO B 1 107 ? 18.891 -2.855 -15.797 1 97.44 107 PRO B O 1
ATOM 3030 N N . GLY B 1 108 ? 18.891 -4.809 -14.812 1 96.19 108 GLY B N 1
ATOM 3031 C CA . GLY B 1 108 ? 19.844 -4.402 -13.789 1 96.19 108 GLY B CA 1
ATOM 3032 C C . GLY B 1 108 ? 19.188 -4.074 -12.461 1 96.19 108 GLY B C 1
ATOM 3033 O O . GLY B 1 108 ? 19.844 -4.121 -11.414 1 96.19 108 GLY B O 1
ATOM 3034 N N . ASP B 1 109 ? 17.859 -3.719 -12.453 1 97.31 109 ASP B N 1
ATOM 3035 C CA . ASP B 1 109 ? 17.141 -3.447 -11.211 1 97.31 109 ASP B CA 1
ATOM 3036 C C . ASP B 1 109 ? 16.953 -4.727 -10.398 1 97.31 109 ASP B C 1
ATOM 3038 O O . ASP B 1 109 ? 17.094 -5.832 -10.922 1 97.31 109 ASP B O 1
ATOM 3042 N N . SER B 1 110 ? 16.656 -4.531 -9.117 1 97.38 110 SER B N 1
ATOM 3043 C CA . SER B 1 110 ? 16.516 -5.684 -8.234 1 97.38 110 SER B CA 1
ATOM 3044 C C . SER B 1 110 ? 15.078 -5.84 -7.746 1 97.38 110 SER B C 1
ATOM 3046 O O . SER B 1 110 ? 14.367 -4.848 -7.566 1 97.38 110 SER B O 1
ATOM 3048 N N . VAL B 1 111 ? 14.734 -7.102 -7.594 1 98.62 111 VAL B N 1
ATOM 3049 C CA . VAL B 1 111 ? 13.477 -7.523 -6.984 1 98.62 111 VAL B CA 1
ATOM 3050 C C . VAL B 1 111 ? 13.758 -8.461 -5.816 1 98.62 111 VAL B C 1
ATOM 3052 O O . VAL B 1 111 ? 14.617 -9.352 -5.914 1 98.62 111 VAL B O 1
ATOM 3055 N N . ILE B 1 112 ? 13.086 -8.211 -4.68 1 98.75 112 ILE B N 1
ATOM 3056 C CA . ILE B 1 112 ? 13.25 -9.102 -3.539 1 98.75 112 ILE B CA 1
ATOM 3057 C C . ILE B 1 112 ? 11.953 -9.875 -3.301 1 98.75 112 ILE B C 1
ATOM 3059 O O . ILE B 1 112 ? 10.859 -9.344 -3.514 1 98.75 112 ILE B O 1
ATOM 3063 N N . GLN B 1 113 ? 12.039 -11.141 -2.957 1 98.81 113 GLN B N 1
ATOM 3064 C CA . GLN B 1 113 ? 10.844 -11.93 -2.697 1 98.81 113 GLN B CA 1
ATOM 3065 C C . GLN B 1 113 ? 11.078 -12.922 -1.561 1 98.81 113 GLN B C 1
ATOM 3067 O O . GLN B 1 113 ? 12.203 -13.359 -1.333 1 98.81 113 GLN B O 1
ATOM 3072 N N . ASN B 1 114 ? 10.039 -13.188 -0.827 1 98.19 114 ASN B N 1
ATOM 3073 C CA . ASN B 1 114 ? 10.039 -14.344 0.064 1 98.19 114 ASN B CA 1
ATOM 3074 C C . ASN B 1 114 ? 9.297 -15.523 -0.547 1 98.19 114 ASN B C 1
ATOM 3076 O O . ASN B 1 114 ? 8.773 -15.43 -1.656 1 98.19 114 ASN B O 1
ATOM 3080 N N . ALA B 1 115 ? 9.398 -16.734 0.069 1 94.5 115 ALA B N 1
ATOM 3081 C CA . ALA B 1 115 ? 8.828 -17.969 -0.479 1 94.5 115 ALA B CA 1
ATOM 3082 C C . ALA B 1 115 ? 9.352 -18.234 -1.887 1 94.5 115 ALA B C 1
ATOM 3084 O O . ALA B 1 115 ? 8.578 -18.562 -2.791 1 94.5 115 ALA B O 1
ATOM 3085 N N . SER B 1 116 ? 10.664 -18.094 -2.027 1 96.19 116 SER B N 1
ATOM 3086 C CA . SER B 1 116 ? 11.281 -18.109 -3.35 1 96.19 116 SER B CA 1
ATOM 3087 C C . SER B 1 116 ? 11.242 -19.516 -3.955 1 96.19 116 SER B C 1
ATOM 3089 O O . SER B 1 116 ? 11.398 -19.672 -5.168 1 96.19 116 SER B O 1
ATOM 3091 N N . ASN B 1 117 ? 11.109 -20.469 -3.119 1 92.75 117 ASN B N 1
ATOM 3092 C CA . ASN B 1 117 ? 11.102 -21.844 -3.611 1 92.75 117 ASN B CA 1
ATOM 3093 C C . ASN B 1 117 ? 9.695 -22.281 -4.016 1 92.75 117 ASN B C 1
ATOM 3095 O O . ASN B 1 117 ? 9.508 -23.406 -4.512 1 92.75 117 ASN B O 1
ATOM 3099 N N . SER B 1 118 ? 8.703 -21.484 -3.76 1 92.81 118 SER B N 1
ATOM 3100 C CA . SER B 1 118 ? 7.34 -21.781 -4.184 1 92.81 118 SER B CA 1
ATOM 3101 C C . SER B 1 118 ? 7.223 -21.797 -5.703 1 92.81 118 SER B C 1
ATOM 3103 O O . SER B 1 118 ? 8.148 -21.391 -6.406 1 92.81 118 SER B O 1
ATOM 3105 N N . GLY B 1 119 ? 6.039 -22.312 -6.203 1 94.38 119 GLY B N 1
ATOM 3106 C CA . GLY B 1 119 ? 5.789 -22.281 -7.637 1 94.38 119 GLY B CA 1
ATOM 3107 C C . GLY B 1 119 ? 5.887 -20.891 -8.234 1 94.38 119 GLY B C 1
ATOM 3108 O O . GLY B 1 119 ? 6.562 -20.688 -9.242 1 94.38 119 GLY B O 1
ATOM 3109 N N . VAL B 1 120 ? 5.281 -19.891 -7.566 1 97.19 120 VAL B N 1
ATOM 3110 C CA . VAL B 1 120 ? 5.332 -18.516 -8.039 1 97.19 120 VAL B CA 1
ATOM 3111 C C . VAL B 1 120 ? 6.754 -17.969 -7.898 1 97.19 120 VAL B C 1
ATOM 3113 O O . VAL B 1 120 ? 7.27 -17.328 -8.812 1 97.19 120 VAL B O 1
ATOM 3116 N N . GLY B 1 121 ? 7.395 -18.266 -6.77 1 97.44 121 GLY B N 1
ATOM 3117 C CA . GLY B 1 121 ? 8.742 -17.781 -6.535 1 97.44 121 GLY B CA 1
ATOM 3118 C C . GLY B 1 121 ? 9.734 -18.234 -7.586 1 97.44 121 GLY B C 1
ATOM 3119 O O . GLY B 1 121 ? 10.555 -17.453 -8.062 1 97.44 121 GLY B O 1
ATOM 3120 N N . GLN B 1 122 ? 9.664 -19.469 -7.941 1 97.44 122 GLN B N 1
ATOM 3121 C CA . GLN B 1 122 ? 10.57 -20 -8.953 1 97.44 122 GLN B CA 1
ATOM 3122 C C . GLN B 1 122 ? 10.266 -19.406 -10.328 1 97.44 122 GLN B C 1
ATOM 3124 O O . GLN B 1 122 ? 11.18 -19.141 -11.109 1 97.44 122 GLN B O 1
ATOM 3129 N N . ALA B 1 123 ? 8.977 -19.234 -10.602 1 98.44 123 ALA B N 1
ATOM 3130 C CA . ALA B 1 123 ? 8.609 -18.547 -11.844 1 98.44 123 ALA B CA 1
ATOM 3131 C C . ALA B 1 123 ? 9.156 -17.125 -11.875 1 98.44 123 ALA B C 1
ATOM 3133 O O . ALA B 1 123 ? 9.648 -16.672 -12.914 1 98.44 123 ALA B O 1
ATOM 3134 N N . VAL B 1 124 ? 9.117 -16.391 -10.742 1 98.81 124 VAL B N 1
ATOM 3135 C CA . VAL B 1 124 ? 9.648 -15.039 -10.625 1 98.81 124 VAL B CA 1
ATOM 3136 C C . VAL B 1 124 ? 11.141 -15.039 -10.953 1 98.81 124 VAL B C 1
ATOM 3138 O O . VAL B 1 124 ? 11.617 -14.195 -11.711 1 98.81 124 VAL B O 1
ATOM 3141 N N . ILE B 1 125 ? 11.844 -16.016 -10.398 1 98.75 125 ILE B N 1
ATOM 3142 C CA . ILE B 1 125 ? 13.289 -16.109 -10.609 1 98.75 125 ILE B CA 1
ATOM 3143 C C . ILE B 1 125 ? 13.578 -16.219 -12.109 1 98.75 125 ILE B C 1
ATOM 3145 O O . ILE B 1 125 ? 14.383 -15.461 -12.648 1 98.75 125 ILE B O 1
ATOM 3149 N N . GLN B 1 126 ? 12.938 -17.094 -12.75 1 98.88 126 GLN B N 1
ATOM 3150 C CA . GLN B 1 126 ? 13.227 -17.375 -14.148 1 98.88 126 GLN B CA 1
ATOM 3151 C C . GLN B 1 126 ? 12.812 -16.203 -15.039 1 98.88 126 GLN B C 1
ATOM 3153 O O . GLN B 1 126 ? 13.57 -15.789 -15.914 1 98.88 126 GLN B O 1
ATOM 3158 N N . ILE B 1 127 ? 11.609 -15.68 -14.828 1 98.88 127 ILE B N 1
ATOM 3159 C CA . ILE B 1 127 ? 11.109 -14.594 -15.664 1 98.88 127 ILE B CA 1
ATOM 3160 C C . ILE B 1 127 ? 11.945 -13.336 -15.438 1 98.88 127 ILE B C 1
ATOM 3162 O O . ILE B 1 127 ? 12.281 -12.625 -16.391 1 98.88 127 ILE B O 1
ATOM 3166 N N . ALA B 1 128 ? 12.289 -13.055 -14.172 1 98.88 128 ALA B N 1
ATOM 3167 C CA . ALA B 1 128 ? 13.156 -11.914 -13.875 1 98.88 128 ALA B CA 1
ATOM 3168 C C . ALA B 1 128 ? 14.5 -12.039 -14.594 1 98.88 128 ALA B C 1
ATOM 3170 O O . ALA B 1 128 ? 15.008 -11.07 -15.156 1 98.88 128 ALA B O 1
ATOM 3171 N N . ALA B 1 129 ? 15.055 -13.242 -14.547 1 98.75 129 ALA B N 1
ATOM 3172 C CA . ALA B 1 129 ? 16.312 -13.484 -15.25 1 98.75 129 ALA B CA 1
ATOM 3173 C C . ALA B 1 129 ? 16.172 -13.203 -16.734 1 98.75 129 ALA B C 1
ATOM 3175 O O . ALA B 1 129 ? 17.031 -12.562 -17.344 1 98.75 129 ALA B O 1
ATOM 3176 N N . ALA B 1 130 ? 15.078 -13.672 -17.312 1 98.62 130 ALA B N 1
ATOM 3177 C CA . ALA B 1 130 ? 14.82 -13.461 -18.734 1 98.62 130 ALA B CA 1
ATOM 3178 C C . ALA B 1 130 ? 14.688 -11.977 -19.047 1 98.62 130 ALA B C 1
ATOM 3180 O O . ALA B 1 130 ? 15.008 -11.539 -20.156 1 98.62 130 ALA B O 1
ATOM 3181 N N . LEU B 1 131 ? 14.258 -11.195 -18.094 1 97.88 131 LEU B N 1
ATOM 3182 C CA . LEU B 1 131 ? 14.047 -9.758 -18.266 1 97.88 131 LEU B CA 1
ATOM 3183 C C . LEU B 1 131 ? 15.312 -8.984 -17.922 1 97.88 131 LEU B C 1
ATOM 3185 O O . LEU B 1 131 ? 15.336 -7.754 -18.016 1 97.88 131 LEU B O 1
ATOM 3189 N N . GLY B 1 132 ? 16.328 -9.641 -17.453 1 97.94 132 GLY B N 1
ATOM 3190 C CA . GLY B 1 132 ? 17.594 -9.008 -17.094 1 97.94 132 GLY B CA 1
ATOM 3191 C C . GLY B 1 132 ? 17.562 -8.383 -15.703 1 97.94 132 GLY B C 1
ATOM 3192 O O . GLY B 1 132 ? 18.359 -7.508 -15.391 1 97.94 132 GLY B O 1
ATOM 3193 N N . LEU B 1 133 ? 16.625 -8.773 -14.875 1 98.06 133 LEU B N 1
ATOM 3194 C CA . LEU B 1 133 ? 16.516 -8.273 -13.508 1 98.06 133 LEU B CA 1
ATOM 3195 C C . LEU B 1 133 ? 17.328 -9.133 -12.547 1 98.06 133 LEU B C 1
ATOM 3197 O O . LEU B 1 133 ? 17.609 -10.289 -12.836 1 98.06 133 LEU B O 1
ATOM 3201 N N . ARG B 1 134 ? 17.656 -8.555 -11.469 1 97.38 134 ARG B N 1
ATOM 3202 C CA . ARG B 1 134 ? 18.297 -9.281 -10.375 1 97.38 134 ARG B CA 1
ATOM 3203 C C . ARG B 1 134 ? 17.281 -9.656 -9.297 1 97.38 134 ARG B C 1
ATOM 3205 O O . ARG B 1 134 ? 16.391 -8.875 -8.984 1 97.38 134 ARG B O 1
ATOM 3212 N N . THR B 1 135 ? 17.469 -10.836 -8.789 1 98.38 135 THR B N 1
ATOM 3213 C CA . THR B 1 135 ? 16.531 -11.25 -7.754 1 98.38 135 THR B CA 1
ATOM 3214 C C . THR B 1 135 ? 17.25 -11.539 -6.445 1 98.38 135 THR B C 1
ATOM 3216 O O . THR B 1 135 ? 18.359 -12.094 -6.453 1 98.38 135 THR B O 1
ATOM 3219 N N . ILE B 1 136 ? 16.734 -11.016 -5.41 1 98.12 136 ILE B N 1
ATOM 3220 C CA . ILE B 1 136 ? 17.109 -11.383 -4.051 1 98.12 136 ILE B CA 1
ATOM 3221 C C . ILE B 1 136 ? 16.062 -12.32 -3.465 1 98.12 136 ILE B C 1
ATOM 3223 O O . ILE B 1 136 ? 14.938 -11.898 -3.166 1 98.12 136 ILE B O 1
ATOM 3227 N N . ASN B 1 137 ? 16.484 -13.57 -3.283 1 98.38 137 ASN B N 1
ATOM 3228 C CA . ASN B 1 137 ? 15.539 -14.625 -2.955 1 98.38 137 ASN B CA 1
ATOM 3229 C C . ASN B 1 137 ? 15.688 -15.086 -1.509 1 98.38 137 ASN B C 1
ATOM 3231 O O . ASN B 1 137 ? 16.688 -15.703 -1.151 1 98.38 137 ASN B O 1
ATOM 3235 N N . VAL B 1 138 ? 14.633 -14.773 -0.739 1 97.69 138 VAL B N 1
ATOM 3236 C CA . VAL B 1 138 ? 14.656 -15.102 0.682 1 97.69 138 VAL B CA 1
ATOM 3237 C C . VAL B 1 138 ? 14.031 -16.484 0.903 1 97.69 138 VAL B C 1
ATOM 3239 O O . VAL B 1 138 ? 12.93 -16.75 0.409 1 97.69 138 VAL B O 1
ATOM 3242 N N . VAL B 1 139 ? 14.727 -17.344 1.582 1 95.19 139 VAL B N 1
ATOM 3243 C CA . VAL B 1 139 ? 14.242 -18.703 1.863 1 95.19 139 VAL B CA 1
ATOM 3244 C C . VAL B 1 139 ? 14.352 -18.984 3.361 1 95.19 139 VAL B C 1
ATOM 3246 O O . VAL B 1 139 ? 15.07 -18.297 4.082 1 95.19 139 VAL B O 1
ATOM 3249 N N . ARG B 1 140 ? 13.633 -19.953 3.848 1 92.25 140 ARG B N 1
ATOM 3250 C CA . ARG B 1 140 ? 13.758 -20.422 5.223 1 92.25 140 ARG B CA 1
ATOM 3251 C C . ARG B 1 140 ? 14.984 -21.312 5.383 1 92.25 140 ARG B C 1
ATOM 3253 O O . ARG B 1 140 ? 15.281 -22.141 4.512 1 92.25 140 ARG B O 1
ATOM 3260 N N . ASP B 1 141 ? 15.562 -21.141 6.453 1 89.62 141 ASP B N 1
ATOM 3261 C CA . ASP B 1 141 ? 16.719 -21.984 6.723 1 89.62 141 ASP B CA 1
ATOM 3262 C C . ASP B 1 141 ? 16.312 -23.453 6.832 1 89.62 141 ASP B C 1
ATOM 3264 O O . ASP B 1 141 ? 15.25 -23.766 7.367 1 89.62 141 ASP B O 1
ATOM 3268 N N . ARG B 1 142 ? 17.203 -24.328 6.289 1 87.81 142 ARG B N 1
ATOM 3269 C CA . ARG B 1 142 ? 16.984 -25.766 6.305 1 87.81 142 ARG B CA 1
ATOM 3270 C C . ARG B 1 142 ? 18.297 -26.531 6.18 1 87.81 142 ARG B C 1
ATOM 3272 O O . ARG B 1 142 ? 19.297 -25.969 5.75 1 87.81 142 ARG B O 1
ATOM 3279 N N . PRO B 1 143 ? 18.297 -27.812 6.633 1 88.12 143 PRO B N 1
ATOM 3280 C CA . PRO B 1 143 ? 19.547 -28.594 6.586 1 88.12 143 PRO B CA 1
ATOM 3281 C C . PRO B 1 143 ? 20.141 -28.656 5.184 1 88.12 143 PRO B C 1
ATOM 3283 O O . PRO B 1 143 ? 21.359 -28.625 5.031 1 88.12 143 PRO B O 1
ATOM 3286 N N . ASP B 1 144 ? 19.422 -28.766 4.164 1 87.56 144 ASP B N 1
ATOM 3287 C CA . ASP B 1 144 ? 19.922 -28.906 2.803 1 87.56 144 ASP B CA 1
ATOM 3288 C C . ASP B 1 144 ? 19.797 -27.578 2.039 1 87.56 144 ASP B C 1
ATOM 3290 O O . ASP B 1 144 ? 19.438 -27.578 0.861 1 87.56 144 ASP B O 1
ATOM 3294 N N . ILE B 1 145 ? 20.203 -26.547 2.719 1 92.56 145 ILE B N 1
ATOM 3295 C CA . ILE B 1 145 ? 19.984 -25.203 2.17 1 92.56 145 ILE B CA 1
ATOM 3296 C C . ILE B 1 145 ? 20.859 -25.016 0.927 1 92.56 145 ILE B C 1
ATOM 3298 O O . ILE B 1 145 ? 20.453 -24.328 -0.015 1 92.56 145 ILE B O 1
ATOM 3302 N N . GLN B 1 146 ? 22.047 -25.594 0.897 1 95 146 GLN B N 1
ATOM 3303 C CA . GLN B 1 146 ? 22.938 -25.453 -0.251 1 95 146 GLN B CA 1
ATOM 3304 C C . GLN B 1 146 ? 22.312 -26.047 -1.51 1 95 146 GLN B C 1
ATOM 3306 O O . GLN B 1 146 ? 22.422 -25.469 -2.594 1 95 146 GLN B O 1
ATOM 3311 N N . LYS B 1 147 ? 21.719 -27.203 -1.34 1 93.62 147 LYS B N 1
ATOM 3312 C CA . LYS B 1 147 ? 21.047 -27.828 -2.475 1 93.62 147 LYS B CA 1
ATOM 3313 C C . LYS B 1 147 ? 19.938 -26.922 -3.021 1 93.62 147 LYS B C 1
ATOM 3315 O O . LYS B 1 147 ? 19.812 -26.766 -4.238 1 93.62 147 LYS B O 1
ATOM 3320 N N . LEU B 1 148 ? 19.203 -26.375 -2.137 1 93.5 148 LEU B N 1
ATOM 3321 C CA . LEU B 1 148 ? 18.156 -25.469 -2.541 1 93.5 148 LEU B CA 1
ATOM 3322 C C . LEU B 1 148 ? 18.734 -24.234 -3.24 1 93.5 148 LEU B C 1
ATOM 3324 O O . LEU B 1 148 ? 18.234 -23.828 -4.293 1 93.5 148 LEU B O 1
ATOM 3328 N N . THR B 1 149 ? 19.766 -23.703 -2.65 1 96.38 149 THR B N 1
ATOM 3329 C CA . THR B 1 149 ? 20.422 -22.516 -3.215 1 96.38 149 THR B CA 1
ATOM 3330 C C . THR B 1 149 ? 20.922 -22.812 -4.629 1 96.38 149 THR B C 1
ATOM 3332 O O . THR B 1 149 ? 20.688 -22.016 -5.547 1 96.38 149 THR B O 1
ATOM 3335 N N . ASP B 1 150 ? 21.547 -23.922 -4.809 1 96.69 150 ASP B N 1
ATOM 3336 C CA . ASP B 1 150 ? 22.078 -24.297 -6.117 1 96.69 150 ASP B CA 1
ATOM 3337 C C . ASP B 1 150 ? 20.938 -24.438 -7.133 1 96.69 150 ASP B C 1
ATOM 3339 O O . ASP B 1 150 ? 21.062 -24.016 -8.281 1 96.69 150 ASP B O 1
ATOM 3343 N N . ARG B 1 151 ? 19.906 -25.031 -6.688 1 94.19 151 ARG B N 1
ATOM 3344 C CA . ARG B 1 151 ? 18.75 -25.203 -7.562 1 94.19 151 ARG B CA 1
ATOM 3345 C C . ARG B 1 151 ? 18.188 -23.859 -8 1 94.19 151 ARG B C 1
ATOM 3347 O O . ARG B 1 151 ? 17.938 -23.641 -9.188 1 94.19 151 ARG B O 1
ATOM 3354 N N . LEU B 1 152 ? 17.984 -22.969 -7.074 1 96.88 152 LEU B N 1
ATOM 3355 C CA . LEU B 1 152 ? 17.422 -21.672 -7.406 1 96.88 152 LEU B CA 1
ATOM 3356 C C . LEU B 1 152 ? 18.375 -20.875 -8.305 1 96.88 152 LEU B C 1
ATOM 3358 O O . LEU B 1 152 ? 17.922 -20.188 -9.227 1 96.88 152 LEU B O 1
ATOM 3362 N N . LYS B 1 153 ? 19.641 -21.016 -8.062 1 98.12 153 LYS B N 1
ATOM 3363 C CA . LYS B 1 153 ? 20.625 -20.344 -8.914 1 98.12 153 LYS B CA 1
ATOM 3364 C C . LYS B 1 153 ? 20.594 -20.906 -10.336 1 98.12 153 LYS B C 1
ATOM 3366 O O . LYS B 1 153 ? 20.766 -20.172 -11.305 1 98.12 153 LYS B O 1
ATOM 3371 N N . SER B 1 154 ? 20.406 -22.172 -10.383 1 97.38 154 SER B N 1
ATOM 3372 C CA . SER B 1 154 ? 20.312 -22.797 -11.703 1 97.38 154 SER B CA 1
ATOM 3373 C C . SER B 1 154 ? 19.109 -22.297 -12.469 1 97.38 154 SER B C 1
ATOM 3375 O O . SER B 1 154 ? 19.078 -22.344 -13.703 1 97.38 154 SER B O 1
ATOM 3377 N N . LEU B 1 155 ? 18.109 -21.812 -11.742 1 97.38 155 LEU B N 1
ATOM 3378 C CA . LEU B 1 155 ? 16.906 -21.25 -12.367 1 97.38 155 LEU B CA 1
ATOM 3379 C C . LEU B 1 155 ? 17.109 -19.781 -12.727 1 97.38 155 LEU B C 1
ATOM 3381 O O . LEU B 1 155 ? 16.281 -19.188 -13.398 1 97.38 155 LEU B O 1
ATOM 3385 N N . GLY B 1 156 ? 18.188 -19.172 -12.227 1 98.12 156 GLY B N 1
ATOM 3386 C CA . GLY B 1 156 ? 18.484 -17.797 -12.594 1 98.12 156 GLY B CA 1
ATOM 3387 C C . GLY B 1 156 ? 18.547 -16.859 -11.406 1 98.12 156 GLY B C 1
ATOM 3388 O O . GLY B 1 156 ? 18.688 -15.641 -11.57 1 98.12 156 GLY B O 1
ATOM 3389 N N . ALA B 1 157 ? 18.484 -17.406 -10.211 1 98.25 157 ALA B N 1
ATOM 3390 C CA . ALA B 1 157 ? 18.547 -16.562 -9.016 1 98.25 157 ALA B CA 1
ATOM 3391 C C . ALA B 1 157 ? 19.906 -15.891 -8.891 1 98.25 157 ALA B C 1
ATOM 3393 O O . ALA B 1 157 ? 20.953 -16.547 -8.984 1 98.25 157 ALA B O 1
ATOM 3394 N N . HIS B 1 158 ? 19.922 -14.617 -8.648 1 96.88 158 HIS B N 1
ATOM 3395 C CA . HIS B 1 158 ? 21.172 -13.898 -8.461 1 96.88 158 HIS B CA 1
ATOM 3396 C C . HIS B 1 158 ? 21.688 -14.055 -7.027 1 96.88 158 HIS B C 1
ATOM 3398 O O . HIS B 1 158 ? 22.859 -14.375 -6.812 1 96.88 158 HIS B O 1
ATOM 3404 N N . 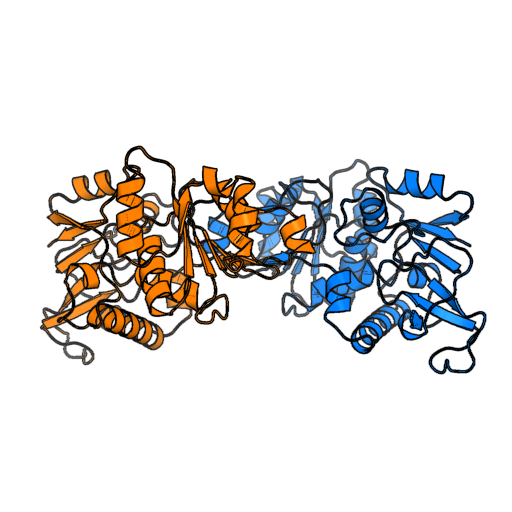HIS B 1 159 ? 20.781 -13.789 -6.066 1 96.38 159 HIS B N 1
ATOM 3405 C CA . HIS B 1 159 ? 21.109 -13.938 -4.652 1 96.38 159 HIS B CA 1
ATOM 3406 C C . HIS B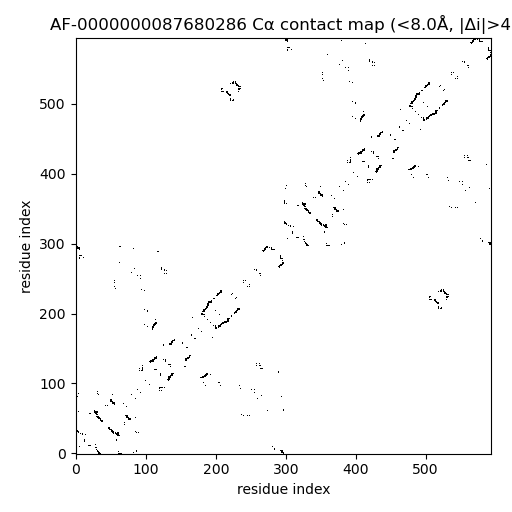 1 159 ? 20.078 -14.789 -3.924 1 96.38 159 HIS B C 1
ATOM 3408 O O . HIS B 1 159 ? 18.875 -14.672 -4.188 1 96.38 159 HIS B O 1
ATOM 3414 N N . VAL B 1 160 ? 20.547 -15.719 -3.131 1 97.31 160 VAL B N 1
ATOM 3415 C CA . VAL B 1 160 ? 19.703 -16.516 -2.242 1 97.31 160 VAL B CA 1
ATOM 3416 C C . VAL B 1 160 ? 20.156 -16.328 -0.796 1 97.31 160 VAL B C 1
ATOM 3418 O O . VAL B 1 160 ? 21.328 -16.547 -0.463 1 97.31 160 VAL B O 1
ATOM 3421 N N . VAL B 1 161 ? 19.281 -15.812 0.006 1 95.94 161 VAL B N 1
ATOM 3422 C CA . VAL B 1 161 ? 19.609 -15.516 1.396 1 95.94 161 VAL B CA 1
ATOM 3423 C C . VAL B 1 161 ? 18.547 -16.109 2.318 1 95.94 161 VAL B C 1
ATOM 3425 O O . VAL B 1 161 ? 17.375 -16.219 1.937 1 95.94 161 VAL B O 1
ATOM 3428 N N . THR B 1 162 ? 18.922 -16.531 3.523 1 95.62 162 THR B N 1
ATOM 3429 C CA . THR B 1 162 ? 17.938 -17 4.496 1 95.62 162 THR B CA 1
ATOM 3430 C C . THR B 1 162 ? 17.266 -15.812 5.203 1 95.62 162 THR B C 1
ATOM 3432 O O . THR B 1 162 ? 17.781 -14.695 5.168 1 95.62 162 THR B O 1
ATOM 3435 N N . GLU B 1 163 ? 16.172 -16.094 5.812 1 93.94 163 GLU B N 1
ATOM 3436 C CA . GLU B 1 163 ? 15.492 -15.062 6.594 1 93.94 163 GLU B CA 1
ATOM 3437 C C . GLU B 1 163 ? 16.406 -14.484 7.668 1 93.94 163 GLU B C 1
ATOM 3439 O O . GLU B 1 163 ? 16.391 -13.281 7.926 1 93.94 163 GLU B O 1
ATOM 3444 N N . GLU B 1 164 ? 17.156 -15.32 8.281 1 93.06 164 GLU B N 1
ATOM 3445 C CA . GLU B 1 164 ? 18.094 -14.906 9.336 1 93.06 164 GLU B CA 1
ATOM 3446 C C . GLU B 1 164 ? 19.188 -14.016 8.773 1 93.06 164 GLU B C 1
ATOM 3448 O O . GLU B 1 164 ? 19.547 -13.008 9.383 1 93.06 164 GLU B O 1
ATOM 3453 N N . GLU B 1 165 ? 19.672 -14.406 7.648 1 92.38 165 GLU B N 1
ATOM 3454 C CA . GLU B 1 165 ? 20.719 -13.617 7.008 1 92.38 165 GLU B CA 1
ATOM 3455 C C . GLU B 1 165 ? 20.203 -12.227 6.621 1 92.38 165 GLU B C 1
ATOM 3457 O O . GLU B 1 165 ? 20.938 -11.242 6.742 1 92.38 165 GLU B O 1
ATOM 3462 N N . LEU B 1 166 ? 19 -12.172 6.199 1 93.19 166 LEU B N 1
ATOM 3463 C CA . LEU B 1 166 ? 18.406 -10.914 5.762 1 93.19 166 LEU B CA 1
ATOM 3464 C C . LEU B 1 166 ? 18.328 -9.914 6.914 1 93.19 166 LEU B C 1
ATOM 3466 O O . LEU B 1 166 ? 18.359 -8.703 6.699 1 93.19 166 LEU B O 1
ATOM 3470 N N . ARG B 1 167 ? 18.297 -10.375 8.141 1 89.94 167 ARG B N 1
ATOM 3471 C CA . ARG B 1 167 ? 18.109 -9.531 9.32 1 89.94 167 ARG B CA 1
ATOM 3472 C C . ARG B 1 167 ? 19.453 -9.039 9.844 1 89.94 167 ARG B C 1
ATOM 3474 O O . ARG B 1 167 ? 19.516 -8.156 10.703 1 89.94 167 ARG B O 1
ATOM 3481 N N . LYS B 1 168 ? 20.438 -9.664 9.359 1 88.31 168 LYS B N 1
ATOM 3482 C CA . LYS B 1 168 ? 21.766 -9.336 9.875 1 88.31 168 LYS B CA 1
ATOM 3483 C C . LYS B 1 168 ? 22.234 -7.984 9.352 1 88.31 168 LYS B C 1
ATOM 3485 O O . LYS B 1 168 ? 21.891 -7.59 8.234 1 88.31 168 LYS B O 1
ATOM 3490 N N . LEU B 1 169 ? 23.094 -7.402 10.133 1 80.81 169 LEU B N 1
ATOM 3491 C CA . LEU B 1 169 ? 23.641 -6.094 9.805 1 80.81 169 LEU B CA 1
ATOM 3492 C C . LEU B 1 169 ? 24.5 -6.168 8.539 1 80.81 169 LEU B C 1
ATOM 3494 O O . LEU B 1 169 ? 24.594 -5.188 7.801 1 80.81 169 LEU B O 1
ATOM 3498 N N . GLU B 1 170 ? 24.984 -7.316 8.266 1 81.69 170 GLU B N 1
ATOM 3499 C CA . GLU B 1 170 ? 25.844 -7.52 7.098 1 81.69 170 GLU B CA 1
ATOM 3500 C C . GLU B 1 170 ? 25.078 -7.258 5.801 1 81.69 170 GLU B C 1
ATOM 3502 O O . GLU B 1 170 ? 25.688 -7.016 4.758 1 81.69 170 GLU B O 1
ATOM 3507 N N . MET B 1 171 ? 23.812 -7.336 5.887 1 82.25 171 MET B N 1
ATOM 3508 C CA . MET B 1 171 ? 22.984 -7.086 4.707 1 82.25 171 MET B CA 1
ATOM 3509 C C . MET B 1 171 ? 23.141 -5.648 4.227 1 82.25 171 MET B C 1
ATOM 3511 O O . MET B 1 171 ? 23.016 -5.367 3.035 1 82.25 171 MET B O 1
ATOM 3515 N N . LYS B 1 172 ? 23.438 -4.742 5.133 1 80.12 172 LYS B N 1
ATOM 3516 C CA . LYS B 1 172 ? 23.703 -3.363 4.73 1 80.12 172 LYS B CA 1
ATOM 3517 C C . LYS B 1 172 ? 24.859 -3.293 3.742 1 80.12 172 LYS B C 1
ATOM 3519 O O . LYS B 1 172 ? 24.828 -2.514 2.787 1 80.12 172 LYS B O 1
ATOM 3524 N N . ASN B 1 173 ? 25.859 -4.152 4.012 1 85.31 173 ASN B N 1
ATOM 3525 C CA . ASN B 1 173 ? 27 -4.215 3.105 1 85.31 173 ASN B CA 1
ATOM 3526 C C . ASN B 1 173 ? 26.641 -4.867 1.777 1 85.31 173 ASN B C 1
ATOM 3528 O O . ASN B 1 173 ? 27.172 -4.504 0.73 1 85.31 173 ASN B O 1
ATOM 3532 N N . PHE B 1 174 ? 25.703 -5.742 1.886 1 87.62 174 PHE B N 1
ATOM 3533 C CA . PHE B 1 174 ? 25.188 -6.426 0.708 1 87.62 174 PHE B CA 1
ATOM 3534 C C . PHE B 1 174 ? 24.625 -5.43 -0.294 1 87.62 174 PHE B C 1
ATOM 3536 O O . PHE B 1 174 ? 24.891 -5.527 -1.494 1 87.62 174 PHE B O 1
ATOM 3543 N N . PHE B 1 175 ? 23.969 -4.363 0.165 1 88.31 175 PHE B N 1
ATOM 3544 C CA . PHE B 1 175 ? 23.266 -3.428 -0.706 1 88.31 175 PHE B CA 1
ATOM 3545 C C . PHE B 1 175 ? 24.188 -2.297 -1.14 1 88.31 175 PHE B C 1
ATOM 3547 O O . PHE B 1 175 ? 23.781 -1.392 -1.866 1 88.31 175 PHE B O 1
ATOM 3554 N N . LYS B 1 176 ? 25.438 -2.303 -0.695 1 86.69 176 LYS B N 1
ATOM 3555 C CA . LYS B 1 176 ? 26.453 -1.427 -1.277 1 86.69 176 LYS B CA 1
ATOM 3556 C C . LYS B 1 176 ? 26.781 -1.845 -2.707 1 86.69 176 LYS B C 1
ATOM 3558 O O . LYS B 1 176 ? 27.109 -1.003 -3.545 1 86.69 176 LYS B O 1
ATOM 3563 N N . ASP B 1 177 ? 26.609 -3.107 -2.957 1 87.06 177 ASP B N 1
ATOM 3564 C CA . ASP B 1 177 ? 27 -3.652 -4.254 1 87.06 177 ASP B CA 1
ATOM 3565 C C . ASP B 1 177 ? 25.766 -4.031 -5.078 1 87.06 177 ASP B C 1
ATOM 3567 O O . ASP B 1 177 ? 25.859 -4.203 -6.297 1 87.06 177 ASP B O 1
ATOM 3571 N N . VAL B 1 178 ? 24.703 -4.203 -4.449 1 89.5 178 VAL B N 1
ATOM 3572 C CA . VAL B 1 178 ? 23.453 -4.598 -5.098 1 89.5 178 VAL B CA 1
ATOM 3573 C C . VAL B 1 178 ? 22.422 -3.484 -4.961 1 89.5 178 VAL B C 1
ATOM 3575 O O . VAL B 1 178 ? 22.156 -3.004 -3.855 1 89.5 178 VAL B O 1
ATOM 3578 N N . PRO B 1 179 ? 21.938 -3.088 -6.043 1 91.62 179 PRO B N 1
ATOM 3579 C CA . PRO B 1 179 ? 20.906 -2.051 -5.938 1 91.62 179 PRO B CA 1
ATOM 3580 C C . PRO B 1 179 ? 19.734 -2.465 -5.039 1 91.62 179 PRO B C 1
ATOM 3582 O O . PRO B 1 179 ? 19.266 -3.6 -5.125 1 91.62 179 PRO B O 1
ATOM 3585 N N . GLN B 1 180 ? 19.281 -1.523 -4.156 1 95.44 180 GLN B N 1
ATOM 3586 C CA . GLN B 1 180 ? 18.109 -1.811 -3.336 1 95.44 180 GLN B CA 1
ATOM 3587 C C . GLN B 1 180 ? 16.891 -2.117 -4.203 1 95.44 180 GLN B C 1
ATOM 3589 O O . GLN B 1 180 ? 16.656 -1.453 -5.215 1 95.44 180 GLN B O 1
ATOM 3594 N N . PRO B 1 181 ? 16.172 -3.1 -3.828 1 98.12 181 PRO B N 1
ATOM 3595 C CA . PRO B 1 181 ? 15.055 -3.502 -4.676 1 98.12 181 PRO B CA 1
ATOM 3596 C C . PRO B 1 181 ? 13.93 -2.473 -4.688 1 98.12 181 PRO B C 1
ATOM 3598 O O . PRO B 1 181 ? 13.602 -1.893 -3.646 1 98.12 181 PRO B O 1
ATOM 3601 N N . GLN B 1 182 ? 13.359 -2.299 -5.801 1 98.31 182 GLN B N 1
ATOM 3602 C CA . GLN B 1 182 ? 12.227 -1.388 -5.969 1 98.31 182 GLN B CA 1
ATOM 3603 C C . GLN B 1 182 ? 10.898 -2.121 -5.809 1 98.31 182 GLN B C 1
ATOM 3605 O O . GLN B 1 182 ? 9.852 -1.492 -5.648 1 98.31 182 GLN B O 1
ATOM 3610 N N . LEU B 1 183 ? 10.992 -3.432 -5.891 1 98.88 183 LEU B N 1
ATOM 3611 C CA . LEU B 1 183 ? 9.805 -4.281 -5.844 1 98.88 183 LEU B CA 1
ATOM 3612 C C . LEU B 1 183 ? 10.023 -5.473 -4.914 1 98.88 183 LEU B C 1
ATOM 3614 O O . LEU B 1 183 ? 11.07 -6.129 -4.98 1 98.88 183 LEU B O 1
ATOM 3618 N N . ALA B 1 184 ? 9.141 -5.602 -4.008 1 98.94 184 ALA B N 1
ATOM 3619 C CA . ALA B 1 184 ? 9.117 -6.777 -3.143 1 98.94 184 ALA B CA 1
ATOM 3620 C C . ALA B 1 184 ? 7.863 -7.609 -3.387 1 98.94 184 ALA B C 1
ATOM 3622 O O . ALA B 1 184 ? 6.762 -7.066 -3.52 1 98.94 184 ALA B O 1
ATOM 3623 N N . LEU B 1 185 ? 8.039 -8.906 -3.5 1 98.94 185 LEU B N 1
ATOM 3624 C CA . LEU B 1 185 ? 6.934 -9.844 -3.658 1 98.94 185 LEU B CA 1
ATOM 3625 C C . LEU B 1 185 ? 6.77 -10.703 -2.412 1 98.94 185 LEU B C 1
ATOM 3627 O O . LEU B 1 185 ? 7.68 -11.453 -2.043 1 98.94 185 LEU B O 1
ATOM 3631 N N . ASN B 1 186 ? 5.625 -10.57 -1.788 1 98.88 186 ASN B N 1
ATOM 3632 C CA . ASN B 1 186 ? 5.387 -11.203 -0.493 1 98.88 186 ASN B CA 1
ATOM 3633 C C . ASN B 1 186 ? 4.309 -12.273 -0.582 1 98.88 186 ASN B C 1
ATOM 3635 O O . ASN B 1 186 ? 3.191 -12.008 -1.026 1 98.88 186 ASN B O 1
ATOM 3639 N N . CYS B 1 187 ? 4.688 -13.461 -0.174 1 97.19 187 CYS B N 1
ATOM 3640 C CA . CYS B 1 187 ? 3.752 -14.578 -0.156 1 97.19 187 CYS B CA 1
ATOM 3641 C C . CYS B 1 187 ? 3.588 -15.125 1.255 1 97.19 187 CYS B C 1
ATOM 3643 O O . CYS B 1 187 ? 2.936 -16.156 1.453 1 97.19 187 CYS B O 1
ATOM 3645 N N . VAL B 1 188 ? 4.168 -14.555 2.242 1 96.12 188 VAL B N 1
ATOM 3646 C CA . VAL B 1 188 ? 4.277 -15.195 3.551 1 96.12 188 VAL B CA 1
ATOM 3647 C C . VAL B 1 188 ? 3.521 -14.375 4.59 1 96.12 188 VAL B C 1
ATOM 3649 O O . VAL B 1 188 ? 2.607 -14.883 5.246 1 96.12 188 VAL B O 1
ATOM 3652 N N . GLY B 1 189 ? 3.797 -13.125 4.734 1 96.88 189 GLY B N 1
ATOM 3653 C CA . GLY B 1 189 ? 3.248 -12.273 5.777 1 96.88 189 GLY B CA 1
ATOM 3654 C C . GLY B 1 189 ? 4.094 -12.25 7.035 1 96.88 189 GLY B C 1
ATOM 3655 O O . GLY B 1 189 ? 5.242 -12.695 7.027 1 96.88 189 GLY B O 1
ATOM 3656 N N . GLY B 1 190 ? 3.594 -11.586 8.062 1 96.56 190 GLY B N 1
ATOM 3657 C CA . GLY B 1 190 ? 4.266 -11.562 9.352 1 96.56 190 GLY B CA 1
ATOM 3658 C C . GLY B 1 190 ? 5.641 -10.93 9.297 1 96.56 190 GLY B C 1
ATOM 3659 O O . GLY B 1 190 ? 5.855 -9.961 8.562 1 96.56 190 GLY B O 1
ATOM 3660 N N . LYS B 1 191 ? 6.555 -11.5 10.078 1 95.31 191 LYS B N 1
ATOM 3661 C CA . LYS B 1 191 ? 7.91 -10.961 10.195 1 95.31 191 LYS B CA 1
ATOM 3662 C C . LYS B 1 191 ? 8.641 -11.016 8.852 1 95.31 191 LYS B C 1
ATOM 3664 O O . LYS B 1 191 ? 9.438 -10.141 8.539 1 95.31 191 LYS B O 1
ATOM 3669 N N . SER B 1 192 ? 8.367 -12.031 8.117 1 96.44 192 SER B N 1
ATOM 3670 C CA . SER B 1 192 ? 9 -12.188 6.816 1 96.44 192 SER B CA 1
ATOM 3671 C C . SER B 1 192 ? 8.703 -11 5.906 1 96.44 192 SER B C 1
ATOM 3673 O O . SER B 1 192 ? 9.602 -10.461 5.27 1 96.44 192 SER B O 1
ATOM 3675 N N . SER B 1 193 ? 7.461 -10.578 5.891 1 97.31 193 SER B N 1
ATOM 3676 C CA . SER B 1 193 ? 7.086 -9.43 5.066 1 97.31 193 SER B CA 1
ATOM 3677 C C . SER B 1 193 ? 7.695 -8.141 5.602 1 97.31 193 SER B C 1
ATOM 3679 O O . SER B 1 193 ? 8.094 -7.266 4.828 1 97.31 193 SER B O 1
ATOM 3681 N N . THR B 1 194 ? 7.773 -8.016 6.934 1 97.25 194 THR B N 1
ATOM 3682 C CA . THR B 1 194 ? 8.367 -6.84 7.559 1 97.25 194 THR B CA 1
ATOM 3683 C C . THR B 1 194 ? 9.82 -6.672 7.129 1 97.25 194 THR B C 1
ATOM 3685 O O . THR B 1 194 ? 10.266 -5.559 6.84 1 97.25 194 THR B O 1
ATOM 3688 N N . GLU B 1 195 ? 10.531 -7.766 7.055 1 96.06 195 GLU B N 1
ATOM 3689 C CA . GLU B 1 195 ? 11.93 -7.715 6.664 1 96.06 195 GLU B CA 1
ATOM 3690 C C . GLU B 1 195 ? 12.086 -7.305 5.203 1 96.06 195 GLU B C 1
ATOM 3692 O O . GLU B 1 195 ? 13.023 -6.582 4.852 1 96.06 195 GLU B O 1
ATOM 3697 N N . LEU B 1 196 ? 11.188 -7.781 4.324 1 97.62 196 LEU B N 1
ATOM 3698 C CA . LEU B 1 196 ? 11.219 -7.336 2.936 1 97.62 196 LEU B CA 1
ATOM 3699 C C . LEU B 1 196 ? 11.086 -5.82 2.848 1 97.62 196 LEU B C 1
ATOM 3701 O O . LEU B 1 196 ? 11.836 -5.164 2.119 1 97.62 196 LEU B O 1
ATOM 3705 N N . LEU B 1 197 ? 10.156 -5.27 3.611 1 97.94 197 LEU B N 1
ATOM 3706 C CA . LEU B 1 197 ? 9.875 -3.84 3.592 1 97.94 197 LEU B CA 1
ATOM 3707 C C . LEU B 1 197 ? 11.109 -3.035 3.99 1 97.94 197 LEU B C 1
ATOM 3709 O O . LEU B 1 197 ? 11.391 -1.994 3.396 1 97.94 197 LEU B O 1
ATOM 3713 N N . ARG B 1 198 ? 11.797 -3.537 4.922 1 96.06 198 ARG B N 1
ATOM 3714 C CA . ARG B 1 198 ? 12.961 -2.836 5.457 1 96.06 198 ARG B CA 1
ATOM 3715 C C . ARG B 1 198 ? 14.016 -2.629 4.379 1 96.06 198 ARG B C 1
ATOM 3717 O O . ARG B 1 198 ? 14.75 -1.636 4.398 1 96.06 198 ARG B O 1
ATOM 3724 N N . HIS B 1 199 ? 14.062 -3.479 3.387 1 96.38 199 HIS B N 1
ATOM 3725 C CA . HIS B 1 199 ? 15.164 -3.457 2.432 1 96.38 199 HIS B CA 1
ATOM 3726 C C . HIS B 1 199 ? 14.734 -2.838 1.106 1 96.38 199 HIS B C 1
ATOM 3728 O O . HIS B 1 199 ? 15.547 -2.693 0.19 1 96.38 199 HIS B O 1
ATOM 3734 N N . LEU B 1 200 ? 13.477 -2.475 0.996 1 97.38 200 LEU B N 1
ATOM 3735 C CA . LEU B 1 200 ? 13 -1.821 -0.217 1 97.38 200 LEU B CA 1
ATOM 3736 C C . LEU B 1 200 ? 13.625 -0.442 -0.376 1 97.38 200 LEU B C 1
ATOM 3738 O O . LEU B 1 200 ? 13.922 0.227 0.617 1 97.38 200 LEU B O 1
ATOM 3742 N N . ALA B 1 201 ? 13.828 -0.09 -1.603 1 97.25 201 ALA B N 1
ATOM 3743 C CA . ALA B 1 201 ? 14.289 1.261 -1.918 1 97.25 201 ALA B CA 1
ATOM 3744 C C . ALA B 1 201 ? 13.203 2.291 -1.614 1 97.25 201 ALA B C 1
ATOM 3746 O O . ALA B 1 201 ? 12.016 1.958 -1.569 1 97.25 201 ALA B O 1
ATOM 3747 N N . PRO B 1 202 ? 13.625 3.564 -1.371 1 96.62 202 PRO B N 1
ATOM 3748 C CA . PRO B 1 202 ? 12.609 4.609 -1.239 1 96.62 202 PRO B CA 1
ATOM 3749 C C . PRO B 1 202 ? 11.641 4.641 -2.416 1 96.62 202 PRO B C 1
ATOM 3751 O O . PRO B 1 202 ? 12.055 4.535 -3.572 1 96.62 202 PRO B O 1
ATOM 3754 N N . GLY B 1 203 ? 10.406 4.695 -2.086 1 97.5 203 GLY B N 1
ATOM 3755 C CA . GLY B 1 203 ? 9.375 4.738 -3.115 1 97.5 203 GLY B CA 1
ATOM 3756 C C . GLY B 1 203 ? 9.023 3.365 -3.656 1 97.5 203 GLY B C 1
ATOM 3757 O O . GLY B 1 203 ? 8.203 3.248 -4.57 1 97.5 203 GLY B O 1
ATOM 3758 N N . GLY B 1 204 ? 9.633 2.318 -3.1 1 98.5 204 GLY B N 1
ATOM 3759 C CA . GLY B 1 204 ? 9.414 0.967 -3.586 1 98.5 204 GLY B CA 1
ATOM 3760 C C . GLY B 1 204 ? 8.023 0.439 -3.271 1 98.5 204 GLY B C 1
ATOM 3761 O O . GLY B 1 204 ? 7.281 1.053 -2.504 1 98.5 204 GLY B O 1
ATOM 3762 N N . THR B 1 205 ? 7.648 -0.719 -3.84 1 98.94 205 THR B N 1
ATOM 3763 C CA . THR B 1 205 ? 6.34 -1.343 -3.68 1 98.94 205 THR B CA 1
ATOM 3764 C C . THR B 1 205 ? 6.48 -2.783 -3.197 1 98.94 205 THR B C 1
ATOM 3766 O O . THR B 1 205 ? 7.344 -3.523 -3.678 1 98.94 205 THR B O 1
ATOM 3769 N N . MET B 1 206 ? 5.773 -3.119 -2.211 1 98.94 206 MET B N 1
ATOM 3770 C CA . MET B 1 206 ? 5.621 -4.535 -1.885 1 98.94 206 MET B CA 1
ATOM 3771 C C . MET B 1 206 ? 4.258 -5.051 -2.33 1 98.94 206 MET B C 1
ATOM 3773 O O . MET B 1 206 ? 3.225 -4.48 -1.971 1 98.94 206 MET B O 1
ATOM 3777 N N . VAL B 1 207 ? 4.27 -6.078 -3.113 1 98.94 207 VAL B N 1
ATOM 3778 C CA . VAL B 1 207 ? 3.053 -6.727 -3.596 1 98.94 207 VAL B CA 1
ATOM 3779 C C . VAL B 1 207 ? 2.811 -8.016 -2.814 1 98.94 207 VAL B C 1
ATOM 3781 O O . VAL B 1 207 ? 3.664 -8.906 -2.793 1 98.94 207 VAL B O 1
ATOM 3784 N N . THR B 1 208 ? 1.677 -8.086 -2.156 1 98.88 208 THR B N 1
ATOM 3785 C CA . THR B 1 208 ? 1.276 -9.289 -1.431 1 98.88 208 THR B CA 1
ATOM 3786 C C . THR B 1 208 ? 0.337 -10.141 -2.277 1 98.88 208 THR B C 1
ATOM 3788 O O . THR B 1 208 ? -0.718 -9.672 -2.709 1 98.88 208 THR B O 1
ATOM 3791 N N . TYR B 1 209 ? 0.744 -11.359 -2.506 1 98.38 209 TYR B N 1
ATOM 3792 C CA . TYR B 1 209 ? -0.063 -12.219 -3.371 1 98.38 209 TYR B CA 1
ATOM 3793 C C . TYR B 1 209 ? -0.408 -13.523 -2.676 1 98.38 209 TYR B C 1
ATOM 3795 O O . TYR B 1 209 ? -1.065 -14.391 -3.26 1 98.38 209 TYR B O 1
ATOM 3803 N N . GLY B 1 210 ? 0.069 -13.648 -1.444 1 96.19 210 GLY B N 1
ATOM 3804 C CA . GLY B 1 210 ? -0.215 -14.812 -0.616 1 96.19 210 GLY B CA 1
ATOM 3805 C C . GLY B 1 210 ? 0.003 -14.555 0.864 1 96.19 210 GLY B C 1
ATOM 3806 O O . GLY B 1 210 ? 0.442 -13.469 1.254 1 96.19 210 GLY B O 1
ATOM 3807 N N . GLY B 1 211 ? -0.315 -15.461 1.71 1 94.38 211 GLY B N 1
ATOM 3808 C CA . GLY B 1 211 ? -0.187 -15.406 3.156 1 94.38 211 GLY B CA 1
ATOM 3809 C C . GLY B 1 211 ? 0.074 -16.75 3.791 1 94.38 211 GLY B C 1
ATOM 3810 O O . GLY B 1 211 ? -0.696 -17.203 4.641 1 94.38 211 GLY B O 1
ATOM 3811 N N . MET B 1 212 ? 1.187 -17.297 3.48 1 91 212 MET B N 1
ATOM 3812 C CA . MET B 1 212 ? 1.462 -18.688 3.842 1 91 212 MET B CA 1
ATOM 3813 C C . MET B 1 212 ? 1.634 -18.828 5.348 1 91 212 MET B C 1
ATOM 3815 O O . MET B 1 212 ? 1.375 -19.891 5.906 1 91 212 MET B O 1
ATOM 3819 N N . ALA B 1 213 ? 2.043 -17.797 6.012 1 92.56 213 ALA B N 1
ATOM 3820 C CA . ALA B 1 213 ? 2.242 -17.844 7.461 1 92.56 213 ALA B CA 1
ATOM 3821 C C . ALA B 1 213 ? 0.933 -17.609 8.203 1 92.56 213 ALA B C 1
ATOM 3823 O O . ALA B 1 213 ? 0.874 -17.734 9.43 1 92.56 213 ALA B O 1
ATOM 3824 N N . LYS B 1 214 ? -0.088 -17.281 7.426 1 92.88 214 LYS B N 1
ATOM 3825 C CA . LYS B 1 214 ? -1.373 -16.938 8.023 1 92.88 214 LYS B CA 1
ATOM 3826 C C . LYS B 1 214 ? -1.219 -15.797 9.031 1 92.88 214 LYS B C 1
ATOM 3828 O O . LYS B 1 214 ? -1.818 -15.828 10.109 1 92.88 214 LYS B O 1
ATOM 3833 N N . GLN B 1 215 ? -0.32 -14.93 8.812 1 96.81 215 GLN B N 1
ATOM 3834 C CA . GLN B 1 215 ? -0.079 -13.719 9.586 1 96.81 215 GLN B CA 1
ATOM 3835 C C . GLN B 1 215 ? -0.248 -12.469 8.727 1 96.81 215 GLN B C 1
ATOM 3837 O O . GLN B 1 215 ? 0.021 -12.5 7.52 1 96.81 215 GLN B O 1
ATOM 3842 N N . PRO B 1 216 ? -0.717 -11.43 9.32 1 97.75 216 PRO B N 1
ATOM 3843 C CA . PRO B 1 216 ? -0.896 -10.203 8.547 1 97.75 216 PRO B CA 1
ATOM 3844 C C . PRO B 1 216 ? 0.43 -9.562 8.133 1 97.75 216 PRO B C 1
ATOM 3846 O O . PRO B 1 216 ? 1.492 -9.992 8.594 1 97.75 216 PRO B O 1
ATOM 3849 N N . VAL B 1 217 ? 0.339 -8.648 7.219 1 98.25 217 VAL B N 1
ATOM 3850 C CA . VAL B 1 217 ? 1.471 -7.785 6.895 1 98.25 217 VAL B CA 1
ATOM 3851 C C . VAL B 1 217 ? 1.631 -6.715 7.969 1 98.25 217 VAL B C 1
ATOM 3853 O O . VAL B 1 217 ? 0.652 -6.082 8.375 1 98.25 217 VAL B O 1
ATOM 3856 N N . ILE B 1 218 ? 2.816 -6.57 8.43 1 97.75 218 ILE B N 1
ATOM 3857 C CA . ILE B 1 218 ? 3.131 -5.578 9.453 1 97.75 218 ILE B CA 1
ATOM 3858 C C . ILE B 1 218 ? 4.109 -4.551 8.883 1 97.75 218 ILE B C 1
ATOM 3860 O O . ILE B 1 218 ? 5.234 -4.895 8.516 1 97.75 218 ILE B O 1
ATOM 3864 N N . ALA B 1 219 ? 3.691 -3.305 8.805 1 97.94 219 ALA B N 1
ATOM 3865 C CA . ALA B 1 219 ? 4.512 -2.254 8.211 1 97.94 219 ALA B CA 1
ATOM 3866 C C . ALA B 1 219 ? 4.738 -1.107 9.188 1 97.94 219 ALA B C 1
ATOM 3868 O O . ALA B 1 219 ? 3.779 -0.545 9.727 1 97.94 219 ALA B O 1
ATOM 3869 N N . SER B 1 220 ? 5.98 -0.8 9.391 1 96.88 220 SER B N 1
ATOM 3870 C CA . SER B 1 220 ? 6.301 0.359 10.219 1 96.88 220 SER B CA 1
ATOM 3871 C C . SER B 1 220 ? 5.738 1.642 9.617 1 96.88 220 SER B C 1
ATOM 3873 O O . SER B 1 220 ? 5.832 1.858 8.406 1 96.88 220 SER B O 1
ATOM 3875 N N . VAL B 1 221 ? 5.227 2.492 10.477 1 96.62 221 VAL B N 1
ATOM 3876 C CA . VAL B 1 221 ? 4.668 3.77 10.039 1 96.62 221 VAL B CA 1
ATOM 3877 C C . VAL B 1 221 ? 5.758 4.617 9.391 1 96.62 221 VAL B C 1
ATOM 3879 O O . VAL B 1 221 ? 5.512 5.289 8.383 1 96.62 221 VAL B O 1
ATOM 3882 N N . SER B 1 222 ? 6.938 4.555 9.938 1 96.12 222 SER B N 1
ATOM 3883 C CA . SER B 1 222 ? 8.055 5.359 9.445 1 96.12 222 SER B CA 1
ATOM 3884 C C . SER B 1 222 ? 8.398 4.992 8.008 1 96.12 222 SER B C 1
ATOM 3886 O O . SER B 1 222 ? 8.734 5.863 7.199 1 96.12 222 SER B O 1
ATOM 3888 N N . LEU B 1 223 ? 8.344 3.701 7.648 1 97.31 223 LEU B N 1
ATOM 3889 C CA . LEU B 1 223 ? 8.656 3.271 6.289 1 97.31 223 LEU B CA 1
ATOM 3890 C C . LEU B 1 223 ? 7.629 3.816 5.297 1 97.31 223 LEU B C 1
ATOM 3892 O O . LEU B 1 223 ? 7.98 4.195 4.18 1 97.31 223 LEU B O 1
ATOM 3896 N N . LEU B 1 224 ? 6.363 3.809 5.719 1 98.25 224 LEU B N 1
ATOM 3897 C CA . LEU B 1 224 ? 5.312 4.344 4.859 1 98.25 224 LEU B CA 1
ATOM 3898 C C . LEU B 1 224 ? 5.48 5.848 4.668 1 98.25 224 LEU B C 1
ATOM 3900 O O . LEU B 1 224 ? 5.426 6.344 3.543 1 98.25 224 LEU B O 1
ATOM 3904 N N . ILE B 1 225 ? 5.727 6.535 5.73 1 97.69 225 ILE B N 1
ATOM 3905 C CA . ILE B 1 225 ? 5.734 7.992 5.695 1 97.69 225 ILE B CA 1
ATOM 3906 C C . ILE B 1 225 ? 7.047 8.492 5.094 1 97.69 225 ILE B C 1
ATOM 3908 O O . ILE B 1 225 ? 7.043 9.172 4.066 1 97.69 225 ILE B O 1
ATOM 3912 N N . PHE B 1 226 ? 8.234 8.039 5.594 1 96.25 226 PHE B N 1
ATOM 3913 C CA . PHE B 1 226 ? 9.5 8.703 5.277 1 96.25 226 PHE B CA 1
ATOM 3914 C C . PHE B 1 226 ? 10.18 8.023 4.09 1 96.25 226 PHE B C 1
ATOM 3916 O O . PHE B 1 226 ? 10.922 8.672 3.348 1 96.25 226 PHE B O 1
ATOM 3923 N N . LYS B 1 227 ? 9.906 6.727 3.904 1 96.5 227 LYS B N 1
ATOM 3924 C CA . LYS B 1 227 ? 10.477 6.035 2.752 1 96.5 227 LYS B CA 1
ATOM 3925 C C . LYS B 1 227 ? 9.484 5.969 1.599 1 96.5 227 LYS B C 1
ATOM 3927 O O . LYS B 1 227 ? 9.828 5.531 0.499 1 96.5 227 LYS B O 1
ATOM 3932 N N . ASP B 1 228 ? 8.227 6.34 1.931 1 97.69 228 ASP B N 1
ATOM 3933 C CA . ASP B 1 228 ? 7.156 6.418 0.94 1 97.69 228 ASP B CA 1
ATOM 3934 C C . ASP B 1 228 ? 6.938 5.07 0.26 1 97.69 228 ASP B C 1
ATOM 3936 O O . ASP B 1 228 ? 6.855 4.992 -0.967 1 97.69 228 ASP B O 1
ATOM 3940 N N . LEU B 1 229 ? 6.949 4.023 1.04 1 98.56 229 LEU B N 1
ATOM 3941 C CA . LEU B 1 229 ? 6.68 2.699 0.492 1 98.56 229 LEU B CA 1
ATOM 3942 C C . LEU B 1 229 ? 5.203 2.545 0.144 1 98.56 229 LEU B C 1
ATOM 3944 O O . LEU B 1 229 ? 4.348 3.195 0.746 1 98.56 229 LEU B O 1
ATOM 3948 N N . LYS B 1 230 ? 4.941 1.714 -0.824 1 98.75 230 LYS B N 1
ATOM 3949 C CA . LYS B 1 230 ? 3.59 1.353 -1.24 1 98.75 230 LYS B CA 1
ATOM 3950 C C . LYS B 1 230 ? 3.312 -0.125 -0.981 1 98.75 230 LYS B C 1
ATOM 3952 O O . LYS B 1 230 ? 4.129 -0.984 -1.319 1 98.75 230 LYS B O 1
ATOM 3957 N N . LEU B 1 231 ? 2.227 -0.407 -0.359 1 98.94 231 LEU B N 1
ATOM 3958 C CA . LEU B 1 231 ? 1.784 -1.787 -0.185 1 98.94 231 LEU B CA 1
ATOM 3959 C C . LEU B 1 231 ? 0.545 -2.07 -1.027 1 98.94 231 LEU B C 1
ATOM 3961 O O . LEU B 1 231 ? -0.452 -1.351 -0.934 1 98.94 231 LEU B O 1
ATOM 3965 N N . ARG B 1 232 ? 0.665 -3.094 -1.832 1 98.81 232 ARG B N 1
ATOM 3966 C CA . ARG B 1 232 ? -0.376 -3.484 -2.775 1 98.81 232 ARG B CA 1
ATOM 3967 C C . ARG B 1 232 ? -0.665 -4.98 -2.684 1 98.81 232 ARG B C 1
ATOM 3969 O O . ARG B 1 232 ? 0.071 -5.719 -2.027 1 98.81 232 ARG B O 1
ATOM 3976 N N . GLY B 1 233 ? -1.791 -5.352 -3.262 1 98.69 233 GLY B N 1
ATOM 3977 C CA . GLY B 1 233 ? -2.131 -6.754 -3.445 1 98.69 233 GLY B CA 1
ATOM 3978 C C . GLY B 1 233 ? -2.23 -7.156 -4.902 1 98.69 233 GLY B C 1
ATOM 3979 O O . GLY B 1 233 ? -2.258 -6.301 -5.789 1 98.69 233 GLY B O 1
ATOM 3980 N N . PHE B 1 234 ? -2.174 -8.422 -5.074 1 98.69 234 PHE B N 1
ATOM 3981 C CA . PHE B 1 234 ? -2.4 -8.93 -6.422 1 98.69 234 PHE B CA 1
ATOM 3982 C C . PHE B 1 234 ? -3.203 -10.219 -6.391 1 98.69 234 PHE B C 1
ATOM 3984 O O . PHE B 1 234 ? -2.928 -11.109 -5.578 1 98.69 234 PHE B O 1
ATOM 3991 N N . TRP B 1 235 ? -4.152 -10.25 -7.246 1 97.56 235 TRP B N 1
ATOM 3992 C CA . TRP B 1 235 ? -5.008 -11.414 -7.426 1 97.56 235 TRP B CA 1
ATOM 3993 C C . TRP B 1 235 ? -5.254 -11.688 -8.906 1 97.56 235 TRP B C 1
ATOM 3995 O O . TRP B 1 235 ? -5.961 -10.93 -9.578 1 97.56 235 TRP B O 1
ATOM 4005 N N . LEU B 1 236 ? -4.695 -12.75 -9.398 1 97.25 236 LEU B N 1
ATOM 4006 C CA . LEU B 1 236 ? -4.746 -13.062 -10.82 1 97.25 236 LEU B CA 1
ATOM 4007 C C . LEU B 1 236 ? -6.191 -13.188 -11.297 1 97.25 236 LEU B C 1
ATOM 4009 O O . LEU B 1 236 ? -6.523 -12.766 -12.406 1 97.25 236 LEU B O 1
ATOM 4013 N N . SER B 1 237 ? -7.051 -13.852 -10.453 1 94.56 237 SER B N 1
ATOM 4014 C CA . SER B 1 237 ? -8.445 -14.008 -10.836 1 94.56 237 SER B CA 1
ATOM 4015 C C . SER B 1 237 ? -9.102 -12.656 -11.102 1 94.56 237 SER B C 1
ATOM 4017 O O . SER B 1 237 ? -9.852 -12.5 -12.07 1 94.56 237 SER B O 1
ATOM 4019 N N . GLN B 1 238 ? -8.789 -11.703 -10.258 1 95.31 238 GLN B N 1
ATOM 4020 C CA . GLN B 1 238 ? -9.328 -10.367 -10.469 1 95.31 238 GLN B CA 1
ATOM 4021 C C . GLN B 1 238 ? -8.711 -9.719 -11.703 1 95.31 238 GLN B C 1
ATOM 4023 O O . GLN B 1 238 ? -9.398 -9 -12.438 1 95.31 238 GLN B O 1
ATOM 4028 N N . TRP B 1 239 ? -7.434 -9.906 -11.906 1 97 239 TRP B N 1
ATOM 4029 C CA . TRP B 1 239 ? -6.77 -9.391 -13.094 1 97 239 TRP B CA 1
ATOM 4030 C C . TRP B 1 239 ? -7.461 -9.883 -14.359 1 97 239 TRP B C 1
ATOM 4032 O O . TRP B 1 239 ? -7.688 -9.109 -15.297 1 97 239 TRP B O 1
ATOM 4042 N N . LYS B 1 240 ? -7.797 -11.164 -14.398 1 94.94 240 LYS B N 1
ATOM 4043 C CA . LYS B 1 240 ? -8.469 -11.758 -15.555 1 94.94 240 LYS B CA 1
ATOM 4044 C C . LYS B 1 240 ? -9.844 -11.133 -15.766 1 94.94 240 LYS B C 1
ATOM 4046 O O . LYS B 1 240 ? -10.281 -10.969 -16.906 1 94.94 240 LYS B O 1
ATOM 4051 N N . LYS B 1 241 ? -10.492 -10.828 -14.695 1 93 241 LYS B N 1
ATOM 4052 C CA . LYS B 1 241 ? -11.812 -10.195 -14.781 1 93 241 LYS B CA 1
ATOM 4053 C C . LYS B 1 241 ? -11.695 -8.766 -15.305 1 93 241 LYS B C 1
ATOM 4055 O O . LYS B 1 241 ? -12.578 -8.289 -16.016 1 93 241 LYS B O 1
ATOM 4060 N N . ASP B 1 242 ? -10.633 -8.109 -14.953 1 95.19 242 ASP B N 1
ATOM 4061 C CA . ASP B 1 242 ? -10.445 -6.699 -15.281 1 95.19 242 ASP B CA 1
ATOM 4062 C C . ASP B 1 242 ? -9.867 -6.535 -16.688 1 95.19 242 ASP B C 1
ATOM 4064 O O . ASP B 1 242 ? -9.734 -5.414 -17.188 1 95.19 242 ASP B O 1
ATOM 4068 N N . HIS B 1 243 ? -9.508 -7.598 -17.344 1 95.44 243 HIS B N 1
ATOM 4069 C CA . HIS B 1 243 ? -8.875 -7.551 -18.641 1 95.44 243 HIS B CA 1
ATOM 4070 C C . HIS B 1 243 ? -9.586 -8.453 -19.641 1 95.44 243 HIS B C 1
ATOM 4072 O O . HIS B 1 243 ? -10.305 -9.375 -19.25 1 95.44 243 HIS B O 1
ATOM 4078 N N . SER B 1 244 ? -9.398 -8.211 -20.875 1 93.31 244 SER B N 1
ATOM 4079 C CA . SER B 1 244 ? -10.062 -8.977 -21.922 1 93.31 244 SER B CA 1
ATOM 4080 C C . SER B 1 244 ? -9.43 -10.352 -22.109 1 93.31 244 SER B C 1
ATOM 4082 O O . SER B 1 244 ? -8.258 -10.547 -21.766 1 93.31 244 SER B O 1
ATOM 4084 N N . PRO B 1 245 ? -10.172 -11.273 -22.656 1 90.75 245 PRO B N 1
ATOM 4085 C CA . PRO B 1 245 ? -9.594 -12.578 -22.984 1 90.75 245 PRO B CA 1
ATOM 4086 C C . PRO B 1 245 ? -8.391 -12.477 -23.922 1 90.75 245 PRO B C 1
ATOM 4088 O O . PRO B 1 245 ? -7.461 -13.289 -23.828 1 90.75 245 PRO B O 1
ATOM 4091 N N . ASP B 1 246 ? -8.422 -11.438 -24.719 1 94.12 246 ASP B N 1
ATOM 4092 C CA . ASP B 1 246 ? -7.301 -11.25 -25.641 1 94.12 246 ASP B CA 1
ATOM 4093 C C . ASP B 1 246 ? -6.027 -10.875 -24.891 1 94.12 246 ASP B C 1
ATOM 4095 O O . ASP B 1 246 ? -4.93 -11.305 -25.25 1 94.12 246 ASP B O 1
ATOM 4099 N N . GLN B 1 247 ? -6.195 -10.078 -23.859 1 96.5 247 GLN B N 1
ATOM 4100 C CA . GLN B 1 247 ? -5.047 -9.703 -23.047 1 96.5 247 GLN B CA 1
ATOM 4101 C C . GLN B 1 247 ? -4.488 -10.906 -22.297 1 96.5 247 GLN B C 1
ATOM 4103 O O . GLN B 1 247 ? -3.27 -11.047 -22.156 1 96.5 247 GLN B O 1
ATOM 4108 N N . PHE B 1 248 ? -5.371 -11.703 -21.875 1 96.31 248 PHE B N 1
ATOM 4109 C CA . PHE B 1 248 ? -4.91 -12.914 -21.203 1 96.31 248 PHE B CA 1
ATOM 4110 C C . PHE B 1 248 ? -4.227 -13.844 -22.203 1 96.31 248 PHE B C 1
ATOM 4112 O O . PHE B 1 248 ? -3.193 -14.438 -21.891 1 96.31 248 PHE B O 1
ATOM 4119 N N . LYS B 1 249 ? -4.758 -13.984 -23.344 1 95.5 249 LYS B N 1
ATOM 4120 C CA . LYS B 1 249 ? -4.145 -14.797 -24.375 1 95.5 249 LYS B CA 1
ATOM 4121 C C . LYS B 1 249 ? -2.746 -14.289 -24.719 1 95.5 249 LYS B C 1
ATOM 4123 O O . LYS B 1 249 ? -1.821 -15.086 -24.906 1 95.5 249 LYS B O 1
ATOM 4128 N N . GLU B 1 250 ? -2.635 -12.992 -24.781 1 97.5 250 GLU B N 1
ATOM 4129 C CA . GLU B 1 250 ? -1.328 -12.406 -25.047 1 97.5 250 GLU B CA 1
ATOM 4130 C C . GLU B 1 250 ? -0.324 -12.766 -23.953 1 97.5 250 GLU B C 1
ATOM 4132 O O . GLU B 1 250 ? 0.841 -13.039 -24.234 1 97.5 250 GLU B O 1
ATOM 4137 N N . LEU B 1 251 ? -0.772 -12.734 -22.766 1 98.12 251 LEU B N 1
ATOM 4138 C CA . LEU B 1 251 ? 0.064 -13.133 -21.641 1 98.12 251 LEU B CA 1
ATOM 4139 C C . LEU B 1 251 ? 0.505 -14.586 -21.781 1 98.12 251 LEU B C 1
ATOM 4141 O O . LEU B 1 251 ? 1.688 -14.898 -21.625 1 98.12 251 LEU B O 1
ATOM 4145 N N . ILE B 1 252 ? -0.384 -15.406 -22.125 1 97.88 252 ILE B N 1
ATOM 4146 C CA . ILE B 1 252 ? -0.111 -16.828 -22.281 1 97.88 252 ILE B CA 1
ATOM 4147 C C . ILE B 1 252 ? 0.918 -17.047 -23.391 1 97.88 252 ILE B C 1
ATOM 4149 O O . ILE B 1 252 ? 1.873 -17.812 -23.219 1 97.88 252 ILE B O 1
ATOM 4153 N N . LEU B 1 253 ? 0.756 -16.375 -24.438 1 97.56 253 LEU B N 1
ATOM 4154 C CA . LEU B 1 253 ? 1.679 -16.516 -25.547 1 97.56 253 LEU B CA 1
ATOM 4155 C C . LEU B 1 253 ? 3.072 -16.031 -25.188 1 97.56 253 LEU B C 1
ATOM 4157 O O . LEU B 1 253 ? 4.074 -16.625 -25.578 1 97.56 253 LEU B O 1
ATOM 4161 N N . THR B 1 254 ? 3.107 -14.938 -24.438 1 98.44 254 THR B N 1
ATOM 4162 C CA . THR B 1 254 ? 4.383 -14.422 -23.953 1 98.44 254 THR B CA 1
ATOM 4163 C C . THR B 1 254 ? 5.098 -15.469 -23.109 1 98.44 254 THR B C 1
ATOM 4165 O O . THR B 1 254 ? 6.293 -15.719 -23.297 1 98.44 254 THR B O 1
ATOM 4168 N N . LEU B 1 255 ? 4.391 -16.109 -22.266 1 98.75 255 LEU B N 1
ATOM 4169 C CA . LEU B 1 255 ? 4.977 -17.109 -21.391 1 98.75 255 LEU B CA 1
ATOM 4170 C C . LEU B 1 255 ? 5.371 -18.359 -22.188 1 98.75 255 LEU B C 1
ATOM 4172 O O . LEU B 1 255 ? 6.41 -18.953 -21.922 1 98.75 255 LEU B O 1
ATOM 4176 N N . CYS B 1 256 ? 4.559 -18.703 -23.156 1 98.38 256 CYS B N 1
ATOM 4177 C CA . CYS B 1 256 ? 4.902 -19.844 -24.016 1 98.38 256 CYS B CA 1
ATOM 4178 C C . CYS B 1 256 ? 6.191 -19.562 -24.781 1 98.38 256 CYS B C 1
ATOM 4180 O O . CYS B 1 256 ? 6.996 -20.484 -25 1 98.38 256 CYS B O 1
ATOM 4182 N N . ASP B 1 257 ? 6.348 -18.344 -25.188 1 98.38 257 ASP B N 1
ATOM 4183 C CA . ASP B 1 257 ? 7.582 -17.969 -25.875 1 98.38 257 ASP B CA 1
ATOM 4184 C C . ASP B 1 257 ? 8.789 -18.141 -24.953 1 98.38 257 ASP B C 1
ATOM 4186 O O . ASP B 1 257 ? 9.836 -18.641 -25.391 1 98.38 257 ASP B O 1
ATOM 4190 N N . LEU B 1 258 ? 8.656 -17.781 -23.703 1 98.75 258 LEU B N 1
ATOM 4191 C CA . LEU B 1 258 ? 9.727 -17.969 -22.734 1 98.75 258 LEU B CA 1
ATOM 4192 C C . LEU B 1 258 ? 10.039 -19.453 -22.562 1 98.75 258 LEU B C 1
ATOM 4194 O O . LEU B 1 258 ? 11.203 -19.844 -22.438 1 98.75 258 LEU B O 1
ATOM 4198 N N . ILE B 1 259 ? 9.016 -20.219 -22.547 1 98.56 259 ILE B N 1
ATOM 4199 C CA . ILE B 1 259 ? 9.195 -21.672 -22.422 1 98.56 259 ILE B CA 1
ATOM 4200 C C . ILE B 1 259 ? 9.953 -22.203 -23.625 1 98.56 259 ILE B C 1
ATOM 4202 O O . ILE B 1 259 ? 10.898 -22.969 -23.484 1 98.56 259 ILE B O 1
ATOM 4206 N N . HIS B 1 260 ? 9.594 -21.734 -24.797 1 97.69 260 HIS B N 1
ATOM 4207 C CA . HIS B 1 260 ? 10.219 -22.172 -26.031 1 97.69 260 HIS B CA 1
ATOM 4208 C C . HIS B 1 260 ? 11.703 -21.797 -26.062 1 97.69 260 HIS B C 1
ATOM 4210 O O . HIS B 1 260 ? 12.523 -22.547 -26.594 1 97.69 260 HIS B O 1
ATOM 4216 N N . ARG B 1 261 ? 12.023 -20.766 -25.453 1 97.88 261 ARG B N 1
ATOM 4217 C CA . ARG B 1 261 ? 13.398 -20.266 -25.453 1 97.88 261 ARG B CA 1
ATOM 4218 C C . ARG B 1 261 ? 14.195 -20.891 -24.297 1 97.88 261 ARG B C 1
ATOM 4220 O O . ARG B 1 261 ? 15.383 -20.578 -24.125 1 97.88 261 ARG B O 1
ATOM 4227 N N . GLY B 1 262 ? 13.547 -21.656 -23.5 1 97.69 262 GLY B N 1
ATOM 4228 C CA . GLY B 1 262 ? 14.219 -22.297 -22.391 1 97.69 262 GLY B CA 1
ATOM 4229 C C . GLY B 1 262 ? 14.414 -21.391 -21.203 1 97.69 262 GLY B C 1
ATOM 4230 O O . GLY B 1 262 ? 15.273 -21.641 -20.359 1 97.69 262 GLY B O 1
ATOM 4231 N N . GLN B 1 263 ? 13.617 -20.344 -21.094 1 98.62 263 GLN B N 1
ATOM 4232 C CA . GLN B 1 263 ? 13.781 -19.344 -20.047 1 98.62 263 GLN B CA 1
ATOM 4233 C C . GLN B 1 263 ? 12.711 -19.5 -18.953 1 98.62 263 GLN B C 1
ATOM 4235 O O . GLN B 1 263 ? 12.703 -18.75 -17.984 1 98.62 263 GLN B O 1
ATOM 4240 N N . LEU B 1 264 ? 11.867 -20.469 -19.172 1 98.69 264 LEU B N 1
ATOM 4241 C CA . LEU B 1 264 ? 10.828 -20.766 -18.188 1 98.69 264 LEU B CA 1
ATOM 4242 C C . LEU B 1 264 ? 10.477 -22.25 -18.219 1 98.69 264 LEU B C 1
ATOM 4244 O O . LEU B 1 264 ? 9.945 -22.75 -19.219 1 98.69 264 LEU B O 1
ATOM 4248 N N . ALA B 1 265 ? 10.812 -22.906 -17.172 1 97.56 265 ALA B N 1
ATOM 4249 C CA . ALA B 1 265 ? 10.5 -24.312 -17.016 1 97.56 265 ALA B CA 1
ATOM 4250 C C . ALA B 1 265 ? 9.461 -24.531 -15.93 1 97.56 265 ALA B C 1
ATOM 4252 O O . ALA B 1 265 ? 9.336 -23.719 -15.008 1 97.56 265 ALA B O 1
ATOM 4253 N N . ALA B 1 266 ? 8.711 -25.578 -16.062 1 95.5 266 ALA B N 1
ATOM 4254 C CA . ALA B 1 266 ? 7.789 -25.969 -14.992 1 95.5 266 ALA B CA 1
ATOM 4255 C C . ALA B 1 266 ? 8.547 -26.281 -13.711 1 95.5 266 ALA B C 1
ATOM 4257 O O . ALA B 1 266 ? 9.711 -26.672 -13.75 1 95.5 266 ALA B O 1
ATOM 4258 N N . PRO B 1 267 ? 7.898 -26.062 -12.594 1 91 267 PRO B N 1
ATOM 4259 C CA . PRO B 1 267 ? 8.539 -26.516 -11.367 1 91 267 PRO B CA 1
ATOM 4260 C C . PRO B 1 267 ? 8.664 -28.031 -11.289 1 91 267 PRO B C 1
ATOM 4262 O O . PRO B 1 267 ? 8.117 -28.75 -12.133 1 91 267 PRO B O 1
ATOM 4265 N N . ALA B 1 268 ? 9.477 -28.453 -10.305 1 91.5 268 ALA B N 1
ATOM 4266 C CA . ALA B 1 268 ? 9.492 -29.891 -10.062 1 91.5 268 ALA B CA 1
ATOM 4267 C C . ALA B 1 268 ? 8.078 -30.406 -9.781 1 91.5 268 ALA B C 1
ATOM 4269 O O . ALA B 1 268 ? 7.336 -29.828 -9 1 91.5 268 ALA B O 1
ATOM 4270 N N . CYS B 1 269 ? 7.703 -31.453 -10.484 1 93.88 269 CYS B N 1
ATOM 4271 C CA . CYS B 1 269 ? 6.328 -31.938 -10.414 1 93.88 269 CYS B CA 1
ATOM 4272 C C . CYS B 1 269 ? 6.293 -33.406 -10.039 1 93.88 269 CYS B C 1
ATOM 4274 O O . CYS B 1 269 ? 7.203 -34.156 -10.383 1 93.88 269 CYS B O 1
ATOM 4276 N N . SER B 1 270 ? 5.332 -33.719 -9.273 1 94.44 270 SER B N 1
ATOM 4277 C CA . SER B 1 270 ? 4.949 -35.125 -9.039 1 94.44 270 SER B CA 1
ATOM 4278 C C . SER B 1 270 ? 3.615 -35.438 -9.695 1 94.44 270 SER B C 1
ATOM 4280 O O . SER B 1 270 ? 2.584 -34.875 -9.344 1 94.44 270 SER B O 1
ATOM 4282 N N . GLU B 1 271 ? 3.695 -36.344 -10.633 1 96.44 271 GLU B N 1
ATOM 4283 C CA . GLU B 1 271 ? 2.477 -36.75 -11.336 1 96.44 271 GLU B CA 1
ATOM 4284 C C . GLU B 1 271 ? 1.72 -37.812 -10.562 1 96.44 271 GLU B C 1
ATOM 4286 O O . GLU B 1 271 ? 2.312 -38.812 -10.117 1 96.44 271 GLU B O 1
ATOM 4291 N N . VAL B 1 272 ? 0.466 -37.625 -10.352 1 97.56 272 VAL B N 1
ATOM 4292 C CA . VAL B 1 272 ? -0.411 -38.531 -9.625 1 97.56 272 VAL B CA 1
ATOM 4293 C C . VAL B 1 272 ? -1.662 -38.812 -10.453 1 97.56 272 VAL B C 1
ATOM 4295 O O . VAL B 1 272 ? -2.332 -37.875 -10.914 1 97.56 272 VAL B O 1
ATOM 4298 N N . PRO B 1 273 ? -2.002 -40.125 -10.648 1 97.75 273 PRO B N 1
ATOM 4299 C CA . PRO B 1 273 ? -3.271 -40.406 -11.328 1 97.75 273 PRO B CA 1
ATOM 4300 C C . PRO B 1 273 ? -4.473 -39.812 -10.594 1 97.75 273 PRO B C 1
ATOM 4302 O O . PRO B 1 273 ? -4.512 -39.844 -9.359 1 97.75 273 PRO B O 1
ATOM 4305 N N . LEU B 1 274 ? -5.441 -39.344 -11.305 1 97.62 274 LEU B N 1
ATOM 4306 C CA . LEU B 1 274 ? -6.621 -38.688 -10.734 1 97.62 274 LEU B CA 1
ATOM 4307 C C . LEU B 1 274 ? -7.289 -39.594 -9.703 1 97.62 274 LEU B C 1
ATOM 4309 O O . LEU B 1 274 ? -7.809 -39.094 -8.695 1 97.62 274 LEU B O 1
ATOM 4313 N N . GLN B 1 275 ? -7.281 -40.906 -9.914 1 96.94 275 GLN B N 1
ATOM 4314 C CA . GLN B 1 275 ? -7.902 -41.844 -8.992 1 96.94 275 GLN B CA 1
ATOM 4315 C C . GLN B 1 275 ? -7.254 -41.781 -7.609 1 96.94 275 GLN B C 1
ATOM 4317 O O . GLN B 1 275 ? -7.875 -42.125 -6.609 1 96.94 275 GLN B O 1
ATOM 4322 N N . ASP B 1 276 ? -6.043 -41.281 -7.574 1 97.25 276 ASP B N 1
ATOM 4323 C CA . ASP B 1 276 ? -5.301 -41.188 -6.324 1 97.25 276 ASP B CA 1
ATOM 4324 C C . ASP B 1 276 ? -5.242 -39.75 -5.836 1 97.25 276 ASP B C 1
ATOM 4326 O O . ASP B 1 276 ? -4.258 -39.312 -5.227 1 97.25 276 ASP B O 1
ATOM 4330 N N . TYR B 1 277 ? -6.262 -38.969 -6.203 1 96.38 277 TYR B N 1
ATOM 4331 C CA . TYR B 1 277 ? -6.25 -37.531 -5.934 1 96.38 277 TYR B CA 1
ATOM 4332 C C . TYR B 1 277 ? -6.051 -37.25 -4.449 1 96.38 277 TYR B C 1
ATOM 4334 O O . TYR B 1 277 ? -5.477 -36.219 -4.074 1 96.38 277 TYR B O 1
ATOM 4342 N N . GLN B 1 278 ? -6.465 -38.125 -3.547 1 96.5 278 GLN B N 1
ATOM 4343 C CA . GLN B 1 278 ? -6.328 -37.906 -2.109 1 96.5 278 GLN B CA 1
ATOM 4344 C C . GLN B 1 278 ? -4.859 -37.781 -1.708 1 96.5 278 GLN B C 1
ATOM 4346 O O . GLN B 1 278 ? -4.504 -36.969 -0.859 1 96.5 278 GLN B O 1
ATOM 4351 N N . ARG B 1 279 ? -4.086 -38.625 -2.33 1 95.12 279 ARG B N 1
ATOM 4352 C CA . ARG B 1 279 ? -2.652 -38.562 -2.074 1 95.12 279 ARG B CA 1
ATOM 4353 C C . ARG B 1 279 ? -2.062 -37.25 -2.508 1 95.12 279 ARG B C 1
ATOM 4355 O O . ARG B 1 279 ? -1.231 -36.656 -1.803 1 95.12 279 ARG B O 1
ATOM 4362 N N . ALA B 1 280 ? -2.469 -36.781 -3.662 1 95 280 ALA B N 1
ATOM 4363 C CA . ALA B 1 280 ? -1.985 -35.5 -4.188 1 95 280 ALA B CA 1
ATOM 4364 C C . ALA B 1 280 ? -2.389 -34.344 -3.281 1 95 280 ALA B C 1
ATOM 4366 O O . ALA B 1 280 ? -1.578 -33.469 -2.998 1 95 280 ALA B O 1
ATOM 4367 N N . LEU B 1 281 ? -3.633 -34.375 -2.795 1 94.69 281 LEU B N 1
ATOM 4368 C CA . LEU B 1 281 ? -4.145 -33.312 -1.935 1 94.69 281 LEU B CA 1
ATOM 4369 C C . LEU B 1 281 ? -3.428 -33.312 -0.588 1 94.69 281 LEU B C 1
ATOM 4371 O O . LEU B 1 281 ? -3.07 -32.25 -0.07 1 94.69 281 LEU B O 1
ATOM 4375 N N . GLU B 1 282 ? -3.172 -34.5 -0.061 1 93.69 282 GLU B N 1
ATOM 4376 C CA . GLU B 1 282 ? -2.459 -34.625 1.207 1 93.69 282 GLU B CA 1
ATOM 4377 C C . GLU B 1 282 ? -1.024 -34.125 1.083 1 93.69 282 GLU B C 1
ATOM 4379 O O . GLU B 1 282 ? -0.542 -33.375 1.947 1 93.69 282 GLU B O 1
ATOM 4384 N N . ALA B 1 283 ? -0.428 -34.5 0.015 1 91.81 283 ALA B N 1
ATOM 4385 C CA . ALA B 1 283 ? 0.953 -34.094 -0.218 1 91.81 283 ALA B CA 1
ATOM 4386 C C . ALA B 1 283 ? 1.054 -32.562 -0.377 1 91.81 283 ALA B C 1
ATOM 4388 O O . ALA B 1 283 ? 2.01 -31.953 0.098 1 91.81 283 ALA B O 1
ATOM 4389 N N . SER B 1 284 ? 0.07 -31.969 -1.021 1 90.94 284 SER B N 1
ATOM 4390 C CA . SER B 1 284 ? 0.083 -30.531 -1.316 1 90.94 284 SER B CA 1
ATOM 4391 C C . SER B 1 284 ? -0.083 -29.703 -0.046 1 90.94 284 SER B C 1
ATOM 4393 O O . SER B 1 284 ? 0.209 -28.516 -0.036 1 90.94 284 SER B O 1
ATOM 4395 N N . MET B 1 285 ? -0.492 -30.297 1.035 1 88.31 285 MET B N 1
ATOM 4396 C CA . MET B 1 285 ? -0.756 -29.562 2.275 1 88.31 285 MET B CA 1
ATOM 4397 C C . MET B 1 285 ? 0.398 -29.734 3.258 1 88.31 285 MET B C 1
ATOM 4399 O O . MET B 1 285 ? 0.399 -29.125 4.328 1 88.31 285 MET B O 1
ATOM 4403 N N . GLN B 1 286 ? 1.38 -30.578 2.852 1 83.25 286 GLN B N 1
ATOM 4404 C CA . GLN B 1 286 ? 2.539 -30.781 3.715 1 83.25 286 GLN B CA 1
ATOM 4405 C C . GLN B 1 286 ? 3.52 -29.625 3.6 1 83.25 286 GLN B C 1
ATOM 4407 O O . GLN B 1 286 ? 3.705 -29.062 2.516 1 83.25 286 GLN B O 1
ATOM 4412 N N . PRO B 1 287 ? 4.148 -29.281 4.73 1 72.94 287 PRO B N 1
ATOM 4413 C CA . PRO B 1 287 ? 5.148 -28.219 4.684 1 72.94 287 PRO B CA 1
ATOM 4414 C C . PRO B 1 287 ? 6.406 -28.609 3.918 1 72.94 287 PRO B C 1
ATOM 4416 O O . PRO B 1 287 ? 6.738 -29.797 3.85 1 72.94 287 PRO B O 1
ATOM 4419 N N . PHE B 1 288 ? 7.176 -27.656 3.363 1 65.06 288 PHE B N 1
ATOM 4420 C CA . PHE B 1 288 ? 8.461 -27.828 2.701 1 65.06 288 PHE B CA 1
ATOM 4421 C C . PHE B 1 288 ? 8.328 -28.734 1.477 1 65.06 288 PHE B C 1
ATOM 4423 O O . PHE B 1 288 ? 9.211 -29.547 1.195 1 65.06 288 PHE B O 1
ATOM 4430 N N . MET B 1 289 ? 7.082 -28.656 0.978 1 63.84 289 MET B N 1
ATOM 4431 C CA . MET B 1 289 ? 6.898 -29.422 -0.245 1 63.84 289 MET B CA 1
ATOM 4432 C C . MET B 1 289 ? 7.754 -28.859 -1.378 1 63.84 289 MET B C 1
ATOM 4434 O O . MET B 1 289 ? 7.801 -27.656 -1.588 1 63.84 289 MET B O 1
ATOM 4438 N N . SER B 1 290 ? 8.422 -29.797 -1.977 1 67.62 290 SER B N 1
ATOM 4439 C CA . SER B 1 290 ? 9.398 -29.422 -2.99 1 67.62 290 SER B CA 1
ATOM 4440 C C . SER B 1 290 ? 8.844 -29.625 -4.395 1 67.62 290 SER B C 1
ATOM 4442 O O . SER B 1 290 ? 9.406 -29.125 -5.371 1 67.62 290 SER B O 1
ATOM 4444 N N . SER B 1 291 ? 7.656 -30.328 -4.414 1 86.69 291 SER B N 1
ATOM 4445 C CA . SER B 1 291 ? 7.203 -30.641 -5.766 1 86.69 291 SER B CA 1
ATOM 4446 C C . SER B 1 291 ? 5.73 -30.297 -5.949 1 86.69 291 SER B C 1
ATOM 4448 O O . SER B 1 291 ? 4.91 -30.547 -5.062 1 86.69 291 SER B O 1
ATOM 4450 N N . LYS B 1 292 ? 5.402 -29.75 -7.086 1 93.69 292 LYS B N 1
ATOM 4451 C CA . LYS B 1 292 ? 4.023 -29.469 -7.473 1 93.69 292 LYS B CA 1
ATOM 4452 C C . LYS B 1 292 ? 3.275 -30.75 -7.816 1 93.69 292 LYS B C 1
ATOM 4454 O O . LYS B 1 292 ? 3.76 -31.562 -8.609 1 93.69 292 LYS B O 1
ATOM 4459 N N . GLN B 1 293 ? 2.146 -31 -7.145 1 95.88 293 GLN B N 1
ATOM 4460 C CA . GLN B 1 293 ? 1.341 -32.188 -7.465 1 95.88 293 GLN B CA 1
ATOM 4461 C C . GLN B 1 293 ? 0.506 -31.953 -8.719 1 95.88 293 GLN B C 1
ATOM 4463 O O . GLN B 1 293 ? -0.247 -30.969 -8.797 1 95.88 293 GLN B O 1
ATOM 4468 N N . ILE B 1 294 ? 0.636 -32.812 -9.688 1 97.81 294 ILE B N 1
ATOM 4469 C CA . ILE B 1 294 ? -0.122 -32.719 -10.93 1 97.81 294 ILE B CA 1
ATOM 4470 C C . ILE B 1 294 ? -0.961 -34 -11.109 1 97.81 294 ILE B C 1
ATOM 4472 O O . ILE B 1 294 ? -0.421 -35.094 -11.164 1 97.81 294 ILE B O 1
ATOM 4476 N N . LEU B 1 295 ? -2.24 -33.812 -11.156 1 98.25 295 LEU B N 1
ATOM 4477 C CA . LEU B 1 295 ? -3.139 -34.906 -11.469 1 98.25 295 LEU B CA 1
ATOM 4478 C C . LEU B 1 295 ? -3.121 -35.219 -12.969 1 98.25 295 LEU B C 1
ATOM 4480 O O . LEU B 1 295 ? -3.283 -34.312 -13.789 1 98.25 295 LEU B O 1
ATOM 4484 N N . THR B 1 296 ? -2.914 -36.438 -13.25 1 97.5 296 THR B N 1
ATOM 4485 C CA . THR B 1 296 ? -2.941 -36.875 -14.641 1 97.5 296 THR B CA 1
ATOM 4486 C C . THR B 1 296 ? -4.18 -37.719 -14.922 1 97.5 296 THR B C 1
ATOM 4488 O O . THR B 1 296 ? -4.648 -38.438 -14.047 1 97.5 296 THR B O 1
ATOM 4491 N N . MET B 1 297 ? -4.715 -37.469 -16.125 1 93.25 297 MET B N 1
ATOM 4492 C CA . MET B 1 297 ? -5.938 -38.188 -16.5 1 93.25 297 MET B CA 1
ATOM 4493 C C . MET B 1 297 ? -5.629 -39.375 -17.406 1 93.25 297 MET B C 1
ATOM 4495 O O . MET B 1 297 ? -4.625 -39.375 -18.109 1 93.25 297 MET B O 1
#

Radius of gyration: 28.25 Å; Cα contacts (8 Å, |Δi|>4): 1255; chains: 2; bounding box: 54×87×64 Å

Nearest PDB structures (foldseek):
  1zsy-assembly1_A  TM=9.912E-01  e=1.333E-54  Homo sapiens
  7ayc-assembly1_A-2  TM=9.803E-01  e=1.851E-51  Homo sapiens
  8eyi-assembly1_E  TM=7.863E-01  e=4.591E-14  Homo sapiens
  8gkc-assembly1_D  TM=7.907E-01  e=6.821E-13  Homo sapiens
  6fn6-assembly1_A  TM=7.939E-01  e=1.185E-12  Drosophila melanogaster

InterPro domains:
  IPR011032 GroES-like superfamily [SSF50129] (2-126)
  IPR013149 Alcohol dehydrogenase-like, C-terminal [PF00107] (119-248)
  IPR013154 Alcohol dehydrogenase-like, N-terminal [PF08240] (3-77)
  IPR020843 Enoylreductase domain [SM00829] (1-295)
  IPR036291 NAD(P)-binding domain superfamily [SSF51735] (81-263)
  IPR051034 Mitochondrial Enoyl-ACP Reductase [PTHR43981] (1-297)

pLDDT: mean 95.2, std 4.86, range [63.84, 98.94]

Organism: Physeter macrocephalus (NCBI:txid9755)

Solvent-accessible surface area (backbone atoms only — not comparable to full-atom values): 31478 Å² total; per-residue (Å²): 52,49,31,20,38,67,50,73,67,42,54,31,33,76,70,66,74,38,92,65,70,77,69,81,86,72,58,55,30,54,36,18,25,26,56,37,80,72,73,61,94,82,56,78,92,66,52,64,71,40,30,30,27,58,60,50,70,72,73,32,37,72,50,59,73,84,90,73,60,74,84,48,44,38,80,48,78,75,86,56,58,67,64,36,54,16,51,39,75,51,35,46,47,43,26,51,47,61,61,61,71,77,48,94,77,48,67,70,38,28,34,34,31,42,56,29,82,39,68,36,30,45,34,36,31,15,50,35,36,72,59,42,32,37,36,40,30,27,37,78,82,54,97,62,42,64,61,52,45,52,51,46,39,73,49,42,35,68,38,74,40,34,57,70,55,64,71,36,76,66,40,62,62,51,49,73,79,35,69,56,16,46,39,32,42,32,34,33,23,28,70,64,36,32,55,53,58,70,53,42,28,76,60,13,37,37,36,30,63,41,40,74,66,74,31,40,35,44,41,53,46,61,46,22,26,72,34,37,29,34,39,38,34,45,41,63,68,58,50,52,70,76,42,55,72,65,57,51,49,50,51,50,51,53,53,50,51,34,34,74,70,69,43,44,74,55,68,56,67,41,81,35,52,53,93,47,43,66,57,42,55,55,53,67,70,42,82,88,61,78,55,45,32,27,32,32,95,54,49,30,19,38,65,49,74,65,44,54,31,32,74,72,67,73,37,91,65,71,76,70,80,86,71,58,54,29,54,35,22,24,27,56,36,79,71,72,59,95,83,56,78,90,66,52,64,70,40,30,31,27,58,60,50,67,73,74,32,37,72,49,59,72,86,89,76,60,74,83,49,44,38,80,47,79,76,86,55,59,66,64,36,54,16,49,39,78,52,35,45,48,44,25,51,48,61,60,60,72,78,49,92,75,49,67,69,38,27,35,34,31,43,57,29,84,39,69,36,28,44,34,35,31,15,50,34,37,71,59,42,33,36,36,40,30,27,36,78,83,53,97,62,42,65,61,51,46,50,51,46,39,72,49,41,37,69,38,74,41,34,56,70,54,65,70,36,74,65,41,63,62,52,47,74,80,35,68,56,17,46,37,32,40,30,35,33,22,27,70,65,35,31,54,52,60,71,53,41,29,75,60,12,37,37,36,29,65,41,42,73,66,74,33,39,34,46,42,55,46,63,46,22,27,72,35,36,30,35,39,36,34,45,41,61,67,58,50,52,72,75,42,54,71,64,56,51,50,52,50,50,51,54,52,51,50,34,35,74,71,68,42,47,73,55,70,55,68,42,81,34,52,52,92,47,43,65,58,43,56,54,54,67,71,42,81,88,61,78,53,45,31,26,32,33,97

Sequence (594 aa):
MLAAPVNPSDINMIQGNYGLLPKLPAVGGNEGVGQVVAVGSSVTGVKPGDWVIPANAGLGTWRTEAVFSEEALISVPSDIPLQSAATLGVNPCTAYRMLMDFERLRPGDSVIQNASNSGVGQAVIQIAAALGLRTINVVRDRPDIQKLTDRLKSLGAHHVVTEEELRKLEMKNFFKDVPQPQLALNCVGGKSSTELLRHLAPGGTMVTYGGMAKQPVIASVSLLIFKDLKLRGFWLSQWKKDHSPDQFKELILTLCDLIHRGQLAAPACSEVPLQDYQRALEASMQPFMSSKQILTMMLAAPVNPSDINMIQGNYGLLPKLPAVGGNEGVGQVVAVGSSVTGVKPGDWVIPANAGLGTWRTEAVFSEEALISVPSDIPLQSAATLGVNPCTAYRMLMDFERLRPGDSVIQNASNSGVGQAVIQIAAALGLRTINVVRDRPDIQKLTDRLKSLGAHHVVTEEELRKLEMKNFFKDVPQPQLALNCVGGKSSTELLRHLAPGGTMVTYGGMAKQPVIASVSLLIFKDLKLRGFWLSQWKKDHSPDQFKELILTLCDLIHRGQLAAPACSEVPLQDYQRALEASMQPFMSSKQILTM

Foldseek 3Di:
DFKAFDDPQQVCQVVVNHPDHEDPPAATGFFFKDFACCDDPPDDPDHGGFIKMALFGRNHDLDDDDDDDPQRIFTDDPPFDRLCRRLVQAQLLQLVCLVPPDDDDAQQAEEEEEPLLDQNNLSNQLVCQVRNYAYEYEYADDPVVVVVVVVSVVLRHPHYYYLVRLPDPCVVVVCVVGPQHQEYEYAAADPSLQSNLVRHAQLGEYEYEHHNNVYHHDYDPCSCPVSVYYYYYDDVNVVSVVDDSVVSNVSSVVVVVCSVVVSGDGFAADEDESVVVVVSVVLNPDPPRNHIYMYGD/DFKAFDDPQQVCQVVVNHPDHEDPPAATGFFFKDFACCDDPPDDPDHGGFIKMALFGRNHDLDDDDDDDPQRIFTDDPPFDRLCRRLVQAQLLQLVCLVPPDDDDAQQAEEEEEPLLDQNNLSNQLVCQVRNYAYEYEYADDPPVVVVVVVSVVLRHPHYYYLVRLPDPCVVVVCVVGPQHQEYEYAAADPSLQSNLVRHAQLGEYEYEHHNNVYHHDYDPCSCPVSVYYYYYDDVNVVSVVDDSVVSNVSSVVVVVCSVVVSDDGFAADEDESVVVVVSSVLNPDPPRNHIYMYGD